Protein AF-A0A9D8J7W4-F1 (afdb_monomer_lite)

Foldseek 3Di:
DDDDDDDDDDDDDDDDDDDDDDDDDDPDPDPPPLDADPLLVLLVVLCVVQVAASLLLQLQLCQQANLALAASDDADAFDDPPPDDDPPPPPADPLAHGSRLHGLVLLVADSVDPVSSDSSVVSNSVSVSLSVLCVVVVHDAHNDQLALASLLSSLLSSLCSNQPDDPLLLQLSLLSSLSSLQCQQQWDWDADLPPRGIDTSDHRPDRRDQVRYPPVSVVSNDQDFDPDPDPLQATERAGDPAPFDDFWAQALAAEEFEDQHAPSVLVVLCNDHPSHLFHDHAQKEFFPDDPVVVVGDPSDDAIYGHHDNGTWGWGQDQNSHIDIHRHYHYYYYYFNQAHFDSLAGAPGRPQRDDQRSLLRVLSVQQVVLVVSVVVPVSRDSVQQLDEPHPSYYDQAADDALGRDHGRHDAPDDPQLNVQCSVPSVTFQKEKDWDPPDVALEEAAQDWDWTKMFIDQQFFKKWKWKWFAAPSNHIFTHTPDIDGDHSDGMDIDTDHHAACGSNLSQKIKMKMFTAGPVRHTRYIDMDIGGYDPHDNDRDGDDCVGNNPPD

Radius of gyration: 27.34 Å; chains: 1; bounding box: 91×62×95 Å

Structure (mmCIF, N/CA/C/O backbone):
data_AF-A0A9D8J7W4-F1
#
_entry.id   AF-A0A9D8J7W4-F1
#
loop_
_atom_site.group_PDB
_atom_site.id
_atom_site.type_symbol
_atom_site.label_atom_id
_atom_site.label_alt_id
_atom_site.label_comp_id
_atom_site.label_asym_id
_atom_site.label_entity_id
_atom_site.label_seq_id
_atom_site.pdbx_PDB_ins_code
_atom_site.Cartn_x
_atom_site.Cartn_y
_atom_site.Cartn_z
_atom_site.occupancy
_atom_site.B_iso_or_equiv
_atom_site.auth_seq_id
_atom_site.auth_comp_id
_atom_site.auth_asym_id
_atom_site.auth_atom_id
_atom_site.pdbx_PDB_model_num
ATOM 1 N N . MET A 1 1 ? 66.060 21.603 -58.700 1.00 39.53 1 MET A N 1
ATOM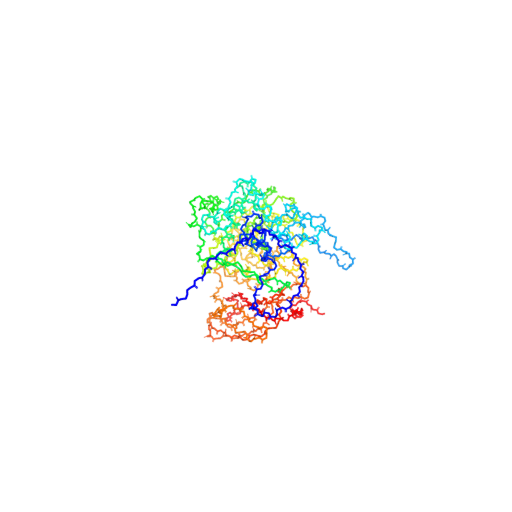 2 C CA . MET A 1 1 ? 64.829 20.790 -58.583 1.00 39.53 1 MET A CA 1
ATOM 3 C C . MET A 1 1 ? 63.646 21.717 -58.850 1.00 39.53 1 MET A C 1
ATOM 5 O O . MET A 1 1 ? 63.315 22.515 -57.993 1.00 39.53 1 MET A O 1
ATOM 9 N N . ALA A 1 2 ? 63.376 21.985 -60.134 1.00 31.84 2 ALA A N 1
ATOM 10 C CA . ALA A 1 2 ? 62.192 21.520 -60.886 1.00 31.84 2 ALA A CA 1
ATOM 11 C C . ALA A 1 2 ? 60.881 22.139 -60.338 1.00 31.84 2 ALA A C 1
ATOM 13 O O . ALA A 1 2 ? 60.362 21.660 -59.343 1.00 31.84 2 ALA A O 1
ATOM 14 N N . ARG A 1 3 ? 60.524 23.373 -60.734 1.00 27.95 3 ARG A N 1
ATOM 15 C CA . ARG A 1 3 ? 59.788 23.841 -61.945 1.00 27.95 3 ARG A CA 1
ATOM 16 C C . ARG A 1 3 ? 58.255 23.678 -61.867 1.00 27.95 3 ARG A C 1
ATOM 18 O O . ARG A 1 3 ? 57.786 22.553 -61.913 1.00 27.95 3 ARG A O 1
ATOM 25 N N . LEU A 1 4 ? 57.579 24.838 -62.002 1.00 27.00 4 LEU A N 1
ATOM 26 C CA . LEU A 1 4 ? 56.340 25.107 -62.779 1.00 27.00 4 LEU A CA 1
ATOM 27 C C . LEU A 1 4 ? 55.026 24.480 -62.252 1.00 27.00 4 LEU A C 1
ATOM 29 O O . LEU A 1 4 ? 55.047 23.411 -61.676 1.00 27.00 4 LEU A O 1
ATOM 33 N N . VAL A 1 5 ? 53.816 25.001 -62.472 1.00 28.42 5 VAL A N 1
ATOM 34 C CA . VAL A 1 5 ? 53.264 26.317 -62.826 1.00 28.42 5 VAL A CA 1
ATOM 35 C C . VAL A 1 5 ? 51.753 26.250 -62.548 1.00 28.42 5 VAL A C 1
ATOM 37 O O . VAL A 1 5 ? 51.116 25.220 -62.725 1.00 28.42 5 VAL A O 1
ATOM 40 N N . ASN A 1 6 ? 51.244 27.388 -62.098 1.00 27.42 6 ASN A N 1
ATOM 41 C CA . ASN A 1 6 ? 49.914 27.991 -62.197 1.00 27.42 6 ASN A CA 1
ATOM 42 C C . ASN A 1 6 ? 48.787 27.416 -63.113 1.00 27.42 6 ASN A C 1
ATOM 44 O O . ASN A 1 6 ? 49.015 27.078 -64.269 1.00 27.42 6 ASN A O 1
ATOM 48 N N . ILE A 1 7 ? 47.553 27.642 -62.615 1.00 29.88 7 ILE A N 1
ATOM 49 C CA . ILE A 1 7 ? 46.304 28.089 -63.297 1.00 29.88 7 ILE A CA 1
ATOM 50 C C . ILE A 1 7 ? 45.338 27.055 -63.916 1.00 29.88 7 ILE A C 1
ATOM 52 O O . ILE A 1 7 ? 45.625 26.455 -64.943 1.00 29.88 7 ILE A O 1
ATOM 56 N N . SER A 1 8 ? 44.112 27.029 -63.352 1.00 25.31 8 SER A N 1
ATOM 57 C CA . SER A 1 8 ? 42.765 27.215 -63.973 1.00 25.31 8 SER A CA 1
ATOM 58 C C . SER A 1 8 ? 41.743 26.333 -63.242 1.00 25.31 8 SER A C 1
ATOM 60 O O . SER A 1 8 ? 41.950 25.134 -63.160 1.00 25.31 8 SER A O 1
ATOM 62 N N . ARG A 1 9 ? 40.710 26.836 -62.551 1.00 28.70 9 ARG A N 1
ATOM 63 C CA . ARG A 1 9 ? 39.523 27.649 -62.923 1.00 28.70 9 ARG A CA 1
ATOM 64 C C . ARG A 1 9 ? 38.262 26.779 -62.779 1.00 28.70 9 ARG A C 1
ATOM 66 O O . ARG A 1 9 ? 38.274 25.633 -63.202 1.00 28.70 9 ARG A O 1
ATOM 73 N N . MET A 1 10 ? 37.183 27.446 -62.344 1.00 25.12 10 MET A N 1
ATOM 74 C CA . MET A 1 10 ? 35.758 27.096 -62.507 1.00 25.12 10 MET A CA 1
ATOM 75 C C . MET A 1 10 ? 35.204 26.008 -61.581 1.00 25.12 10 MET A C 1
ATOM 77 O O . MET A 1 10 ? 35.895 25.057 -61.262 1.00 25.12 10 MET A O 1
ATOM 81 N N . LEU A 1 11 ? 33.943 26.019 -61.156 1.00 25.02 11 LEU A N 1
ATOM 82 C CA . LEU A 1 11 ? 32.864 27.005 -61.003 1.00 25.02 11 LEU A CA 1
ATOM 83 C C . LEU A 1 11 ? 31.799 26.251 -60.157 1.00 25.02 11 LEU A C 1
ATOM 85 O O . LEU A 1 11 ? 31.804 25.024 -60.118 1.00 25.02 11 LEU A O 1
ATOM 89 N N . THR A 1 12 ? 30.923 26.991 -59.484 1.00 28.91 12 THR A N 1
ATOM 90 C CA . THR A 1 12 ? 29.572 26.634 -58.994 1.00 28.91 12 THR A CA 1
ATOM 91 C C . THR A 1 12 ? 29.029 25.208 -59.196 1.00 28.91 12 THR A C 1
ATOM 93 O O . THR A 1 12 ? 28.905 24.756 -60.327 1.00 28.91 12 THR A O 1
ATOM 96 N N . ALA A 1 13 ? 28.470 24.622 -58.127 1.00 28.34 13 ALA A N 1
ATOM 97 C CA . ALA A 1 13 ? 27.109 24.058 -58.143 1.00 28.34 13 ALA A CA 1
ATOM 98 C C . ALA A 1 13 ? 26.638 23.673 -56.727 1.00 28.34 13 ALA A C 1
ATOM 100 O O . ALA A 1 13 ? 27.161 22.753 -56.104 1.00 28.34 13 ALA A O 1
ATOM 101 N N . MET A 1 14 ? 25.607 24.374 -56.248 1.00 27.52 14 MET A N 1
ATOM 102 C CA . MET A 1 14 ? 24.616 23.803 -55.340 1.00 27.52 14 MET A CA 1
ATOM 103 C C . MET A 1 14 ? 23.911 22.653 -56.061 1.00 27.52 14 MET A C 1
ATOM 105 O O . MET A 1 14 ? 23.344 22.897 -57.124 1.00 27.52 14 MET A O 1
ATOM 109 N N . THR A 1 15 ? 23.811 21.480 -55.438 1.00 32.00 15 THR A N 1
ATOM 110 C CA . THR A 1 15 ? 22.621 20.643 -55.623 1.00 32.00 15 THR A CA 1
ATOM 111 C C . THR A 1 15 ? 22.417 19.698 -54.452 1.00 32.00 15 THR A C 1
ATOM 113 O O . THR A 1 15 ? 23.301 18.944 -54.053 1.00 32.00 15 THR A O 1
ATOM 116 N N . ALA A 1 16 ? 21.202 19.772 -53.921 1.00 28.47 16 ALA A N 1
ATOM 117 C CA . ALA A 1 16 ? 20.611 18.832 -52.996 1.00 28.47 16 ALA A CA 1
ATOM 118 C C . ALA A 1 16 ? 20.632 17.403 -53.555 1.00 28.47 16 ALA A C 1
ATOM 120 O O . ALA A 1 16 ? 20.325 17.184 -54.726 1.00 28.47 16 ALA A O 1
ATOM 121 N N . PHE A 1 17 ? 20.892 16.434 -52.681 1.00 27.42 17 PHE A N 1
ATOM 122 C CA . PHE A 1 17 ? 20.482 15.051 -52.885 1.00 27.42 17 PHE A CA 1
ATOM 123 C C . PHE A 1 17 ? 19.521 14.664 -51.766 1.00 27.42 17 PHE A C 1
ATOM 125 O O . PHE A 1 17 ? 19.921 14.334 -50.654 1.00 27.42 17 PHE A O 1
ATOM 132 N N . ALA A 1 18 ? 18.234 14.712 -52.091 1.00 29.59 18 ALA A N 1
ATOM 133 C CA . ALA A 1 18 ? 17.258 13.798 -51.534 1.00 29.59 18 ALA A CA 1
ATOM 134 C C . ALA A 1 18 ? 16.983 12.756 -52.620 1.00 29.59 18 ALA A C 1
ATOM 136 O O . ALA A 1 18 ? 16.462 13.116 -53.669 1.00 29.59 18 ALA A O 1
ATOM 137 N N . MET A 1 19 ? 17.335 11.494 -52.380 1.00 27.84 19 MET A N 1
ATOM 138 C CA . MET A 1 19 ? 16.581 10.342 -52.876 1.00 27.84 19 MET A CA 1
ATOM 139 C C . MET A 1 19 ? 16.854 9.133 -51.984 1.00 27.84 19 MET A C 1
ATOM 141 O O . MET A 1 19 ? 17.995 8.768 -51.709 1.00 27.84 19 MET A O 1
ATOM 145 N N . ALA A 1 20 ? 15.756 8.543 -51.530 1.00 28.95 20 ALA A N 1
ATOM 146 C CA . ALA A 1 20 ? 15.679 7.243 -50.900 1.00 28.95 20 ALA A CA 1
ATOM 147 C C . ALA A 1 20 ? 15.919 6.126 -51.929 1.00 28.95 20 ALA A C 1
ATOM 149 O O . ALA A 1 20 ? 15.418 6.226 -53.045 1.00 28.95 20 ALA A O 1
ATOM 150 N N . ALA A 1 21 ? 16.592 5.045 -51.522 1.00 25.41 21 ALA A N 1
ATOM 151 C CA . ALA A 1 21 ? 16.279 3.674 -51.938 1.00 25.41 21 ALA A CA 1
ATOM 152 C C . ALA A 1 21 ? 17.071 2.645 -51.105 1.00 25.41 21 ALA A C 1
ATOM 154 O O . ALA A 1 21 ? 18.294 2.672 -51.033 1.00 25.41 21 ALA A O 1
ATOM 155 N N . CYS A 1 22 ? 16.300 1.763 -50.472 1.00 25.41 22 CYS A N 1
ATOM 156 C CA . CYS A 1 22 ? 16.540 0.390 -50.031 1.00 25.41 22 CYS A CA 1
ATOM 157 C C . CYS A 1 22 ? 17.949 -0.241 -50.116 1.00 25.41 22 CYS A C 1
ATOM 159 O O . CYS A 1 22 ? 18.509 -0.423 -51.189 1.00 25.41 22 CYS A O 1
ATOM 161 N N . GLY A 1 23 ? 18.356 -0.832 -48.984 1.00 24.94 23 GLY A N 1
ATOM 162 C CA . GLY A 1 23 ? 18.766 -2.240 -48.950 1.00 24.94 23 GLY A CA 1
ATOM 163 C C . GLY A 1 23 ? 20.236 -2.556 -49.209 1.00 24.94 23 GLY A C 1
ATOM 164 O O . GLY A 1 23 ? 20.579 -3.061 -50.269 1.00 24.94 23 GLY A O 1
ATOM 165 N N . MET A 1 24 ? 21.071 -2.447 -48.173 1.00 25.23 24 MET A N 1
ATOM 166 C CA . MET A 1 24 ? 22.212 -3.352 -48.016 1.00 25.23 24 MET A CA 1
ATOM 167 C C . MET A 1 24 ? 22.306 -3.840 -46.571 1.00 25.23 24 MET A C 1
ATOM 169 O O . MET A 1 24 ? 22.580 -3.090 -45.638 1.00 25.23 24 MET A O 1
ATOM 173 N N . SER A 1 25 ? 22.060 -5.141 -46.433 1.00 32.28 25 SER A N 1
ATOM 174 C CA . SER A 1 25 ? 22.397 -5.981 -45.291 1.00 32.28 25 SER A CA 1
ATOM 175 C C . SER A 1 25 ? 23.888 -5.825 -44.969 1.00 32.28 25 SER A C 1
ATOM 177 O O . SER A 1 25 ? 24.745 -6.349 -45.682 1.00 32.28 25 SER A O 1
ATOM 179 N N . GLY A 1 26 ? 24.189 -5.109 -43.890 1.00 26.34 26 GLY A N 1
ATOM 180 C CA . GLY A 1 26 ? 25.504 -5.061 -43.267 1.00 26.34 26 GLY A CA 1
ATOM 181 C C . GLY A 1 26 ? 25.421 -5.702 -41.891 1.00 26.34 26 GLY A C 1
ATOM 182 O O . GLY A 1 26 ? 24.947 -5.080 -40.945 1.00 26.34 26 GLY A O 1
ATOM 183 N N . ASN A 1 27 ? 25.874 -6.953 -41.794 1.00 30.75 27 ASN A N 1
ATOM 184 C CA . ASN A 1 27 ? 26.126 -7.659 -40.541 1.00 30.75 27 ASN A CA 1
ATOM 185 C C . ASN A 1 27 ? 27.209 -6.915 -39.741 1.00 30.75 27 ASN A C 1
ATOM 187 O O . ASN A 1 27 ? 28.392 -7.232 -39.814 1.00 30.75 27 ASN A O 1
ATOM 191 N N . GLY A 1 28 ? 26.793 -5.913 -38.975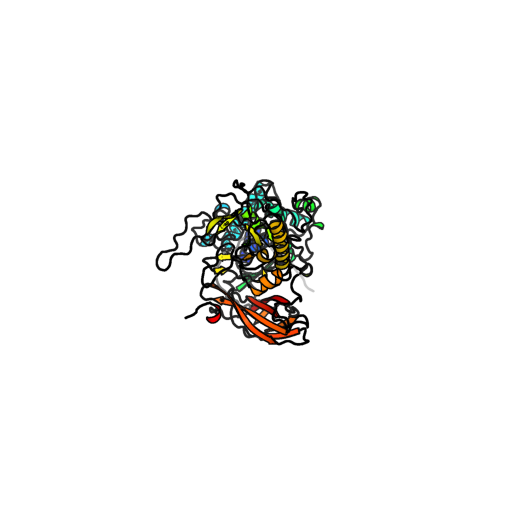 1.00 26.08 28 GLY A N 1
ATOM 192 C CA . GLY A 1 28 ? 27.566 -5.319 -37.899 1.00 26.08 28 GLY A CA 1
ATOM 193 C C . GLY A 1 28 ? 26.921 -5.721 -36.585 1.00 26.08 28 GLY A C 1
ATOM 194 O O . GLY A 1 28 ? 25.951 -5.099 -36.161 1.00 26.08 28 GLY A O 1
ATOM 195 N N . LYS A 1 29 ? 27.442 -6.769 -35.937 1.00 28.70 29 LYS A N 1
ATOM 196 C CA . LYS A 1 29 ? 27.162 -7.036 -34.521 1.00 28.70 29 LYS A CA 1
ATOM 197 C C . LYS A 1 29 ? 27.782 -5.902 -33.702 1.00 28.70 29 LYS A C 1
ATOM 199 O O . LYS A 1 29 ? 28.897 -6.023 -33.206 1.00 28.70 29 LYS A O 1
ATOM 204 N N . GLY A 1 30 ? 27.064 -4.787 -33.605 1.00 26.98 30 GLY A N 1
ATOM 205 C CA . GLY A 1 30 ? 27.231 -3.861 -32.497 1.00 26.98 30 GLY A CA 1
ATOM 206 C C . GLY A 1 30 ? 26.913 -4.587 -31.186 1.00 26.98 30 GLY A C 1
ATOM 207 O O . GLY A 1 30 ? 26.211 -5.607 -31.209 1.00 26.98 30 GLY A O 1
ATOM 208 N N . PRO A 1 31 ? 27.433 -4.111 -30.044 1.00 28.48 31 PRO A N 1
ATOM 209 C CA . PRO A 1 31 ? 27.033 -4.652 -28.754 1.00 28.48 31 PRO A CA 1
ATOM 210 C C . PRO A 1 31 ? 25.509 -4.571 -28.692 1.00 28.48 31 PRO A C 1
ATOM 212 O O . PRO A 1 31 ? 24.943 -3.533 -29.032 1.00 28.48 31 PRO A O 1
ATOM 215 N N . ALA A 1 32 ? 24.847 -5.677 -28.348 1.00 31.28 32 ALA A N 1
ATOM 216 C CA . ALA A 1 32 ? 23.407 -5.694 -28.153 1.00 31.28 32 ALA A CA 1
ATOM 217 C C . ALA A 1 32 ? 23.078 -4.651 -27.080 1.00 31.28 32 ALA A C 1
ATOM 219 O O . ALA A 1 32 ? 23.250 -4.899 -25.887 1.00 31.28 32 ALA A O 1
ATOM 220 N N . GLY A 1 33 ? 22.690 -3.452 -27.518 1.00 33.28 33 GLY A N 1
ATOM 221 C CA . GLY A 1 33 ? 22.165 -2.432 -26.638 1.00 33.28 33 GLY A CA 1
ATOM 222 C C . GLY A 1 33 ? 20.965 -3.053 -25.951 1.00 33.28 33 GLY A C 1
ATOM 223 O O . GLY A 1 33 ? 20.058 -3.547 -26.620 1.00 33.28 33 GLY A O 1
ATOM 224 N N . GLN A 1 34 ? 20.993 -3.085 -24.622 1.00 41.16 34 GLN A N 1
ATOM 225 C CA . GLN A 1 34 ? 19.785 -3.249 -23.829 1.00 41.16 34 GLN A CA 1
ATOM 226 C C . GLN A 1 34 ? 18.827 -2.144 -24.281 1.00 41.16 34 GLN A C 1
ATOM 228 O O . GLN A 1 34 ? 18.978 -0.992 -23.886 1.00 41.16 34 GLN A O 1
ATOM 233 N N . GLY A 1 35 ? 17.926 -2.465 -25.210 1.00 43.28 35 GLY A N 1
ATOM 234 C CA . GLY A 1 35 ? 16.895 -1.540 -25.651 1.00 43.28 35 GLY A CA 1
ATOM 235 C C . GLY A 1 35 ? 16.019 -1.217 -24.449 1.00 43.28 35 GLY A C 1
ATOM 236 O O . GLY A 1 35 ? 15.498 -2.139 -23.818 1.00 43.28 35 GLY A O 1
ATOM 237 N N . GLY A 1 36 ? 15.910 0.069 -24.110 1.00 59.88 36 GLY A N 1
ATOM 238 C CA . GLY A 1 36 ? 14.980 0.542 -23.086 1.00 59.88 36 GLY A CA 1
ATOM 239 C C . GLY A 1 36 ? 13.551 0.085 -23.390 1.00 59.88 36 GLY A C 1
ATOM 240 O O . GLY A 1 36 ? 13.212 -0.228 -24.536 1.00 59.88 36 GLY A O 1
ATOM 241 N N . SER A 1 37 ? 12.708 0.003 -22.362 1.00 77.81 37 SER A N 1
ATOM 242 C CA . SER A 1 37 ? 11.319 -0.453 -22.547 1.00 77.81 37 SER A CA 1
ATOM 243 C C . SER A 1 37 ? 10.516 0.498 -23.461 1.00 77.81 37 SER A C 1
ATOM 245 O O . SER A 1 37 ? 10.834 1.687 -23.571 1.00 77.81 37 SER A O 1
ATOM 247 N N . SER A 1 38 ? 9.448 0.008 -24.113 1.00 86.38 38 SER A N 1
ATOM 248 C CA . SER A 1 38 ? 8.530 0.879 -24.881 1.00 86.38 38 SER A CA 1
ATOM 249 C C . SER A 1 38 ? 7.947 1.985 -23.996 1.00 86.38 38 SER A C 1
ATOM 251 O O . SER A 1 38 ? 7.863 3.138 -24.415 1.00 86.38 38 SER A O 1
ATOM 253 N N . ILE A 1 39 ? 7.648 1.638 -22.743 1.00 90.25 39 ILE A N 1
ATOM 254 C CA . ILE A 1 39 ? 7.170 2.536 -21.691 1.00 90.25 39 ILE A CA 1
ATOM 255 C C . ILE A 1 39 ? 8.191 3.628 -21.368 1.00 90.25 39 ILE A C 1
ATOM 257 O O . ILE A 1 39 ? 7.843 4.805 -21.306 1.00 90.25 39 ILE A O 1
ATOM 261 N N . GLU A 1 40 ? 9.463 3.266 -21.204 1.00 90.00 40 GLU A N 1
ATOM 262 C CA . GLU A 1 40 ? 10.548 4.230 -20.995 1.00 90.00 40 GLU A CA 1
ATOM 263 C C . GLU A 1 40 ? 10.637 5.226 -22.154 1.00 90.00 40 GLU A C 1
ATOM 265 O O . GLU A 1 40 ? 10.656 6.441 -21.949 1.00 90.00 40 GLU A O 1
ATOM 270 N N . SER A 1 41 ? 10.609 4.704 -23.381 1.00 90.69 41 SER A N 1
ATOM 271 C CA . SER A 1 41 ? 10.631 5.519 -24.595 1.00 90.69 41 SER A CA 1
ATOM 272 C C . SER A 1 41 ? 9.416 6.450 -24.680 1.00 90.69 41 SER A C 1
ATOM 274 O O . SER A 1 41 ? 9.563 7.600 -25.094 1.00 90.69 41 SER A O 1
ATOM 276 N N . ALA A 1 42 ? 8.230 5.997 -24.257 1.00 93.75 42 ALA A N 1
ATOM 277 C CA . ALA A 1 42 ? 7.025 6.821 -24.205 1.00 93.75 42 ALA A CA 1
ATOM 278 C C . ALA A 1 42 ? 7.201 8.018 -23.258 1.00 93.75 42 ALA A C 1
ATOM 280 O O . ALA A 1 42 ? 6.972 9.150 -23.675 1.00 93.75 42 ALA A O 1
ATOM 281 N N . PHE A 1 43 ? 7.722 7.812 -22.042 1.00 95.38 43 PHE A N 1
ATOM 282 C CA . PHE A 1 43 ? 7.988 8.919 -21.114 1.00 95.38 43 PHE A CA 1
ATOM 283 C C . PHE A 1 43 ? 8.966 9.952 -21.681 1.00 95.38 43 PHE A C 1
ATOM 285 O O . PHE A 1 43 ? 8.726 11.153 -21.547 1.00 95.38 43 PHE A O 1
ATOM 292 N N . TYR A 1 44 ? 10.056 9.513 -22.318 1.00 94.88 44 TYR A N 1
ATOM 293 C CA . TYR A 1 44 ? 11.033 10.435 -22.901 1.00 94.88 44 TYR A CA 1
ATOM 294 C C . TYR A 1 44 ? 10.482 11.197 -24.111 1.00 94.88 44 TYR A C 1
ATOM 296 O O . TYR A 1 44 ? 10.746 12.393 -24.240 1.00 94.88 44 TYR A O 1
ATOM 304 N N . ARG A 1 45 ? 9.679 10.553 -24.970 1.00 95.94 45 ARG A N 1
ATOM 305 C CA . ARG A 1 45 ? 8.993 11.240 -26.078 1.00 95.94 45 ARG A CA 1
ATOM 306 C C . ARG A 1 45 ? 7.986 12.268 -25.566 1.00 95.94 45 ARG A C 1
ATOM 308 O O . ARG A 1 45 ? 8.023 13.412 -26.013 1.00 95.94 45 ARG A O 1
ATOM 315 N N . ALA A 1 46 ? 7.143 11.887 -24.609 1.00 96.25 46 ALA A N 1
ATOM 316 C CA . ALA A 1 46 ? 6.138 12.766 -24.018 1.00 96.25 46 ALA A CA 1
ATOM 317 C C . ALA A 1 46 ? 6.781 13.987 -23.339 1.00 96.25 46 ALA A C 1
ATOM 319 O O . ALA A 1 46 ? 6.337 15.122 -23.519 1.00 96.25 46 ALA A O 1
ATOM 320 N N . ALA A 1 47 ? 7.882 13.764 -22.615 1.00 95.06 47 ALA A N 1
ATOM 321 C CA . ALA A 1 47 ? 8.686 14.813 -21.995 1.00 95.06 47 ALA A CA 1
ATOM 322 C C . ALA A 1 47 ? 9.297 15.771 -23.026 1.00 95.06 47 ALA A C 1
ATOM 324 O O . ALA A 1 47 ? 9.222 16.986 -22.860 1.00 95.06 47 ALA A O 1
ATOM 325 N N . ALA A 1 48 ? 9.867 15.240 -24.112 1.00 94.12 48 ALA A N 1
ATOM 326 C CA . ALA A 1 48 ? 10.447 16.056 -25.175 1.00 94.12 48 ALA A CA 1
ATOM 327 C C . ALA A 1 48 ? 9.395 16.909 -25.904 1.00 94.12 48 ALA A C 1
ATOM 329 O O . ALA A 1 48 ? 9.698 18.030 -26.305 1.00 94.12 48 ALA A O 1
ATOM 330 N N . ALA A 1 49 ? 8.170 16.397 -26.057 1.00 94.31 49 ALA A N 1
ATOM 331 C CA . ALA A 1 49 ? 7.082 17.100 -26.734 1.00 94.31 49 ALA A CA 1
ATOM 332 C C . ALA A 1 49 ? 6.482 18.248 -25.903 1.00 94.31 49 ALA A C 1
ATOM 334 O O . ALA A 1 49 ? 6.106 19.269 -26.467 1.00 94.31 49 ALA A O 1
ATOM 335 N N . THR A 1 50 ? 6.408 18.086 -24.580 1.00 93.31 50 THR A N 1
ATOM 336 C CA . THR A 1 50 ? 5.675 19.002 -23.678 1.00 93.31 50 THR A CA 1
ATOM 337 C C . THR A 1 50 ? 6.585 19.818 -22.753 1.00 93.31 50 THR A C 1
ATOM 339 O O . THR A 1 50 ? 6.123 20.670 -21.998 1.00 93.31 50 THR A O 1
ATOM 342 N N . GLY A 1 51 ? 7.891 19.533 -22.742 1.00 90.69 51 GLY A N 1
ATOM 343 C CA . GLY A 1 51 ? 8.842 20.126 -21.798 1.00 90.69 51 GLY A CA 1
ATOM 344 C C . GLY A 1 51 ? 8.669 19.649 -20.349 1.00 90.69 51 GLY A C 1
ATOM 345 O O . GLY A 1 51 ? 9.278 20.215 -19.441 1.00 90.69 51 GLY A O 1
ATOM 346 N N . MET A 1 52 ? 7.850 18.621 -20.102 1.00 94.06 52 MET A N 1
ATOM 347 C CA . MET A 1 52 ? 7.660 18.035 -18.773 1.00 94.06 52 MET A CA 1
ATOM 348 C C . MET A 1 52 ? 8.821 17.106 -18.389 1.00 94.06 52 MET A C 1
ATOM 350 O O . MET A 1 52 ? 9.482 16.518 -19.241 1.00 94.06 52 MET A O 1
ATOM 354 N N . SER A 1 53 ? 9.069 16.914 -17.090 1.00 95.00 53 SER A N 1
ATOM 355 C CA . SER A 1 53 ? 10.139 16.022 -16.629 1.00 95.00 53 SER A CA 1
ATOM 356 C C . SER A 1 53 ? 9.723 14.547 -16.691 1.00 95.00 53 SER A C 1
ATOM 358 O O . SER A 1 53 ? 8.885 14.104 -15.901 1.00 95.00 53 SER A O 1
ATOM 360 N N . ALA A 1 54 ? 10.362 13.755 -17.563 1.00 94.12 54 ALA A N 1
ATOM 361 C CA . ALA A 1 54 ? 10.146 12.302 -17.654 1.00 94.12 54 ALA A CA 1
ATOM 362 C C . ALA A 1 54 ? 10.308 11.612 -16.290 1.00 94.12 54 ALA A C 1
ATOM 364 O O . ALA A 1 54 ? 9.465 10.811 -15.894 1.00 94.12 54 ALA A O 1
ATOM 365 N N . ARG A 1 55 ? 11.344 11.994 -15.529 1.00 94.00 55 ARG A N 1
ATOM 366 C CA . ARG A 1 55 ? 11.629 11.471 -14.182 1.00 94.00 55 ARG A CA 1
ATOM 367 C C . ARG A 1 55 ? 10.445 11.665 -13.231 1.00 94.00 55 ARG A C 1
ATOM 369 O O . ARG A 1 55 ? 10.064 10.735 -12.524 1.00 94.00 55 ARG A O 1
ATOM 376 N N . MET A 1 56 ? 9.858 12.861 -13.223 1.00 95.44 56 MET A N 1
ATOM 377 C CA . MET A 1 56 ? 8.719 13.176 -12.358 1.00 95.44 56 MET A CA 1
ATOM 378 C C . MET A 1 56 ? 7.445 12.459 -12.813 1.00 95.44 56 MET A C 1
ATOM 380 O O . MET A 1 56 ? 6.707 11.940 -11.979 1.00 95.44 56 MET A O 1
ATOM 384 N N . MET A 1 57 ? 7.206 12.364 -14.124 1.00 95.38 57 MET A N 1
ATOM 385 C CA . MET A 1 57 ? 6.062 11.619 -14.659 1.00 95.38 57 MET A CA 1
ATOM 386 C C . MET A 1 57 ? 6.155 10.120 -14.341 1.00 95.38 57 MET A C 1
ATOM 388 O O . MET A 1 57 ? 5.171 9.538 -13.890 1.00 95.38 57 MET A O 1
ATOM 392 N N . MET A 1 58 ? 7.339 9.513 -14.487 1.00 95.06 58 MET A N 1
ATOM 393 C CA . MET A 1 58 ? 7.596 8.123 -14.089 1.00 95.06 58 MET A CA 1
ATOM 394 C C . MET A 1 58 ? 7.333 7.908 -12.596 1.00 95.06 58 MET A C 1
ATOM 396 O O . MET A 1 58 ? 6.683 6.932 -12.222 1.00 95.06 58 MET A O 1
ATOM 400 N N . ALA A 1 59 ? 7.806 8.824 -11.742 1.00 94.62 59 ALA A N 1
ATOM 401 C CA . ALA A 1 59 ? 7.575 8.755 -10.303 1.00 94.62 59 ALA A CA 1
ATOM 402 C C . ALA A 1 59 ? 6.076 8.801 -9.965 1.00 94.62 59 ALA A C 1
ATOM 404 O O . ALA A 1 59 ? 5.610 7.973 -9.187 1.00 94.62 59 ALA A O 1
ATOM 405 N N . VAL A 1 60 ? 5.299 9.697 -10.586 1.00 94.12 60 VAL A N 1
ATOM 406 C CA . VAL A 1 60 ? 3.842 9.762 -10.368 1.00 94.12 60 VAL A CA 1
ATOM 407 C C . VAL A 1 60 ? 3.141 8.500 -10.867 1.00 94.12 60 VAL A C 1
ATOM 409 O O . VAL A 1 60 ? 2.375 7.907 -10.113 1.00 94.12 60 VAL A O 1
ATOM 412 N N . GLY A 1 61 ? 3.420 8.045 -12.092 1.00 91.44 61 GLY A N 1
ATOM 413 C CA . GLY A 1 61 ? 2.799 6.829 -12.631 1.00 91.44 61 GLY A CA 1
ATOM 414 C C . GLY A 1 61 ? 3.105 5.593 -11.779 1.00 91.44 61 GLY A C 1
ATOM 415 O O . GLY A 1 61 ? 2.241 4.747 -11.544 1.00 91.44 61 GLY A O 1
ATOM 416 N N . TYR A 1 62 ? 4.320 5.505 -11.233 1.00 90.75 62 TYR A N 1
ATOM 417 C CA . TYR A 1 62 ? 4.674 4.433 -10.310 1.00 90.75 62 TYR A CA 1
ATOM 418 C C . TYR A 1 62 ? 3.997 4.574 -8.943 1.00 90.75 62 TYR A C 1
ATOM 420 O O . TYR A 1 62 ? 3.542 3.575 -8.383 1.00 90.75 62 TYR A O 1
ATOM 428 N N . LEU A 1 63 ? 3.910 5.793 -8.406 1.00 89.44 63 LEU A N 1
ATOM 429 C CA . LEU A 1 63 ? 3.234 6.056 -7.140 1.00 89.44 63 LEU A CA 1
ATOM 430 C C . LEU A 1 63 ? 1.746 5.681 -7.232 1.00 89.44 63 LEU A C 1
ATOM 432 O O . LEU A 1 63 ? 1.256 4.927 -6.394 1.00 89.44 63 LEU A O 1
ATOM 436 N N . GLU A 1 64 ? 1.053 6.148 -8.267 1.00 86.25 64 GLU A N 1
ATOM 437 C CA . GLU A 1 64 ? -0.400 6.010 -8.427 1.00 86.25 64 GLU A CA 1
ATOM 438 C C . GLU A 1 64 ? -0.839 4.595 -8.820 1.00 86.25 64 GLU A C 1
ATOM 440 O O . GLU A 1 64 ? -1.769 4.042 -8.228 1.00 86.25 64 GLU A O 1
ATOM 445 N N . SER A 1 65 ? -0.156 3.960 -9.779 1.00 81.00 65 SER A N 1
ATOM 446 C CA . SER A 1 65 ? -0.586 2.666 -10.338 1.00 81.00 65 SER A CA 1
ATOM 447 C C . SER A 1 65 ? 0.503 1.600 -10.403 1.00 81.00 65 SER A C 1
ATOM 449 O O . SER A 1 65 ? 0.234 0.502 -10.885 1.00 81.00 65 SER A O 1
ATOM 451 N N . ARG A 1 66 ? 1.731 1.884 -9.940 1.00 83.81 66 ARG A N 1
ATOM 452 C CA . ARG A 1 66 ? 2.919 1.041 -10.198 1.00 83.81 66 ARG A CA 1
ATOM 453 C C . ARG A 1 66 ? 3.156 0.824 -11.695 1.00 83.81 66 ARG A C 1
ATOM 455 O O . ARG A 1 66 ? 3.611 -0.250 -12.087 1.00 83.81 66 ARG A O 1
ATOM 462 N N . LEU A 1 67 ? 2.855 1.841 -12.511 1.00 84.50 67 LEU A N 1
ATOM 463 C CA . LEU A 1 67 ? 2.933 1.771 -13.974 1.00 84.50 67 LEU A CA 1
ATOM 464 C C . LEU A 1 67 ? 2.081 0.627 -14.539 1.00 84.50 67 LEU A C 1
ATOM 466 O O . LEU A 1 67 ? 2.482 -0.071 -15.468 1.00 84.50 67 LEU A O 1
ATOM 470 N N . SER A 1 68 ? 0.912 0.407 -13.942 1.00 78.50 68 SER A N 1
ATOM 471 C CA . SER A 1 68 ? -0.097 -0.472 -14.514 1.00 78.50 68 SER A CA 1
ATOM 472 C C . SER A 1 68 ? -1.024 0.354 -15.390 1.00 78.50 68 SER A C 1
ATOM 474 O O . SER A 1 68 ? -1.500 1.404 -14.970 1.00 78.50 68 SER A O 1
ATOM 476 N N . ALA A 1 69 ? -1.318 -0.144 -16.589 1.00 69.56 69 ALA A N 1
ATOM 477 C CA . ALA A 1 69 ? -2.302 0.466 -17.482 1.00 69.56 69 ALA A CA 1
ATOM 478 C C . ALA A 1 69 ? -3.737 0.420 -16.904 1.00 69.56 69 ALA A C 1
ATOM 480 O O . ALA A 1 69 ? -4.616 1.154 -17.349 1.00 69.56 69 ALA A O 1
ATOM 481 N N . THR A 1 70 ? -3.966 -0.445 -15.907 1.00 65.88 70 THR A N 1
ATOM 482 C CA . THR A 1 70 ? -5.228 -0.564 -15.165 1.00 65.88 70 THR A CA 1
ATOM 483 C C . THR A 1 70 ? -5.459 0.635 -14.246 1.00 65.88 70 THR A C 1
ATOM 485 O O . THR A 1 70 ? -4.507 1.172 -13.680 1.00 65.88 70 THR A O 1
ATOM 488 N N . ASN A 1 71 ? -6.727 0.979 -14.013 1.00 61.16 71 ASN A N 1
ATOM 489 C CA . ASN A 1 71 ? -7.133 2.139 -13.217 1.00 61.16 71 ASN A CA 1
ATOM 490 C C . ASN A 1 71 ? -6.407 2.229 -11.859 1.00 61.16 71 ASN A C 1
ATOM 492 O O . ASN A 1 71 ? -6.327 1.250 -11.112 1.00 61.16 71 ASN A O 1
ATOM 496 N N . ALA A 1 72 ? -5.923 3.427 -11.504 1.00 53.84 72 ALA A N 1
ATOM 497 C CA . ALA A 1 72 ? -5.299 3.683 -10.202 1.00 53.84 72 ALA A CA 1
ATOM 498 C C . ALA A 1 72 ? -6.267 3.441 -9.024 1.00 53.84 72 ALA A C 1
ATOM 500 O O . ALA A 1 72 ? -5.845 2.952 -7.973 1.00 53.84 72 ALA A O 1
ATOM 501 N N . LEU A 1 73 ? -7.564 3.700 -9.237 1.00 55.81 73 LEU A N 1
ATOM 502 C CA . LEU A 1 73 ? -8.684 3.276 -8.395 1.00 55.81 73 LEU A CA 1
ATOM 503 C C . LEU A 1 73 ? -9.594 2.343 -9.204 1.00 55.81 73 LEU A C 1
ATOM 505 O O . LEU A 1 73 ? -10.212 2.773 -10.177 1.00 55.81 73 LEU A O 1
ATOM 509 N N . VAL A 1 74 ? -9.695 1.077 -8.800 1.00 48.16 74 VAL A N 1
ATOM 510 C CA . VAL A 1 74 ? -10.669 0.130 -9.363 1.00 48.16 74 VAL A CA 1
ATOM 511 C C . VAL A 1 74 ? -11.820 -0.004 -8.370 1.00 48.16 74 VAL A C 1
ATOM 513 O O . VAL A 1 74 ? -11.617 -0.457 -7.244 1.00 48.16 74 VAL A O 1
ATOM 516 N N . ASN A 1 75 ? -13.027 0.402 -8.767 1.00 41.81 75 ASN A N 1
ATOM 517 C CA . ASN A 1 75 ? -14.232 0.111 -7.995 1.00 41.81 75 ASN A CA 1
ATOM 518 C C . ASN A 1 75 ? -14.806 -1.254 -8.365 1.00 41.81 75 ASN A C 1
ATOM 520 O O . ASN A 1 75 ? -14.834 -1.638 -9.532 1.00 41.81 75 ASN A O 1
ATOM 524 N N . TYR A 1 76 ? -15.315 -1.945 -7.348 1.00 42.22 76 TYR A N 1
ATOM 525 C CA . TYR A 1 76 ? -16.069 -3.180 -7.494 1.00 42.22 76 TYR A CA 1
ATOM 526 C C . TYR A 1 76 ? -17.556 -2.907 -7.568 1.00 42.22 76 TYR A C 1
ATOM 528 O O . TYR A 1 76 ? -18.107 -2.261 -6.682 1.00 42.22 76 TYR A O 1
ATOM 536 N N . GLY A 1 77 ? -18.207 -3.486 -8.569 1.00 31.33 77 GLY A N 1
ATOM 537 C CA . GLY A 1 77 ? -19.628 -3.798 -8.521 1.00 31.33 77 GLY A CA 1
ATOM 538 C C . GLY A 1 77 ? -19.808 -5.303 -8.334 1.00 31.33 77 GLY A C 1
ATOM 539 O O . GLY A 1 77 ? -19.021 -6.069 -8.880 1.00 31.33 77 GLY A O 1
ATOM 540 N N . LYS A 1 78 ? -20.816 -5.667 -7.529 1.00 34.38 78 LYS A N 1
ATOM 541 C CA . LYS A 1 78 ? -21.377 -6.991 -7.184 1.00 34.38 78 LYS A CA 1
ATOM 542 C C . LYS A 1 78 ? -20.774 -8.238 -7.861 1.00 34.38 78 LYS A C 1
ATOM 544 O O . LYS A 1 78 ? -20.628 -8.247 -9.082 1.00 34.38 78 LYS A O 1
ATOM 549 N N . PRO A 1 79 ? -20.585 -9.350 -7.115 1.00 33.38 79 PRO A N 1
ATOM 550 C CA . PRO A 1 79 ? -20.261 -10.633 -7.729 1.00 33.38 79 PRO A CA 1
ATOM 551 C C . PRO A 1 79 ? -21.270 -10.923 -8.841 1.00 33.38 79 PRO A C 1
ATOM 553 O O . PRO A 1 79 ? -22.484 -10.870 -8.617 1.00 33.38 79 PRO A O 1
ATOM 556 N N . ALA A 1 80 ? -20.762 -11.185 -10.047 1.00 36.56 80 ALA A N 1
ATOM 557 C CA . ALA A 1 80 ? -21.575 -1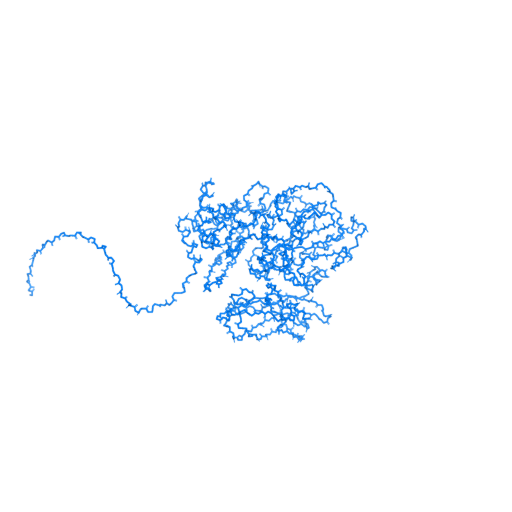1.753 -11.105 1.00 36.56 80 ALA A CA 1
ATOM 558 C C . ALA A 1 80 ? -22.241 -13.001 -10.519 1.00 36.56 80 ALA A C 1
ATOM 560 O O . ALA A 1 80 ? -21.560 -13.891 -10.004 1.00 36.56 80 ALA A O 1
ATOM 561 N N . GLY A 1 81 ? -23.574 -13.015 -10.518 1.00 34.22 81 GLY A N 1
ATOM 562 C CA . GLY A 1 81 ? -24.329 -14.188 -10.114 1.00 34.22 81 GLY A CA 1
ATOM 563 C C . GLY A 1 81 ? -23.808 -15.412 -10.864 1.00 34.22 81 GLY A C 1
ATOM 564 O O . GLY A 1 81 ? -23.471 -15.326 -12.046 1.00 34.22 81 GLY A O 1
ATOM 565 N N . LEU A 1 82 ? -23.707 -16.519 -10.130 1.00 32.62 82 LEU A N 1
ATOM 566 C CA . LEU A 1 82 ? -23.463 -17.872 -10.621 1.00 32.62 82 LEU A CA 1
ATOM 567 C C . LEU A 1 82 ? -23.969 -18.078 -12.061 1.00 32.62 82 LEU A C 1
ATOM 569 O O . LEU A 1 82 ? -25.147 -17.879 -12.330 1.00 32.62 82 LEU A O 1
ATOM 573 N N . ILE A 1 83 ? -23.049 -18.496 -12.936 1.00 35.38 83 ILE A N 1
ATOM 574 C CA . ILE A 1 83 ? -23.237 -19.126 -14.254 1.00 35.38 83 ILE A CA 1
ATOM 575 C C . ILE A 1 83 ? -24.372 -18.536 -15.118 1.00 35.38 83 ILE A C 1
ATOM 577 O O . ILE A 1 83 ? -25.542 -18.877 -14.977 1.00 35.38 83 ILE A O 1
ATOM 581 N N . GLY A 1 84 ? -23.988 -17.766 -16.142 1.00 31.42 84 GLY A N 1
ATOM 582 C CA . GLY A 1 84 ? -24.822 -17.532 -17.330 1.00 31.42 84 GLY A CA 1
ATOM 583 C C . GLY A 1 84 ? -25.384 -16.123 -17.501 1.00 31.42 84 GLY A C 1
ATOM 584 O O . GLY A 1 84 ? -25.879 -15.807 -18.580 1.00 31.42 84 GLY A O 1
ATOM 585 N N . THR A 1 85 ? -25.255 -15.241 -16.512 1.00 28.97 85 THR A N 1
ATOM 586 C CA . THR A 1 85 ? -25.508 -13.806 -16.710 1.00 28.97 85 THR A CA 1
ATOM 587 C C . THR A 1 85 ? -24.189 -13.069 -16.920 1.00 28.97 85 THR A C 1
ATOM 589 O O . THR A 1 85 ? -23.322 -13.168 -16.048 1.00 28.97 85 THR A O 1
ATOM 592 N N . PRO A 1 86 ? -24.003 -12.324 -18.032 1.00 29.86 86 PRO A N 1
ATOM 593 C CA . PRO A 1 86 ? -22.857 -11.429 -18.149 1.00 29.86 86 PRO A CA 1
ATOM 594 C C . PRO A 1 86 ? -22.867 -10.495 -16.935 1.00 29.86 86 PRO A C 1
ATOM 596 O O . PRO A 1 86 ? -23.963 -10.145 -16.478 1.00 29.86 86 PRO A O 1
ATOM 599 N N . PRO A 1 87 ? -21.695 -10.120 -16.384 1.00 34.50 87 PRO A N 1
ATOM 600 C CA . PRO A 1 87 ? -21.644 -9.174 -15.284 1.00 34.50 87 PRO A CA 1
ATOM 601 C C . PRO A 1 87 ? -22.465 -7.974 -15.729 1.00 34.50 87 PRO A C 1
ATOM 603 O O . PRO A 1 87 ? -22.145 -7.327 -16.729 1.00 34.50 87 PRO A O 1
ATOM 606 N N . ALA A 1 88 ? -23.589 -7.744 -15.053 1.00 32.59 88 ALA A N 1
ATOM 607 C CA . ALA A 1 88 ? -24.312 -6.509 -15.215 1.00 32.59 88 ALA A CA 1
ATOM 608 C C . ALA A 1 88 ? -23.327 -5.457 -14.723 1.00 32.59 88 ALA A C 1
ATOM 610 O O . ALA A 1 88 ? -23.184 -5.278 -13.516 1.00 32.59 88 ALA A O 1
ATOM 611 N N . LEU A 1 89 ? -22.582 -4.871 -15.666 1.00 31.17 89 LEU A N 1
ATOM 612 C CA . LEU A 1 89 ? -21.782 -3.673 -15.500 1.00 31.17 89 LEU A CA 1
ATOM 613 C C . LEU A 1 89 ? -22.691 -2.707 -14.760 1.00 31.17 89 LEU A C 1
ATOM 615 O O . LEU A 1 89 ? -23.602 -2.119 -15.351 1.00 31.17 89 LEU A O 1
ATOM 619 N N . GLY A 1 90 ? -22.522 -2.658 -13.439 1.00 29.94 90 GLY A N 1
ATOM 620 C CA . GLY A 1 90 ? -23.231 -1.727 -12.597 1.00 29.94 90 GLY A CA 1
ATOM 621 C C . GLY A 1 90 ? -22.929 -0.372 -13.195 1.00 29.94 90 GLY A C 1
ATOM 622 O O . GLY A 1 90 ? -21.770 0.027 -13.253 1.00 29.94 90 GLY A O 1
ATOM 623 N N . ARG A 1 91 ? -23.962 0.268 -13.748 1.00 31.77 91 ARG A N 1
ATOM 624 C CA . ARG A 1 91 ? -23.916 1.648 -14.214 1.00 31.77 91 ARG A CA 1
ATOM 625 C C . ARG A 1 91 ? -23.515 2.491 -13.012 1.00 31.77 91 ARG A C 1
ATOM 627 O O . ARG A 1 91 ? -24.356 2.839 -12.192 1.00 31.77 91 ARG A O 1
ATOM 634 N N . GLY A 1 92 ? -22.221 2.724 -12.909 1.00 31.41 92 GLY A N 1
ATOM 635 C CA . GLY A 1 92 ? -21.572 3.432 -11.836 1.00 31.41 92 GLY A CA 1
ATOM 636 C C . GLY A 1 92 ? -20.258 3.979 -12.375 1.00 31.41 92 GLY A C 1
ATOM 637 O O . GLY A 1 92 ? -19.448 3.271 -12.964 1.00 31.41 92 GLY A O 1
ATOM 638 N N . THR A 1 93 ? -20.118 5.284 -12.295 1.00 37.25 93 THR A N 1
ATOM 639 C CA . THR A 1 93 ? -19.226 6.196 -13.016 1.00 37.25 93 THR A CA 1
ATOM 640 C C . THR A 1 93 ? -17.723 6.061 -12.709 1.00 37.25 93 THR A C 1
ATOM 642 O O . THR A 1 93 ? -16.961 6.979 -12.997 1.00 37.25 93 THR A O 1
ATOM 645 N N . ILE A 1 94 ? -17.247 4.938 -12.157 1.00 47.22 94 ILE A N 1
ATOM 646 C CA . ILE A 1 94 ? -15.855 4.778 -11.676 1.00 47.22 94 ILE A CA 1
ATOM 647 C C . ILE A 1 94 ? -15.038 3.795 -12.551 1.00 47.22 94 ILE A C 1
ATOM 649 O O . ILE A 1 94 ? -14.054 3.190 -12.135 1.00 47.22 94 ILE A O 1
ATOM 653 N N . MET A 1 95 ? -15.393 3.705 -13.837 1.00 48.81 95 MET A N 1
ATOM 654 C CA . MET A 1 95 ? -14.618 3.000 -14.874 1.00 48.81 95 MET A CA 1
ATOM 655 C C . MET A 1 95 ? -13.511 3.849 -15.536 1.00 48.81 95 MET A C 1
ATOM 657 O O . MET A 1 95 ? -12.905 3.396 -16.500 1.00 48.81 95 MET A O 1
ATOM 661 N N . THR A 1 96 ? -13.218 5.070 -15.072 1.00 60.19 96 THR A N 1
ATOM 662 C CA . THR A 1 96 ? -12.476 6.043 -15.899 1.00 60.19 96 THR A CA 1
ATOM 663 C C . THR A 1 96 ? -11.207 6.628 -15.275 1.00 60.19 96 THR A C 1
ATOM 665 O O . THR A 1 96 ? -10.888 7.754 -15.626 1.00 60.19 96 THR A O 1
ATOM 668 N N . GLN A 1 97 ? -10.480 5.987 -14.352 1.00 72.12 97 GLN A N 1
ATOM 669 C CA . GLN A 1 97 ? -9.182 6.536 -13.898 1.00 72.12 97 GLN A CA 1
ATOM 670 C C . GLN A 1 97 ? -8.004 5.991 -14.705 1.00 72.12 97 GLN A C 1
ATOM 672 O O . GLN A 1 97 ? -7.948 4.807 -14.992 1.00 72.12 97 GLN A O 1
ATOM 677 N N . SER A 1 98 ? -7.043 6.855 -15.022 1.00 84.19 98 SER A N 1
ATOM 678 C CA . SER A 1 98 ? -5.778 6.474 -15.654 1.00 84.19 98 SER A CA 1
ATOM 679 C C . SER A 1 98 ? -4.781 5.867 -14.656 1.00 84.19 98 SER A C 1
ATOM 681 O O . SER A 1 98 ? -4.968 5.918 -13.435 1.00 84.19 98 SER A O 1
ATOM 683 N N . ALA A 1 99 ? -3.661 5.380 -15.183 1.00 85.56 99 ALA A N 1
ATOM 684 C CA . ALA A 1 99 ? -2.448 4.967 -14.486 1.00 85.56 99 ALA A CA 1
ATOM 685 C C . ALA A 1 99 ? -1.822 6.084 -13.629 1.00 85.56 99 ALA A C 1
ATOM 687 O O . ALA A 1 99 ? -0.963 5.814 -12.788 1.00 85.56 99 ALA A O 1
ATOM 688 N N . PHE A 1 100 ? -2.245 7.334 -13.827 1.00 88.81 100 PHE A N 1
ATOM 689 C CA . PHE A 1 100 ? -1.745 8.515 -13.128 1.00 88.81 100 PHE A CA 1
ATOM 690 C C . PHE A 1 100 ? -2.727 9.045 -12.079 1.00 88.81 100 PHE A C 1
ATOM 692 O O . PHE A 1 100 ? -2.557 10.163 -11.615 1.00 88.81 100 PHE A O 1
ATOM 699 N N . GLY A 1 101 ? -3.787 8.308 -11.729 1.00 80.00 101 GLY A N 1
ATOM 700 C CA . GLY A 1 101 ? -4.759 8.766 -10.723 1.00 80.00 101 GLY A CA 1
ATOM 701 C C . GLY A 1 101 ? -5.680 9.900 -11.194 1.00 80.00 101 GLY A C 1
ATOM 702 O O . GLY A 1 101 ? -6.526 10.367 -10.434 1.00 80.00 101 GLY A O 1
ATOM 703 N N . VAL A 1 102 ? -5.568 10.311 -12.462 1.00 84.38 102 VAL A N 1
ATOM 704 C CA . VAL A 1 102 ? -6.403 11.335 -13.106 1.00 84.38 102 VAL A CA 1
ATOM 705 C C . VAL A 1 102 ? -7.486 10.656 -13.950 1.00 84.38 102 VAL A C 1
ATOM 707 O O . VAL A 1 102 ? -7.180 9.658 -14.609 1.00 84.38 102 VAL A O 1
ATOM 710 N N . PRO A 1 103 ? -8.738 11.152 -13.981 1.00 82.88 103 PRO A N 1
ATOM 711 C CA . PRO A 1 103 ? -9.753 10.600 -14.870 1.00 82.88 103 PRO A CA 1
ATOM 712 C C . PRO A 1 103 ? -9.315 10.625 -16.346 1.00 82.88 103 PRO A C 1
ATOM 714 O O . PRO A 1 103 ? -8.865 11.658 -16.828 1.00 82.88 103 PRO A O 1
ATOM 717 N N . LEU A 1 104 ? -9.494 9.522 -17.078 1.00 83.00 104 LEU A N 1
ATOM 718 C CA . LEU A 1 104 ? -9.247 9.379 -18.517 1.00 83.00 104 LEU A CA 1
ATOM 719 C C . LEU A 1 104 ? -9.898 10.517 -19.306 1.00 83.00 104 LEU A C 1
ATOM 721 O O . LEU A 1 104 ? -9.244 11.131 -20.138 1.00 83.00 104 LEU A O 1
ATOM 725 N N . VAL A 1 105 ? -11.136 10.885 -18.965 1.00 85.44 105 VAL A N 1
ATOM 726 C CA . VAL A 1 105 ? -11.842 12.008 -19.604 1.00 85.44 105 VAL A CA 1
ATOM 727 C C . VAL A 1 105 ? -11.125 13.346 -19.406 1.00 85.44 105 VAL A C 1
ATOM 729 O O . VAL A 1 105 ? -11.077 14.154 -20.328 1.00 85.44 105 VAL A O 1
ATOM 732 N N . SER A 1 106 ? -10.511 13.568 -18.239 1.00 86.31 106 SER A N 1
ATOM 733 C CA . SER A 1 106 ? -9.704 14.763 -17.968 1.00 86.31 106 SER A CA 1
ATOM 734 C C . SER A 1 106 ? -8.392 14.753 -18.752 1.00 86.31 106 SER A C 1
ATOM 736 O O . SER A 1 106 ? -7.848 15.818 -19.022 1.00 86.31 106 SER A O 1
ATOM 738 N N . LEU A 1 107 ? -7.905 13.569 -19.134 1.00 89.69 107 LEU A N 1
ATOM 739 C CA . LEU A 1 107 ? -6.777 13.390 -20.050 1.00 89.69 107 LEU A CA 1
ATOM 740 C C . LEU A 1 107 ? -7.196 13.439 -21.532 1.00 89.69 107 LEU A C 1
ATOM 742 O O . LEU A 1 107 ? -6.349 13.286 -22.404 1.00 89.69 107 LEU A O 1
ATOM 746 N N . GLY A 1 108 ? -8.485 13.622 -21.840 1.00 89.81 108 GLY A N 1
ATOM 747 C CA . GLY A 1 108 ? -8.999 13.567 -23.214 1.00 89.81 108 GLY A CA 1
ATOM 748 C C . GLY A 1 108 ? -9.048 12.155 -23.812 1.00 89.81 108 GLY A C 1
ATOM 749 O O . GLY A 1 108 ? -9.115 12.009 -25.030 1.00 89.81 108 GLY A O 1
ATOM 750 N N . LEU A 1 109 ? -9.009 11.119 -22.971 1.00 88.81 109 LEU A N 1
ATOM 751 C CA . LEU A 1 109 ? -9.040 9.711 -23.359 1.00 88.81 109 LEU A CA 1
ATOM 752 C C . LEU A 1 109 ? -10.451 9.121 -23.245 1.00 88.81 109 LEU A C 1
ATOM 754 O O . LEU A 1 109 ? -11.217 9.451 -22.335 1.00 88.81 109 LEU A O 1
ATOM 758 N N . ASP A 1 110 ? -10.776 8.208 -24.158 1.00 85.00 110 ASP A N 1
ATOM 759 C CA . ASP A 1 110 ? -12.081 7.553 -24.243 1.00 85.00 110 ASP A CA 1
ATOM 760 C C . ASP A 1 110 ? -11.997 6.133 -23.675 1.00 85.00 110 ASP A C 1
ATOM 762 O O . ASP A 1 110 ? -11.414 5.240 -24.283 1.00 85.00 110 ASP A O 1
ATOM 766 N N . ALA A 1 111 ? -12.611 5.906 -22.513 1.00 77.75 111 ALA A N 1
ATOM 767 C CA . ALA A 1 111 ? -12.581 4.611 -21.832 1.00 77.75 111 ALA A CA 1
ATOM 768 C C . ALA A 1 111 ? -13.228 3.464 -22.638 1.00 77.75 111 ALA A C 1
ATOM 770 O O . ALA A 1 111 ? -13.014 2.299 -22.309 1.00 77.75 111 ALA A O 1
ATOM 771 N N . SER A 1 112 ? -14.016 3.766 -23.678 1.00 79.38 112 SER A N 1
ATOM 772 C CA . SER A 1 112 ? -14.593 2.749 -24.568 1.00 79.38 112 SER A CA 1
ATOM 773 C C . SER A 1 112 ? -13.610 2.227 -25.623 1.00 79.38 112 SER A C 1
ATOM 775 O O . SER A 1 112 ? -13.885 1.213 -26.266 1.00 79.38 112 SER A O 1
ATOM 777 N N . LYS A 1 113 ? -12.463 2.895 -25.795 1.00 81.00 113 LYS A N 1
ATOM 778 C CA . LYS A 1 113 ? -11.472 2.593 -26.828 1.00 81.00 113 LYS A CA 1
ATOM 779 C C . LYS A 1 113 ? -10.266 1.846 -26.247 1.00 81.00 113 LYS A C 1
ATOM 781 O O . LYS A 1 113 ? -9.593 2.398 -25.374 1.00 81.00 113 LYS A O 1
ATOM 786 N N . PRO A 1 114 ? -9.939 0.628 -26.723 1.00 82.50 114 PRO A N 1
ATOM 787 C CA . PRO A 1 114 ? -8.815 -0.154 -26.202 1.00 82.50 114 PRO A CA 1
ATOM 788 C C . PRO A 1 114 ? -7.473 0.588 -26.216 1.00 82.50 114 PRO A C 1
ATOM 790 O O . PRO A 1 114 ? -6.716 0.489 -25.257 1.00 82.50 114 PRO A O 1
ATOM 793 N N . GLU A 1 115 ? -7.204 1.385 -27.251 1.00 86.25 115 GLU A N 1
ATOM 794 C CA . GLU A 1 115 ? -5.980 2.179 -27.384 1.00 86.25 115 GLU A CA 1
ATOM 795 C C . GLU A 1 115 ? -5.839 3.252 -26.292 1.00 86.25 115 GLU A C 1
ATOM 797 O O . GLU A 1 115 ? -4.733 3.566 -25.868 1.00 86.25 115 GLU A O 1
ATOM 802 N N . SER A 1 116 ? -6.954 3.780 -25.775 1.00 85.44 116 SER A N 1
ATOM 803 C CA . SER A 1 116 ? -6.945 4.755 -24.673 1.00 85.44 116 SER A CA 1
ATOM 804 C C . SER A 1 116 ? -6.595 4.115 -23.329 1.00 85.44 116 SER A C 1
ATOM 806 O O . SER A 1 116 ? -6.230 4.812 -22.383 1.00 85.44 116 SER A O 1
ATOM 808 N N . LEU A 1 117 ? -6.711 2.789 -23.236 1.00 84.19 117 LEU A N 1
ATOM 809 C CA . LEU A 1 117 ? -6.370 2.017 -22.047 1.00 84.19 117 LEU A CA 1
ATOM 810 C C . LEU A 1 117 ? -4.907 1.562 -22.059 1.00 84.19 117 LEU A C 1
ATOM 812 O O . LEU A 1 117 ? -4.444 1.024 -21.058 1.00 84.19 117 LEU A O 1
ATOM 816 N N . GLU A 1 118 ? -4.156 1.791 -23.138 1.00 87.81 118 GLU A N 1
ATOM 817 C CA . GLU A 1 118 ? -2.725 1.484 -23.189 1.00 87.81 118 GLU A CA 1
ATOM 818 C C . GLU A 1 118 ? -1.907 2.480 -22.361 1.00 87.81 118 GLU A C 1
ATOM 820 O O . GLU A 1 118 ? -2.191 3.679 -22.327 1.00 87.81 118 GLU A O 1
ATOM 825 N N . LEU A 1 119 ? -0.866 1.989 -21.681 1.00 89.19 119 LEU A N 1
ATOM 826 C CA . LEU A 1 119 ? -0.056 2.825 -20.796 1.00 89.19 119 LEU A CA 1
ATOM 827 C C . LEU A 1 119 ? 0.680 3.918 -21.580 1.00 89.19 119 LEU A C 1
ATOM 829 O O . LEU A 1 119 ? 0.753 5.049 -21.112 1.00 89.19 119 LEU A O 1
ATOM 833 N N . GLU A 1 120 ? 1.181 3.608 -22.777 1.00 92.88 120 GLU A N 1
ATOM 834 C CA . GLU A 1 120 ? 1.824 4.572 -23.670 1.00 92.88 120 GLU A CA 1
ATOM 835 C C . GLU A 1 120 ? 0.895 5.745 -24.021 1.00 92.88 120 GLU A C 1
ATOM 837 O O . GLU A 1 120 ? 1.297 6.901 -23.887 1.00 92.88 120 GLU A O 1
ATOM 842 N N . ALA A 1 121 ? -0.361 5.465 -24.386 1.00 92.38 121 ALA A N 1
ATOM 843 C CA . ALA A 1 121 ? -1.348 6.502 -24.689 1.00 92.38 121 ALA A CA 1
ATOM 844 C C . ALA A 1 121 ? -1.663 7.364 -23.457 1.00 92.38 121 ALA A C 1
ATOM 846 O O . ALA A 1 121 ? -1.763 8.590 -23.547 1.00 92.38 121 ALA A O 1
ATOM 847 N N . GLN A 1 122 ? -1.767 6.733 -22.285 1.00 94.06 122 GLN A N 1
ATOM 848 C CA . GLN A 1 122 ? -1.981 7.439 -21.025 1.00 94.06 122 GLN A CA 1
ATOM 849 C C . GLN A 1 122 ? -0.785 8.315 -20.626 1.00 94.06 122 GLN A C 1
ATOM 851 O O . GLN A 1 122 ? -1.001 9.395 -20.081 1.00 94.06 122 GLN A O 1
ATOM 856 N N . ILE A 1 123 ? 0.455 7.894 -20.906 1.00 96.19 123 ILE A N 1
ATOM 857 C CA . ILE A 1 123 ? 1.674 8.690 -20.671 1.00 96.19 123 ILE A CA 1
ATOM 858 C C . ILE A 1 123 ? 1.646 9.970 -21.507 1.00 96.19 123 ILE A C 1
ATOM 860 O O . ILE A 1 123 ? 1.834 11.061 -20.962 1.00 96.19 123 ILE A O 1
ATOM 864 N N . ASP A 1 124 ? 1.390 9.842 -22.810 1.00 96.12 124 ASP A N 1
ATOM 865 C CA . ASP A 1 124 ? 1.370 10.981 -23.730 1.00 96.12 124 ASP A CA 1
ATOM 866 C C . ASP A 1 124 ? 0.271 11.982 -23.334 1.00 96.12 124 ASP A C 1
ATOM 868 O O . ASP A 1 124 ? 0.532 13.185 -23.206 1.00 96.12 124 ASP A O 1
ATOM 872 N N . ALA A 1 125 ? -0.937 11.483 -23.053 1.00 95.75 125 ALA A N 1
ATOM 873 C CA . ALA A 1 125 ? -2.072 12.299 -22.630 1.00 95.75 125 ALA A CA 1
ATOM 874 C C . ALA A 1 125 ? -1.834 12.987 -21.275 1.00 95.75 125 ALA A C 1
ATOM 876 O O . ALA A 1 125 ? -2.156 14.164 -21.101 1.00 95.75 125 ALA A O 1
ATOM 877 N N . TYR A 1 126 ? -1.217 12.286 -20.320 1.00 96.50 126 TYR A N 1
ATOM 878 C CA . TYR A 1 126 ? -0.868 12.848 -19.017 1.00 96.50 126 TYR A CA 1
ATOM 879 C C . TYR A 1 126 ? 0.160 13.981 -19.119 1.00 96.50 126 TYR A C 1
ATOM 881 O O . TYR A 1 126 ? 0.017 14.995 -18.434 1.00 96.50 126 TYR A O 1
ATOM 889 N N . ALA A 1 127 ? 1.159 13.858 -19.997 1.00 96.94 127 ALA A N 1
ATOM 890 C CA . ALA A 1 127 ? 2.144 14.916 -20.214 1.00 96.94 127 ALA A CA 1
ATOM 891 C C . ALA A 1 127 ? 1.501 16.201 -20.767 1.00 96.94 127 ALA A C 1
ATOM 893 O O . ALA A 1 127 ? 1.770 17.290 -20.258 1.00 96.94 127 ALA A O 1
ATOM 894 N N . HIS A 1 128 ? 0.604 16.069 -21.751 1.00 96.56 128 HIS A N 1
ATOM 895 C CA . HIS A 1 128 ? -0.123 17.205 -22.335 1.00 96.56 128 HIS A CA 1
ATOM 896 C C . HIS A 1 128 ? -1.061 17.849 -21.312 1.00 96.56 128 HIS A C 1
ATOM 898 O O . HIS A 1 128 ? -1.137 19.074 -21.200 1.00 96.56 128 HIS A O 1
ATOM 904 N N . TRP A 1 129 ? -1.742 17.022 -20.517 1.00 95.56 129 TRP A N 1
ATOM 905 C CA . TRP A 1 129 ? -2.581 17.505 -19.431 1.00 95.56 129 TRP A CA 1
ATOM 906 C C . TRP A 1 129 ? -1.766 18.301 -18.405 1.00 95.56 129 TRP A C 1
ATOM 908 O O . TRP A 1 129 ? -2.156 19.415 -18.063 1.00 95.56 129 TRP A O 1
ATOM 918 N N . LEU A 1 130 ? -0.615 17.791 -17.950 1.00 95.25 130 LEU A N 1
ATOM 919 C CA . LEU A 1 130 ? 0.260 18.508 -17.015 1.00 95.25 130 LEU A CA 1
ATOM 920 C C . LEU A 1 130 ? 0.719 19.863 -17.562 1.00 95.25 130 LEU A C 1
ATOM 922 O O . LEU A 1 130 ? 0.643 20.861 -16.845 1.00 95.25 130 LEU A O 1
ATOM 926 N N . GLU A 1 131 ? 1.166 19.903 -18.819 1.00 95.25 131 GLU A N 1
ATOM 927 C CA . GLU A 1 131 ? 1.575 21.140 -19.487 1.00 95.25 131 GLU A CA 1
ATOM 928 C C . GLU A 1 131 ? 0.444 22.173 -19.459 1.00 95.25 131 GLU A C 1
ATOM 930 O O . GLU A 1 131 ? 0.646 23.313 -19.028 1.00 95.25 131 GLU A O 1
ATOM 935 N N . GLN A 1 132 ? -0.769 21.761 -19.840 1.00 94.81 132 GLN A N 1
ATOM 936 C CA . GLN A 1 132 ? -1.946 22.621 -19.793 1.00 94.81 132 GLN A CA 1
ATOM 937 C C . GLN A 1 132 ? -2.231 23.106 -18.364 1.00 94.81 132 GLN A C 1
ATOM 939 O O . GLN A 1 132 ? -2.419 24.304 -18.148 1.00 94.81 132 GLN A O 1
ATOM 944 N N . GLN A 1 133 ? -2.213 22.204 -17.378 1.00 94.19 133 GLN A N 1
ATOM 945 C CA . GLN A 1 133 ? -2.496 22.540 -15.982 1.00 94.19 133 GLN A CA 1
ATOM 946 C C . GLN A 1 133 ? -1.484 23.529 -15.389 1.00 94.19 133 GLN A C 1
ATOM 948 O O . GLN A 1 133 ? -1.871 24.378 -14.582 1.00 94.19 133 GLN A O 1
ATOM 953 N N . PHE A 1 134 ? -0.206 23.439 -15.763 1.00 93.62 134 PHE A N 1
ATOM 954 C CA . PHE A 1 134 ? 0.821 24.383 -15.317 1.00 93.62 134 PHE A CA 1
ATOM 955 C C . PHE A 1 134 ? 0.752 25.713 -16.061 1.00 93.62 134 PHE A C 1
ATOM 957 O O . PHE A 1 134 ? 0.873 26.761 -15.423 1.00 93.62 134 PHE A O 1
ATOM 964 N N . LYS A 1 135 ? 0.461 25.697 -17.365 1.00 92.50 135 LYS A N 1
ATOM 965 C CA . LYS A 1 135 ? 0.246 26.913 -18.155 1.00 92.50 135 LYS A CA 1
ATOM 966 C C . LYS A 1 135 ? -0.930 27.733 -17.626 1.00 92.50 135 LYS A C 1
ATOM 968 O O . LYS A 1 135 ? -0.793 28.938 -17.436 1.00 92.50 135 LYS A O 1
ATOM 973 N N . GLU A 1 136 ? -2.057 27.085 -17.336 1.00 90.81 136 GLU A N 1
ATOM 974 C CA . GLU A 1 136 ? -3.240 27.723 -16.739 1.00 90.81 136 GLU A CA 1
ATOM 975 C C . GLU A 1 136 ? -2.945 28.314 -15.352 1.00 90.81 136 GLU A C 1
ATOM 977 O O . GLU A 1 136 ? -3.463 29.372 -15.004 1.00 90.81 136 GLU A O 1
ATOM 982 N N . ALA A 1 137 ? -2.078 27.663 -14.572 1.00 87.12 137 ALA A N 1
ATOM 983 C CA . ALA A 1 137 ? -1.661 28.135 -13.254 1.00 87.12 137 ALA A CA 1
ATOM 984 C C . ALA A 1 137 ? -0.545 29.200 -13.293 1.00 87.12 137 ALA A C 1
ATOM 986 O O . ALA A 1 137 ? -0.134 29.678 -12.236 1.00 87.12 137 ALA A O 1
ATOM 987 N N . GLY A 1 138 ? -0.025 29.557 -14.475 1.00 90.94 138 GLY A N 1
ATOM 988 C CA . GLY A 1 138 ? 1.112 30.473 -14.618 1.00 90.94 138 GLY A CA 1
ATOM 989 C C . GLY A 1 138 ? 2.421 29.927 -14.033 1.00 90.94 138 GLY A C 1
ATOM 990 O O . GLY A 1 138 ? 3.289 30.699 -13.630 1.00 90.94 138 GLY A O 1
ATOM 991 N N . VAL A 1 139 ? 2.557 28.602 -13.943 1.00 90.62 139 VAL A N 1
ATOM 992 C CA . VAL A 1 139 ? 3.716 27.919 -13.362 1.00 90.62 139 VAL A CA 1
ATOM 993 C C . VAL A 1 139 ? 4.682 27.515 -14.474 1.00 90.62 139 VAL A C 1
ATOM 995 O O . VAL A 1 139 ? 4.299 26.837 -15.422 1.00 90.62 139 VAL A O 1
ATOM 998 N N . SER A 1 140 ? 5.956 27.881 -14.323 1.00 87.88 140 SER A N 1
ATOM 999 C CA . SER A 1 140 ? 7.049 27.429 -15.190 1.00 87.88 140 SER A CA 1
ATOM 1000 C C . SER A 1 140 ? 8.018 26.580 -14.376 1.00 87.88 140 SER A C 1
ATOM 1002 O O . SER A 1 140 ? 8.552 27.050 -13.372 1.00 87.88 140 SER A O 1
ATOM 1004 N N . LEU A 1 141 ? 8.250 25.337 -14.799 1.00 87.75 141 LEU A N 1
ATOM 1005 C CA . LEU A 1 141 ? 9.130 24.388 -14.113 1.00 87.75 141 LEU A CA 1
ATOM 1006 C C . LEU A 1 141 ? 10.320 24.017 -15.000 1.00 87.75 141 LEU A C 1
ATOM 1008 O O . LEU A 1 141 ? 10.189 23.919 -16.217 1.00 87.75 141 LEU A O 1
ATOM 1012 N N . SER A 1 142 ? 11.480 23.773 -14.388 1.00 87.25 142 SER A N 1
ATOM 1013 C CA . SER A 1 142 ? 12.658 23.271 -15.106 1.00 87.25 142 SER A CA 1
ATOM 1014 C C . SER A 1 142 ? 12.412 21.839 -15.605 1.00 87.25 142 SER A C 1
ATOM 1016 O O . SER A 1 142 ? 12.081 20.987 -14.785 1.00 87.25 142 SER A O 1
ATOM 1018 N N . PRO A 1 143 ? 12.628 21.498 -16.887 1.00 83.25 143 PRO A N 1
ATOM 1019 C CA . PRO A 1 143 ? 12.441 20.126 -17.381 1.00 83.25 143 PRO A CA 1
ATOM 1020 C C . PRO A 1 143 ? 13.365 19.103 -16.688 1.00 83.25 143 PRO A C 1
ATOM 1022 O O . PRO A 1 143 ? 13.029 17.920 -16.586 1.00 83.25 143 PRO A O 1
ATOM 1025 N N . ASN A 1 144 ? 14.505 19.565 -16.158 1.00 86.06 144 ASN A N 1
ATOM 1026 C CA . ASN A 1 144 ? 15.517 18.751 -15.486 1.00 86.06 144 ASN A CA 1
ATOM 1027 C C . ASN A 1 144 ? 15.742 19.249 -14.046 1.00 86.06 144 ASN A C 1
ATOM 1029 O O . ASN A 1 144 ? 16.668 20.030 -13.803 1.00 86.06 144 ASN A O 1
ATOM 1033 N N . PRO A 1 145 ? 14.906 18.829 -13.079 1.00 86.75 145 PRO A N 1
ATOM 1034 C CA . PRO A 1 145 ? 15.001 19.294 -11.700 1.00 86.75 145 PRO A CA 1
ATOM 1035 C C . PRO A 1 145 ? 16.168 18.631 -10.961 1.00 86.75 145 PRO A C 1
ATOM 1037 O O . PRO A 1 145 ? 16.006 17.604 -10.303 1.00 86.75 145 PRO A O 1
ATOM 1040 N N . ASN A 1 146 ? 17.358 19.224 -11.069 1.00 85.88 146 ASN A N 1
ATOM 1041 C CA . ASN A 1 146 ? 18.568 18.720 -10.415 1.00 85.88 146 ASN A CA 1
ATOM 1042 C C . ASN A 1 146 ? 18.764 19.325 -9.017 1.00 85.88 146 ASN A C 1
ATOM 1044 O O . ASN A 1 146 ? 19.142 18.608 -8.087 1.00 85.88 146 ASN A O 1
ATOM 1048 N N . ALA A 1 147 ? 18.467 20.620 -8.860 1.00 87.50 147 ALA A N 1
ATOM 1049 C CA . ALA A 1 147 ? 18.574 21.327 -7.589 1.00 87.50 147 ALA A CA 1
ATOM 1050 C C . ALA A 1 147 ? 17.403 20.993 -6.648 1.00 87.50 147 ALA A C 1
ATOM 1052 O O . ALA A 1 147 ? 16.294 20.683 -7.087 1.00 87.50 147 ALA A O 1
ATOM 1053 N N . ALA A 1 148 ? 17.636 21.085 -5.335 1.00 85.62 148 ALA A N 1
ATOM 1054 C CA . ALA A 1 148 ? 16.608 20.827 -4.322 1.00 85.62 148 ALA A CA 1
ATOM 1055 C C . ALA A 1 148 ? 15.392 21.763 -4.464 1.00 85.62 148 ALA A C 1
ATOM 1057 O O . ALA A 1 148 ? 14.258 21.329 -4.272 1.00 85.62 148 ALA A O 1
ATOM 1058 N N . GLU A 1 149 ? 15.623 23.020 -4.845 1.00 89.69 149 GLU A N 1
ATOM 1059 C CA . GLU A 1 149 ? 14.568 24.004 -5.099 1.00 89.69 149 GLU A CA 1
ATOM 1060 C C . GLU A 1 149 ? 13.693 23.624 -6.306 1.00 89.69 149 GLU A C 1
ATOM 1062 O O . GLU A 1 149 ? 12.468 23.585 -6.183 1.00 89.69 149 GLU A O 1
ATOM 1067 N N . ASP A 1 150 ? 14.293 23.242 -7.438 1.00 91.25 150 ASP A N 1
ATOM 1068 C CA . ASP A 1 150 ? 13.538 22.789 -8.616 1.00 91.25 150 ASP A CA 1
ATOM 1069 C C . ASP A 1 150 ? 12.690 21.555 -8.295 1.00 91.25 150 ASP A C 1
ATOM 1071 O O . ASP A 1 150 ? 11.520 21.467 -8.676 1.00 91.25 150 ASP A O 1
ATOM 1075 N N . LYS A 1 151 ? 13.266 20.599 -7.553 1.00 91.88 151 LYS A N 1
ATOM 1076 C CA . LYS A 1 151 ? 12.560 19.394 -7.100 1.00 91.88 151 LYS A CA 1
ATOM 1077 C C . LYS A 1 151 ? 11.388 19.755 -6.192 1.00 91.88 151 LYS A C 1
ATOM 1079 O O . LYS A 1 151 ? 10.296 19.228 -6.385 1.00 91.88 151 LYS A O 1
ATOM 1084 N N . PHE A 1 152 ? 11.581 20.680 -5.252 1.00 92.62 152 PHE A N 1
ATOM 1085 C CA . PHE A 1 152 ? 10.506 21.203 -4.412 1.00 92.62 152 PHE A CA 1
ATOM 1086 C C . PHE A 1 152 ? 9.361 21.801 -5.250 1.00 92.62 152 PHE A C 1
ATOM 1088 O O . PHE A 1 152 ? 8.192 21.463 -5.027 1.00 92.62 152 PHE A O 1
ATOM 1095 N N . TYR A 1 153 ? 9.669 22.658 -6.228 1.00 92.75 153 TYR A N 1
ATOM 1096 C CA . TYR A 1 153 ? 8.640 23.267 -7.073 1.00 92.75 153 TYR A CA 1
ATOM 1097 C C . TYR A 1 153 ? 7.893 22.228 -7.907 1.00 92.75 153 TYR A C 1
ATOM 1099 O O . TYR A 1 153 ? 6.667 22.295 -7.983 1.00 92.75 153 TYR A O 1
ATOM 1107 N N . TRP A 1 154 ? 8.581 21.231 -8.464 1.00 94.69 154 TRP A N 1
ATOM 1108 C CA . TRP A 1 154 ? 7.918 20.112 -9.136 1.00 94.69 154 TRP A CA 1
ATOM 1109 C C . TRP A 1 154 ? 6.974 19.357 -8.211 1.00 94.69 154 TRP A C 1
ATOM 1111 O O . TRP A 1 154 ? 5.790 19.220 -8.511 1.00 94.69 154 TRP A O 1
ATOM 1121 N N . ILE A 1 155 ? 7.485 18.892 -7.074 1.00 94.44 155 ILE A N 1
ATOM 1122 C CA . ILE A 1 155 ? 6.741 18.039 -6.147 1.00 94.44 155 ILE A CA 1
ATOM 1123 C C . ILE A 1 155 ? 5.506 18.773 -5.608 1.00 94.44 155 ILE A C 1
ATOM 1125 O O . ILE A 1 155 ? 4.407 18.216 -5.594 1.00 94.44 155 ILE A O 1
ATOM 1129 N N . SER A 1 156 ? 5.656 20.038 -5.210 1.00 93.19 156 SER A N 1
ATOM 1130 C CA . SER A 1 156 ? 4.543 20.833 -4.681 1.00 93.19 156 SER A CA 1
ATOM 1131 C C . SER A 1 156 ? 3.483 21.153 -5.741 1.00 93.19 156 SER A C 1
ATOM 1133 O O . SER A 1 156 ? 2.291 21.110 -5.435 1.00 93.19 156 SER A O 1
ATOM 1135 N N . ASN A 1 157 ? 3.871 21.437 -6.989 1.00 93.25 157 ASN A N 1
ATOM 1136 C CA . ASN A 1 157 ? 2.909 21.699 -8.062 1.00 93.25 157 ASN A CA 1
ATOM 1137 C C . ASN A 1 157 ? 2.205 20.425 -8.538 1.00 93.25 157 ASN A C 1
ATOM 1139 O O . ASN A 1 157 ? 0.994 20.460 -8.747 1.00 93.25 157 ASN A O 1
ATOM 1143 N N . LEU A 1 158 ? 2.906 19.290 -8.615 1.00 93.94 158 LEU A N 1
ATOM 1144 C CA . LEU A 1 158 ? 2.275 17.992 -8.866 1.00 93.94 158 LEU A CA 1
ATOM 1145 C C . LEU A 1 158 ? 1.242 17.667 -7.785 1.00 93.94 158 LEU A C 1
ATOM 1147 O O . LEU A 1 158 ? 0.106 17.340 -8.112 1.00 93.94 158 LEU A O 1
ATOM 1151 N N . ALA A 1 159 ? 1.587 17.842 -6.508 1.00 91.69 159 ALA A N 1
ATOM 1152 C CA . ALA A 1 159 ? 0.651 17.630 -5.408 1.00 91.69 159 ALA A CA 1
ATOM 1153 C C . ALA A 1 159 ? -0.595 18.515 -5.511 1.00 91.69 159 ALA A C 1
ATOM 1155 O O . ALA A 1 159 ? -1.717 18.026 -5.366 1.00 91.69 159 ALA A O 1
ATOM 1156 N N . LYS A 1 160 ? -0.411 19.808 -5.804 1.00 89.12 160 LYS A N 1
ATOM 1157 C CA . LYS A 1 160 ? -1.523 20.743 -6.009 1.00 89.12 160 LYS A CA 1
ATOM 1158 C C . LYS A 1 160 ? -2.410 20.312 -7.166 1.00 89.12 160 LYS A C 1
ATOM 1160 O O . LYS A 1 160 ? -3.618 20.388 -7.014 1.00 89.12 160 LYS A O 1
ATOM 1165 N N . VAL A 1 161 ? -1.832 19.882 -8.289 1.00 88.88 161 VAL A N 1
ATOM 1166 C CA . VAL A 1 161 ? -2.556 19.507 -9.512 1.00 88.88 161 VAL A CA 1
ATOM 1167 C C . VAL A 1 161 ? -3.302 18.176 -9.370 1.00 88.88 161 VAL A C 1
ATOM 1169 O O . VAL A 1 161 ? -4.457 18.089 -9.776 1.00 88.88 161 VAL A O 1
ATOM 1172 N N . HIS A 1 162 ? -2.697 17.175 -8.732 1.00 85.44 162 HIS A N 1
ATOM 1173 C CA . HIS A 1 162 ? -3.329 15.869 -8.496 1.00 85.44 162 HIS A CA 1
ATOM 1174 C C . HIS A 1 162 ? -4.409 15.909 -7.425 1.00 85.44 162 HIS A C 1
ATOM 1176 O O . HIS A 1 162 ? -5.434 15.245 -7.537 1.00 85.44 162 HIS A O 1
ATOM 1182 N N . ARG A 1 163 ? -4.202 16.710 -6.380 1.00 82.06 163 ARG A N 1
ATOM 1183 C CA . ARG A 1 163 ? -5.097 16.782 -5.221 1.00 82.06 163 ARG A CA 1
ATOM 1184 C C . ARG A 1 163 ? -5.730 18.174 -5.105 1.00 82.06 163 ARG A C 1
ATOM 1186 O O . ARG A 1 163 ? -5.787 18.745 -4.012 1.00 82.06 163 ARG A O 1
ATOM 1193 N N . ARG A 1 164 ? -6.184 18.739 -6.237 1.00 71.69 164 ARG A N 1
ATOM 1194 C CA . ARG A 1 164 ? -6.891 20.039 -6.304 1.00 71.69 164 ARG A CA 1
ATOM 1195 C C . ARG A 1 164 ? -8.168 20.024 -5.448 1.00 71.69 164 ARG A C 1
ATOM 1197 O O . ARG A 1 164 ? -8.829 18.994 -5.304 1.00 71.69 164 ARG A O 1
ATOM 1204 N N . GLY A 1 165 ? -8.524 21.177 -4.882 1.00 64.62 165 GLY A N 1
ATOM 1205 C CA . GLY A 1 165 ? -9.737 21.362 -4.078 1.00 64.62 165 GLY A CA 1
ATOM 1206 C C . GLY A 1 165 ? -9.619 22.499 -3.060 1.00 64.62 165 GLY A C 1
ATOM 1207 O O . GLY A 1 165 ? -8.620 23.212 -3.043 1.00 64.62 165 GLY A O 1
ATOM 1208 N N . ILE A 1 166 ? -10.648 22.646 -2.216 1.00 51.44 166 ILE A N 1
ATOM 1209 C CA . ILE A 1 166 ? -10.721 23.632 -1.121 1.00 51.44 166 ILE A CA 1
ATOM 1210 C C . ILE A 1 166 ? -9.505 23.441 -0.191 1.00 51.44 166 ILE A C 1
ATOM 1212 O O . ILE A 1 166 ? -9.118 22.297 0.056 1.00 51.44 166 ILE A O 1
ATOM 1216 N N . ASP A 1 167 ? -8.937 24.534 0.345 1.00 50.25 167 ASP A N 1
ATOM 1217 C CA . ASP A 1 167 ? -7.750 24.651 1.243 1.00 50.25 167 ASP A CA 1
ATOM 1218 C C . ASP A 1 167 ? -7.627 23.596 2.365 1.00 50.25 167 ASP A C 1
ATOM 1220 O O . ASP A 1 167 ? -6.578 23.314 2.940 1.00 50.25 167 ASP A O 1
ATOM 1224 N N . GLN A 1 168 ? -8.746 22.970 2.628 1.00 56.28 168 GLN A N 1
ATOM 1225 C CA . GLN A 1 168 ? -9.074 21.873 3.499 1.00 56.28 168 GLN A CA 1
ATOM 1226 C C . GLN A 1 168 ? -8.480 20.492 3.086 1.00 56.28 168 GLN A C 1
ATOM 1228 O O . GLN A 1 168 ? -8.359 19.604 3.928 1.00 56.28 168 GLN A O 1
ATOM 1233 N N . ARG A 1 169 ? -8.016 20.302 1.835 1.00 72.50 169 ARG A N 1
ATOM 1234 C CA . ARG A 1 169 ? -7.270 19.098 1.375 1.00 72.50 169 ARG A CA 1
ATOM 1235 C C . ARG A 1 169 ? -5.744 19.233 1.448 1.00 72.50 169 ARG A C 1
ATOM 1237 O O . ARG A 1 169 ? -5.016 18.376 0.944 1.00 72.50 169 ARG A O 1
ATOM 1244 N N . ARG A 1 170 ? -5.233 20.281 2.100 1.00 82.94 170 ARG A N 1
ATOM 1245 C CA . ARG A 1 170 ? -3.791 20.553 2.205 1.00 82.94 170 ARG A CA 1
ATOM 1246 C C . ARG A 1 170 ? -2.986 19.376 2.763 1.00 82.94 170 ARG A C 1
ATOM 1248 O O . ARG A 1 170 ? -1.920 19.075 2.236 1.00 82.94 170 ARG A O 1
ATOM 1255 N N . ASN A 1 171 ? -3.504 18.664 3.764 1.00 83.94 171 ASN A N 1
ATOM 1256 C CA . ASN A 1 171 ? -2.823 17.480 4.299 1.00 83.94 171 ASN A CA 1
ATOM 1257 C C . ASN A 1 171 ? -2.697 16.362 3.253 1.00 83.94 171 ASN A C 1
ATOM 1259 O O . ASN A 1 171 ? -1.638 15.758 3.150 1.00 83.94 171 ASN A O 1
ATOM 1263 N N . VAL A 1 172 ? -3.710 16.141 2.409 1.00 85.31 172 VAL A N 1
ATOM 1264 C CA . VAL A 1 172 ? -3.640 15.152 1.317 1.00 85.31 172 VAL A CA 1
ATOM 1265 C C . VAL A 1 172 ? -2.550 15.529 0.305 1.00 85.31 172 VAL A C 1
ATOM 1267 O O . VAL A 1 172 ? -1.761 14.674 -0.094 1.00 85.31 172 VAL A O 1
ATOM 1270 N N . GLN A 1 173 ? -2.452 16.814 -0.056 1.00 87.62 173 GLN A N 1
ATOM 1271 C CA . GLN A 1 173 ? -1.399 17.330 -0.945 1.00 87.62 173 GLN A CA 1
ATOM 1272 C C . GLN A 1 173 ? 0.002 17.136 -0.350 1.00 87.62 173 GLN A C 1
ATOM 1274 O O . GLN A 1 173 ? 0.903 16.646 -1.027 1.00 87.62 173 GLN A O 1
ATOM 1279 N N . ILE A 1 174 ? 0.187 17.487 0.925 1.00 89.00 174 ILE A N 1
ATOM 1280 C CA . ILE A 1 174 ? 1.473 17.334 1.617 1.00 89.00 174 ILE A CA 1
ATOM 1281 C C . ILE A 1 174 ? 1.889 15.864 1.657 1.00 89.00 174 ILE A C 1
ATOM 1283 O O . ILE A 1 174 ? 3.053 15.549 1.428 1.00 89.00 174 ILE A O 1
ATOM 1287 N N . LEU A 1 175 ? 0.952 14.957 1.927 1.00 88.62 175 LEU A N 1
ATOM 1288 C CA . LEU A 1 175 ? 1.253 13.531 2.021 1.00 88.62 175 LEU A CA 1
ATOM 1289 C C . LEU A 1 175 ? 1.600 12.925 0.673 1.00 88.62 175 LEU A C 1
ATOM 1291 O O . LEU A 1 175 ? 2.593 12.211 0.586 1.00 88.62 175 LEU A O 1
ATOM 1295 N N . PHE A 1 176 ? 0.876 13.293 -0.381 1.00 91.00 176 PHE A N 1
ATOM 1296 C CA . PHE A 1 176 ? 1.245 12.920 -1.743 1.00 91.00 176 PHE A CA 1
ATOM 1297 C C . PHE A 1 176 ? 2.659 13.413 -2.096 1.00 91.00 176 PHE A C 1
ATOM 1299 O O . PHE A 1 176 ? 3.483 12.667 -2.620 1.00 91.00 176 PHE A O 1
ATOM 1306 N N . ALA A 1 177 ? 2.985 14.658 -1.741 1.00 92.50 177 ALA A N 1
ATOM 1307 C CA . ALA A 1 177 ? 4.318 15.210 -1.951 1.00 92.50 177 ALA A CA 1
ATOM 1308 C C . ALA A 1 177 ? 5.409 14.462 -1.164 1.00 92.50 177 ALA A C 1
ATOM 1310 O O . ALA A 1 177 ? 6.490 14.214 -1.694 1.00 92.50 177 ALA A O 1
ATOM 1311 N N . ARG A 1 178 ? 5.144 14.083 0.091 1.00 91.12 178 ARG A N 1
ATOM 1312 C CA . ARG A 1 178 ? 6.085 13.301 0.910 1.00 91.12 178 ARG A CA 1
ATOM 1313 C C . ARG A 1 178 ? 6.281 11.885 0.369 1.00 91.12 178 ARG A C 1
ATOM 1315 O O . ARG A 1 178 ? 7.409 11.402 0.356 1.00 91.12 178 ARG A O 1
ATOM 1322 N N . GLU A 1 179 ? 5.223 11.249 -0.125 1.00 90.31 179 GLU A N 1
ATOM 1323 C CA . GLU A 1 179 ? 5.304 9.959 -0.819 1.00 90.31 179 GLU A CA 1
ATOM 1324 C C . GLU A 1 179 ? 6.168 10.052 -2.086 1.00 90.31 179 GLU A C 1
ATOM 1326 O O . GLU A 1 179 ? 7.000 9.177 -2.324 1.00 90.31 179 GLU A O 1
ATOM 1331 N N . LEU A 1 180 ? 6.050 11.139 -2.859 1.00 92.75 180 LEU A N 1
ATOM 1332 C CA . LEU A 1 180 ? 6.931 11.396 -4.004 1.00 92.75 180 LEU A CA 1
ATOM 1333 C C . LEU A 1 180 ? 8.395 11.588 -3.586 1.00 92.75 180 LEU A C 1
ATOM 1335 O O . LEU A 1 180 ? 9.277 11.002 -4.211 1.00 92.75 180 LEU A O 1
ATOM 1339 N N . VAL A 1 181 ? 8.674 12.363 -2.529 1.00 91.75 181 VAL A N 1
ATOM 1340 C CA . VAL A 1 181 ? 10.041 12.515 -1.985 1.00 91.75 181 VAL A CA 1
ATOM 1341 C C . VAL A 1 181 ? 10.620 11.151 -1.605 1.00 91.75 181 VAL A C 1
ATOM 1343 O O . VAL A 1 181 ? 11.744 10.827 -1.989 1.00 91.75 181 VAL A O 1
ATOM 1346 N N . GLN A 1 182 ? 9.844 10.332 -0.892 1.00 88.81 182 GLN A N 1
ATOM 1347 C CA . GLN A 1 182 ? 10.259 8.992 -0.487 1.00 88.81 182 GLN A CA 1
ATOM 1348 C C . GLN A 1 182 ? 10.547 8.098 -1.701 1.00 88.81 182 GLN A C 1
ATOM 1350 O O . GLN A 1 182 ? 11.566 7.407 -1.732 1.00 88.81 182 GLN A O 1
ATOM 1355 N N . LEU A 1 183 ? 9.684 8.132 -2.720 1.00 89.38 183 LEU A N 1
ATOM 1356 C CA . LEU A 1 183 ? 9.869 7.360 -3.945 1.00 89.38 183 LEU A CA 1
ATOM 1357 C C . LEU A 1 183 ? 11.122 7.792 -4.716 1.00 89.38 183 LEU A C 1
ATOM 1359 O O . LEU A 1 183 ? 11.869 6.933 -5.176 1.00 89.38 183 LEU A O 1
ATOM 1363 N N . LEU A 1 184 ? 11.386 9.097 -4.828 1.00 91.44 184 LEU A N 1
ATOM 1364 C CA . LEU A 1 184 ? 12.591 9.624 -5.478 1.00 91.44 184 LEU A CA 1
ATOM 1365 C C . LEU A 1 184 ? 13.864 9.206 -4.724 1.00 91.44 184 LEU A C 1
ATOM 1367 O O . LEU A 1 184 ? 14.827 8.753 -5.343 1.00 91.44 184 LEU A O 1
ATOM 1371 N N . ASN A 1 185 ? 13.855 9.291 -3.391 1.00 89.50 185 ASN A N 1
ATOM 1372 C CA . ASN A 1 185 ? 14.973 8.860 -2.547 1.00 89.50 185 ASN A CA 1
ATOM 1373 C C . ASN A 1 185 ? 15.250 7.357 -2.643 1.00 89.50 185 ASN A C 1
ATOM 1375 O O . ASN A 1 185 ? 16.408 6.947 -2.622 1.00 89.50 185 ASN A O 1
ATOM 1379 N N . ARG A 1 186 ? 14.205 6.530 -2.749 1.00 85.75 186 ARG A N 1
ATOM 1380 C CA . ARG A 1 186 ? 14.343 5.073 -2.859 1.00 85.75 186 ARG A CA 1
ATOM 1381 C C . ARG A 1 186 ? 14.692 4.622 -4.278 1.00 85.75 186 ARG A C 1
ATOM 1383 O O . ARG A 1 186 ? 15.408 3.634 -4.441 1.00 85.75 186 ARG A O 1
ATOM 1390 N N . GLY A 1 187 ? 14.168 5.317 -5.284 1.00 88.50 187 GLY A N 1
ATOM 1391 C CA . GLY A 1 187 ? 14.117 4.828 -6.656 1.00 88.50 187 GLY A CA 1
ATOM 1392 C C . GLY A 1 187 ? 13.248 3.572 -6.797 1.00 88.50 187 GLY A C 1
ATOM 1393 O O . GLY A 1 187 ? 12.648 3.075 -5.838 1.00 88.50 187 GLY A O 1
ATOM 1394 N N . PHE A 1 188 ? 13.184 3.036 -8.011 1.00 86.00 188 PHE A N 1
ATOM 1395 C CA . PHE A 1 188 ? 12.581 1.731 -8.266 1.00 86.00 188 PHE A CA 1
ATOM 1396 C C . PHE A 1 188 ? 13.144 1.095 -9.534 1.00 86.00 188 PHE A C 1
ATOM 1398 O O . PHE A 1 188 ? 13.585 1.784 -10.449 1.00 86.00 188 PHE A O 1
ATOM 1405 N N . ILE A 1 189 ? 13.038 -0.230 -9.606 1.00 83.44 189 ILE A N 1
ATOM 1406 C CA . ILE A 1 189 ? 13.147 -0.985 -10.852 1.00 83.44 189 ILE A CA 1
ATOM 1407 C C . ILE A 1 189 ? 11.778 -1.609 -11.097 1.00 83.44 189 ILE A C 1
ATOM 1409 O O . ILE A 1 189 ? 11.224 -2.281 -10.226 1.00 83.44 189 ILE A O 1
ATOM 1413 N N . TRP A 1 190 ? 11.223 -1.352 -12.271 1.00 82.94 190 TRP A N 1
ATOM 1414 C CA . TRP A 1 190 ? 9.979 -1.929 -12.754 1.00 82.94 190 TRP A CA 1
ATOM 1415 C C . TRP A 1 190 ? 10.279 -2.801 -13.968 1.00 82.94 190 TRP A C 1
ATOM 1417 O O . TRP A 1 190 ? 11.211 -2.522 -14.720 1.00 82.94 190 TRP A O 1
ATOM 1427 N N . GLN A 1 191 ? 9.510 -3.867 -14.153 1.00 76.56 191 GLN A N 1
ATOM 1428 C CA . GLN A 1 191 ? 9.656 -4.764 -15.291 1.00 76.56 191 GLN A CA 1
ATOM 1429 C C . GLN A 1 191 ? 8.313 -4.912 -15.992 1.00 76.56 191 GLN A C 1
ATOM 1431 O O . GLN A 1 191 ? 7.323 -5.293 -15.365 1.00 76.56 191 GLN A O 1
ATOM 1436 N N . ASP A 1 192 ? 8.301 -4.631 -17.291 1.00 72.88 192 ASP A N 1
ATOM 1437 C CA . ASP A 1 192 ?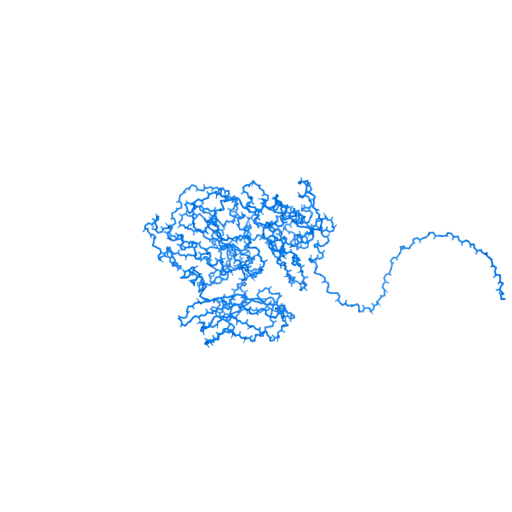 7.131 -4.825 -18.132 1.00 72.88 192 ASP A CA 1
ATOM 1438 C C . ASP A 1 192 ? 6.813 -6.317 -18.231 1.00 72.88 192 ASP A C 1
ATOM 1440 O O . ASP A 1 192 ? 7.661 -7.130 -18.603 1.00 72.88 192 ASP A O 1
ATOM 1444 N N . ARG A 1 193 ? 5.566 -6.677 -17.929 1.00 68.31 193 ARG A N 1
ATOM 1445 C CA . ARG A 1 193 ? 5.075 -8.053 -18.043 1.00 68.31 193 ARG A CA 1
ATOM 1446 C C . ARG A 1 193 ? 5.067 -8.552 -19.488 1.00 68.31 193 ARG A C 1
ATOM 1448 O O . ARG A 1 193 ? 5.247 -9.745 -19.704 1.00 68.31 193 ARG A O 1
ATOM 1455 N N . ARG A 1 194 ? 4.837 -7.670 -20.470 1.00 69.94 194 ARG A N 1
ATOM 1456 C CA . ARG A 1 194 ? 4.719 -8.046 -21.889 1.00 69.94 194 ARG A CA 1
ATOM 1457 C C . ARG A 1 194 ? 6.087 -8.278 -22.514 1.00 69.94 194 ARG A C 1
ATOM 1459 O O . ARG A 1 194 ? 6.342 -9.346 -23.066 1.00 69.94 194 ARG A O 1
ATOM 1466 N N . SER A 1 195 ? 6.966 -7.284 -22.425 1.00 72.00 195 SER A N 1
ATOM 1467 C CA . SER A 1 195 ? 8.287 -7.341 -23.060 1.00 72.00 195 SER A CA 1
ATOM 1468 C C . SER A 1 195 ? 9.378 -7.947 -22.174 1.00 72.00 195 SER A C 1
ATOM 1470 O O . SER A 1 195 ? 10.424 -8.350 -22.680 1.00 72.00 195 SER A O 1
ATOM 1472 N N . GLY A 1 196 ? 9.178 -8.000 -20.853 1.00 70.00 196 GLY A N 1
ATOM 1473 C CA . GLY A 1 196 ? 10.232 -8.326 -19.891 1.00 70.00 196 GLY A CA 1
ATOM 1474 C C . GLY A 1 196 ? 11.287 -7.224 -19.738 1.00 70.00 196 GLY A C 1
ATOM 1475 O O . GLY A 1 196 ? 12.231 -7.409 -18.964 1.00 70.00 196 GLY A O 1
ATOM 1476 N N . ALA A 1 197 ? 11.152 -6.100 -20.454 1.00 78.62 197 ALA A N 1
ATOM 1477 C CA . ALA A 1 197 ? 12.070 -4.972 -20.389 1.00 78.62 197 ALA A CA 1
ATOM 1478 C C . ALA A 1 197 ? 11.966 -4.261 -19.038 1.00 78.62 197 ALA A C 1
ATOM 1480 O O . ALA A 1 197 ? 10.911 -4.240 -18.402 1.00 78.62 197 ALA A O 1
ATOM 1481 N N . LYS A 1 198 ? 13.079 -3.679 -18.594 1.00 80.75 198 LYS A N 1
ATOM 1482 C CA . LYS A 1 198 ? 13.147 -2.968 -17.319 1.00 80.75 198 LYS A CA 1
ATOM 1483 C C . LYS A 1 198 ? 13.065 -1.467 -17.544 1.00 80.75 198 LYS A C 1
ATOM 1485 O O . LYS A 1 198 ? 13.597 -0.958 -18.523 1.00 80.75 198 LYS A O 1
ATOM 1490 N N . LEU A 1 199 ? 12.418 -0.792 -16.608 1.00 85.50 199 LEU A N 1
ATOM 1491 C CA . LEU A 1 199 ? 12.453 0.649 -16.428 1.00 85.50 199 LEU A CA 1
ATOM 1492 C C . LEU A 1 199 ? 13.046 0.911 -15.047 1.00 85.50 199 LEU A C 1
ATOM 1494 O O . LEU A 1 199 ? 12.591 0.328 -14.061 1.00 85.50 199 LEU A O 1
ATOM 1498 N N . GLU A 1 200 ? 14.031 1.794 -14.965 1.00 87.62 200 GLU A N 1
ATOM 1499 C CA . GLU A 1 200 ? 14.634 2.179 -13.695 1.00 87.62 200 GLU A CA 1
ATOM 1500 C C . GLU A 1 200 ? 14.443 3.671 -13.437 1.00 87.62 200 GLU A C 1
ATOM 1502 O O . GLU A 1 200 ? 14.841 4.521 -14.229 1.00 87.62 200 GLU A O 1
ATOM 1507 N N . LEU A 1 201 ? 13.876 3.989 -12.276 1.00 90.56 201 LEU A N 1
ATOM 1508 C CA . LEU A 1 201 ? 14.007 5.306 -11.682 1.00 90.56 201 LEU A CA 1
ATOM 1509 C C . LEU A 1 201 ? 15.171 5.244 -10.698 1.00 90.56 201 LEU A C 1
ATOM 1511 O O . LEU A 1 201 ? 15.013 4.761 -9.574 1.00 90.56 201 LEU A O 1
ATOM 1515 N N . ALA A 1 202 ? 16.333 5.748 -11.111 1.00 89.56 202 ALA A N 1
ATOM 1516 C CA . ALA A 1 202 ? 17.497 5.814 -10.237 1.00 89.56 202 ALA A CA 1
ATOM 1517 C C . ALA A 1 202 ? 17.168 6.608 -8.963 1.00 89.56 202 ALA A C 1
ATOM 1519 O O . ALA A 1 202 ? 16.531 7.669 -9.028 1.00 89.56 202 ALA A O 1
ATOM 1520 N N . LYS A 1 203 ? 17.617 6.103 -7.813 1.00 89.75 203 LYS A N 1
ATOM 1521 C CA . LYS A 1 203 ? 17.515 6.818 -6.538 1.00 89.75 203 LYS A CA 1
ATOM 1522 C C . LYS A 1 203 ? 18.256 8.152 -6.591 1.00 89.75 203 LYS A C 1
ATOM 1524 O O . LYS A 1 203 ? 19.231 8.298 -7.327 1.00 89.75 203 LYS A O 1
ATOM 1529 N N . GLU A 1 204 ? 17.805 9.119 -5.803 1.00 88.25 204 GLU A N 1
ATOM 1530 C CA . GLU A 1 204 ? 18.515 10.390 -5.660 1.00 88.25 204 GLU A CA 1
ATOM 1531 C C . GLU A 1 204 ? 19.949 10.169 -5.156 1.00 88.25 204 GLU A C 1
ATOM 1533 O O . GLU A 1 204 ? 20.178 9.441 -4.188 1.00 88.25 204 GLU A O 1
ATOM 1538 N N . GLY A 1 205 ? 20.922 10.788 -5.836 1.00 83.44 205 GLY A N 1
ATOM 1539 C CA . GLY A 1 205 ? 22.337 10.680 -5.466 1.00 83.44 205 GLY A CA 1
ATOM 1540 C C . GLY A 1 205 ? 22.612 11.296 -4.095 1.00 83.44 205 GLY A C 1
ATOM 1541 O O . GLY A 1 205 ? 23.324 10.715 -3.279 1.00 83.44 205 GLY A O 1
ATOM 1542 N N . GLU A 1 206 ? 21.977 12.436 -3.820 1.00 85.25 206 GLU A N 1
ATOM 1543 C CA . GLU A 1 206 ? 21.898 13.025 -2.491 1.00 85.25 206 GLU A CA 1
ATOM 1544 C C . GLU A 1 206 ? 20.457 12.941 -1.985 1.00 85.25 206 GLU A C 1
ATOM 1546 O O . GLU A 1 206 ? 19.531 13.398 -2.655 1.00 85.25 206 GLU A O 1
ATOM 1551 N N . ARG A 1 207 ? 20.269 12.385 -0.782 1.00 84.81 207 ARG A N 1
ATOM 1552 C CA . ARG A 1 207 ? 18.947 12.258 -0.159 1.00 84.81 207 ARG A CA 1
ATOM 1553 C C . ARG A 1 207 ? 18.266 13.624 -0.048 1.00 84.81 207 ARG A C 1
ATOM 1555 O O . ARG A 1 207 ? 18.812 14.553 0.563 1.00 84.81 207 ARG A O 1
ATOM 1562 N N . LEU A 1 208 ? 17.054 13.696 -0.593 1.00 86.81 208 LEU A N 1
ATOM 1563 C CA . LEU A 1 208 ? 16.120 14.797 -0.412 1.00 86.81 208 LEU A CA 1
ATOM 1564 C C . LEU A 1 208 ? 15.550 14.711 0.996 1.00 86.81 208 LEU A C 1
ATOM 1566 O O . LEU A 1 208 ? 14.870 13.742 1.330 1.00 86.81 208 LEU A O 1
ATOM 1570 N N . THR A 1 209 ? 15.813 15.723 1.808 1.00 84.88 209 THR A N 1
ATOM 1571 C CA . THR A 1 209 ? 15.162 15.887 3.106 1.00 84.88 209 THR A CA 1
ATOM 1572 C C . THR A 1 209 ? 14.413 17.211 3.099 1.00 84.88 209 THR A C 1
ATOM 1574 O O . THR A 1 209 ? 14.791 18.143 2.381 1.00 84.88 209 THR A O 1
ATOM 1577 N N . ILE A 1 210 ? 13.323 17.298 3.862 1.00 83.88 210 ILE A N 1
ATOM 1578 C CA . ILE A 1 210 ? 12.467 18.491 3.863 1.00 83.88 210 ILE A CA 1
ATOM 1579 C C . ILE A 1 210 ? 13.274 19.718 4.318 1.00 83.88 210 ILE A C 1
ATOM 1581 O O . ILE A 1 210 ? 13.080 20.804 3.784 1.00 83.88 210 ILE A O 1
ATOM 1585 N N . GLU A 1 211 ? 14.237 19.539 5.224 1.00 85.44 211 GLU A N 1
ATOM 1586 C CA . GLU A 1 211 ? 15.122 20.583 5.760 1.00 85.44 211 GLU A CA 1
ATOM 1587 C C . GLU A 1 211 ? 16.053 21.186 4.699 1.00 85.44 211 GLU A C 1
ATOM 1589 O O . GLU A 1 211 ? 16.520 22.311 4.866 1.00 85.44 211 GLU A O 1
ATOM 1594 N N . LYS A 1 212 ? 16.316 20.464 3.602 1.00 86.25 212 LYS A N 1
ATOM 1595 C CA . LYS A 1 212 ? 17.124 20.959 2.476 1.00 86.25 212 LYS A CA 1
ATOM 1596 C C . LYS A 1 212 ? 16.317 21.781 1.472 1.00 86.25 212 LYS A C 1
ATOM 1598 O O . LYS A 1 212 ? 16.904 22.375 0.570 1.00 86.25 212 LYS A O 1
ATOM 1603 N N . PHE A 1 213 ? 14.989 21.818 1.586 1.00 89.19 213 PHE A N 1
ATOM 1604 C CA . PHE A 1 213 ? 14.169 22.689 0.749 1.00 89.19 213 PHE A CA 1
ATOM 1605 C C . PHE A 1 213 ? 14.257 24.151 1.204 1.00 89.19 213 PHE A C 1
ATOM 1607 O O . PHE A 1 213 ? 14.588 24.418 2.365 1.00 89.19 213 PHE A O 1
ATOM 1614 N N . PRO A 1 214 ? 13.930 25.114 0.320 1.00 88.69 214 PRO A N 1
ATOM 1615 C CA . PRO A 1 214 ? 13.840 26.516 0.710 1.00 88.69 214 PRO A CA 1
ATOM 1616 C C . PRO A 1 214 ? 12.828 26.716 1.853 1.00 88.69 214 PRO A C 1
ATOM 1618 O O . PRO A 1 214 ? 11.920 25.905 2.046 1.00 88.69 214 PRO A O 1
ATOM 1621 N N . VAL A 1 215 ? 12.965 27.797 2.629 1.00 88.88 215 VAL A N 1
ATOM 1622 C CA . VAL A 1 215 ? 12.185 28.025 3.868 1.00 88.88 215 VAL A CA 1
ATOM 1623 C C . VAL A 1 215 ? 10.668 27.958 3.638 1.00 88.88 215 VAL A C 1
ATOM 1625 O O . VAL A 1 215 ? 9.938 27.360 4.429 1.00 88.88 215 VAL A O 1
ATOM 1628 N N . ASN A 1 216 ? 10.181 28.526 2.534 1.00 86.25 216 ASN A N 1
ATOM 1629 C CA . ASN A 1 216 ? 8.776 28.423 2.128 1.00 86.25 216 ASN A CA 1
ATOM 1630 C C . ASN A 1 216 ? 8.357 26.966 1.854 1.00 86.25 216 ASN A C 1
ATOM 1632 O O . ASN A 1 216 ? 7.247 26.571 2.205 1.00 86.25 216 ASN A O 1
ATOM 1636 N N . GLY A 1 217 ? 9.242 26.151 1.279 1.00 86.25 217 GLY A N 1
ATOM 1637 C CA . GLY A 1 217 ? 9.021 24.730 1.056 1.00 86.25 217 GLY A CA 1
ATOM 1638 C C . GLY A 1 217 ? 8.975 23.934 2.350 1.00 86.25 217 GLY A C 1
ATOM 1639 O O . GLY A 1 217 ? 8.035 23.167 2.556 1.00 86.25 217 GLY A O 1
ATOM 1640 N N . GLN A 1 218 ? 9.894 24.198 3.279 1.00 88.94 218 GLN A N 1
ATOM 1641 C CA . GLN A 1 218 ? 9.852 23.608 4.620 1.00 88.94 218 GLN A CA 1
ATOM 1642 C C . GLN A 1 218 ? 8.511 23.883 5.311 1.00 88.94 218 GLN A C 1
ATOM 1644 O O . GLN A 1 218 ? 7.910 22.981 5.890 1.00 88.94 218 GLN A O 1
ATOM 1649 N N . GLN A 1 219 ? 8.013 25.121 5.225 1.00 87.38 219 GLN A N 1
ATOM 1650 C CA . GLN A 1 219 ? 6.713 25.504 5.780 1.00 87.38 219 GLN A CA 1
ATOM 1651 C C . GLN A 1 219 ? 5.536 24.864 5.033 1.00 87.38 219 GLN A C 1
ATOM 1653 O O . GLN A 1 219 ? 4.553 24.474 5.663 1.00 87.38 219 GLN A O 1
ATOM 1658 N N . TRP A 1 220 ? 5.618 24.731 3.707 1.00 88.75 220 TRP A N 1
ATOM 1659 C CA . TRP A 1 220 ? 4.571 24.104 2.901 1.00 88.75 220 TRP A CA 1
ATOM 1660 C C . TRP A 1 220 ? 4.380 22.626 3.266 1.00 88.75 220 TRP A C 1
ATOM 1662 O O . TRP A 1 220 ? 3.242 22.184 3.396 1.00 88.75 220 TRP A O 1
ATOM 1672 N N . PHE A 1 221 ? 5.476 21.903 3.522 1.00 86.75 221 PHE A N 1
ATOM 1673 C CA . PHE A 1 221 ? 5.481 20.490 3.918 1.00 86.75 221 PHE A CA 1
ATOM 1674 C C . PHE A 1 221 ? 5.015 20.219 5.360 1.00 86.75 221 PHE A C 1
ATOM 1676 O O . PHE A 1 221 ? 4.929 19.051 5.758 1.00 86.75 221 PHE A O 1
ATOM 1683 N N . ARG A 1 222 ? 4.720 21.247 6.168 1.00 84.00 222 ARG A N 1
ATOM 1684 C CA . ARG A 1 222 ? 4.171 21.065 7.520 1.00 84.00 222 ARG A CA 1
ATOM 1685 C C . ARG A 1 222 ? 2.700 20.683 7.440 1.00 84.00 222 ARG A C 1
ATOM 1687 O O . ARG A 1 222 ? 1.900 21.435 6.884 1.00 84.00 222 ARG A O 1
ATOM 1694 N N . LEU A 1 223 ? 2.358 19.535 8.024 1.00 80.31 223 LEU A N 1
ATOM 1695 C CA . LEU A 1 223 ? 0.964 19.138 8.186 1.00 80.31 223 LEU A CA 1
ATOM 1696 C C . LEU A 1 223 ? 0.200 20.183 8.995 1.00 80.31 223 LEU A C 1
ATOM 1698 O O . LEU A 1 223 ? 0.717 20.754 9.955 1.00 80.31 223 LEU A O 1
ATOM 1702 N N . VAL A 1 224 ? -1.053 20.391 8.612 1.00 76.81 224 VAL A N 1
ATOM 1703 C CA . VAL A 1 224 ? -2.011 21.185 9.369 1.00 76.81 224 VAL A CA 1
ATOM 1704 C C . VAL A 1 224 ? -2.619 20.275 10.429 1.00 76.81 224 VAL A C 1
ATOM 1706 O O . VAL A 1 224 ? -3.499 19.466 10.133 1.00 76.81 224 VAL A O 1
ATOM 1709 N N . THR A 1 225 ? -2.122 20.387 11.655 1.00 70.94 225 THR A N 1
ATOM 1710 C CA . THR A 1 225 ? -2.629 19.669 12.829 1.00 70.94 225 THR A CA 1
ATOM 1711 C C . THR A 1 225 ? -3.236 20.678 13.807 1.00 70.94 225 THR A C 1
ATOM 1713 O O . THR A 1 225 ? -2.618 21.718 14.052 1.00 70.94 225 THR A O 1
ATOM 1716 N N . PRO A 1 226 ? -4.423 20.432 14.381 1.00 63.88 226 PRO A N 1
ATOM 1717 C CA . PRO A 1 226 ? -4.944 21.248 15.465 1.00 63.88 226 PRO A CA 1
ATOM 1718 C C . PRO A 1 226 ? -4.071 21.052 16.709 1.00 63.88 226 PRO A C 1
ATOM 1720 O O . PRO A 1 226 ? -3.507 19.980 16.924 1.00 63.88 226 PRO A O 1
ATOM 1723 N N . ASN A 1 227 ? -3.995 22.077 17.556 1.00 46.25 227 ASN A N 1
ATOM 1724 C CA . ASN A 1 227 ? -3.438 21.928 18.896 1.00 46.25 227 ASN A CA 1
ATOM 1725 C C . ASN A 1 227 ? -4.378 21.017 19.703 1.00 46.25 227 ASN A C 1
ATOM 1727 O O . ASN A 1 227 ? -5.394 21.489 20.206 1.00 46.25 227 ASN A O 1
ATOM 1731 N N . SER A 1 228 ? -4.085 19.723 19.817 1.00 43.12 228 SER A N 1
ATOM 1732 C CA . SER A 1 228 ? -4.807 18.838 20.737 1.00 43.12 228 SER A CA 1
ATOM 1733 C C . SER A 1 228 ? -3.942 18.543 21.957 1.00 43.12 228 SER A C 1
ATOM 1735 O O . SER A 1 228 ? -2.860 17.976 21.831 1.00 43.12 228 SER A O 1
ATOM 1737 N N . GLY A 1 229 ? -4.433 18.888 23.144 1.00 35.91 229 GLY A N 1
ATOM 1738 C CA . GLY A 1 229 ? -3.778 18.604 24.423 1.00 35.91 229 GLY A CA 1
ATOM 1739 C C . GLY A 1 229 ? -3.960 17.171 24.939 1.00 35.91 229 GLY A C 1
ATOM 1740 O O . GLY A 1 229 ? -3.976 16.987 26.150 1.00 35.91 229 GLY A O 1
ATOM 1741 N N . ALA A 1 230 ? -4.149 16.171 24.070 1.00 38.97 230 ALA A N 1
ATOM 1742 C CA . ALA A 1 230 ? -4.339 14.777 24.477 1.00 38.97 230 ALA A CA 1
ATOM 1743 C C . ALA A 1 230 ? -3.131 13.923 24.067 1.00 38.97 230 ALA A C 1
ATOM 1745 O O . ALA A 1 230 ? -2.930 13.610 22.895 1.00 38.97 230 ALA A O 1
ATOM 1746 N N . ASP A 1 231 ? -2.333 13.554 25.065 1.00 42.53 231 ASP A N 1
ATOM 1747 C CA . ASP A 1 231 ? -1.059 12.843 24.956 1.00 42.53 231 ASP A CA 1
ATOM 1748 C C . ASP A 1 231 ? -1.283 11.323 24.780 1.00 42.53 231 ASP A C 1
ATOM 1750 O O . ASP A 1 231 ? -0.966 10.510 25.643 1.00 42.53 231 ASP A O 1
ATOM 1754 N N . LEU A 1 232 ? -1.935 10.922 23.679 1.00 49.22 232 LEU A N 1
ATOM 1755 C CA . LEU A 1 232 ? -2.220 9.507 23.365 1.00 49.22 232 LEU A CA 1
ATOM 1756 C C . LEU A 1 232 ? -1.200 8.875 22.401 1.00 49.22 232 LEU A C 1
ATOM 1758 O O . LEU A 1 232 ? -1.408 7.753 21.938 1.00 49.22 232 LEU A O 1
ATOM 1762 N N . GLY A 1 233 ? -0.125 9.589 22.052 1.00 53.06 233 GLY A N 1
ATOM 1763 C CA . GLY A 1 233 ? 0.822 9.150 21.018 1.00 53.06 233 GLY A CA 1
ATOM 1764 C C . GLY A 1 233 ? 0.215 9.099 19.607 1.00 53.06 233 GLY A C 1
ATOM 1765 O O . GLY A 1 233 ? 0.756 8.438 18.722 1.00 53.06 233 GLY A O 1
ATOM 1766 N N . VAL A 1 234 ? -0.915 9.781 19.390 1.00 58.09 234 VAL A N 1
ATOM 1767 C CA . VAL A 1 234 ? -1.618 9.873 18.104 1.00 58.09 234 VAL A CA 1
ATOM 1768 C C . VAL A 1 234 ? -1.550 11.312 17.605 1.00 58.09 234 VAL A C 1
ATOM 1770 O O . VAL A 1 234 ? -1.780 12.243 18.371 1.00 58.09 234 VAL A O 1
ATOM 1773 N N . THR A 1 235 ? -1.252 11.506 16.319 1.00 58.09 235 THR A N 1
ATOM 1774 C CA . THR A 1 235 ? -1.284 12.834 15.694 1.00 58.09 235 THR A CA 1
ATOM 1775 C C . THR A 1 235 ? -2.698 13.105 15.177 1.00 58.09 235 THR A C 1
ATOM 1777 O O . THR A 1 235 ? -3.154 12.390 14.278 1.00 58.09 235 THR A O 1
ATOM 1780 N N . PRO A 1 236 ? -3.421 14.118 15.683 1.00 59.44 236 PRO A N 1
ATOM 1781 C CA . PRO A 1 236 ? -4.698 14.488 15.100 1.00 59.44 236 PRO A CA 1
ATOM 1782 C C . PRO A 1 236 ? -4.462 15.090 13.724 1.00 59.44 236 PRO A C 1
ATOM 1784 O O . PRO A 1 236 ? -3.705 16.047 13.549 1.00 59.44 236 PRO A O 1
ATOM 1787 N N . LEU A 1 237 ? -5.159 14.536 12.749 1.00 63.53 237 LEU A N 1
ATOM 1788 C CA . LEU A 1 237 ? -5.147 14.981 11.373 1.00 63.53 237 LEU A CA 1
ATOM 1789 C C . LEU A 1 237 ? -6.601 15.185 10.943 1.00 63.53 237 LEU A C 1
ATOM 1791 O O . LEU A 1 237 ? -7.095 14.410 10.124 1.00 63.53 237 LEU A O 1
ATOM 1795 N N . PRO A 1 238 ? -7.318 16.174 11.516 1.00 61.00 238 PRO A N 1
ATOM 1796 C CA . PRO A 1 238 ? -8.707 16.396 11.170 1.00 61.00 238 PRO A CA 1
ATOM 1797 C C . PRO A 1 238 ? -8.777 16.654 9.674 1.00 61.00 238 PRO A C 1
ATOM 1799 O O . PRO A 1 238 ? -8.162 17.579 9.132 1.00 61.00 238 PRO A O 1
ATOM 1802 N N . LEU A 1 239 ? -9.510 15.787 9.003 1.00 62.44 239 LEU A N 1
ATOM 1803 C CA . LEU A 1 239 ? -9.943 16.056 7.655 1.00 62.44 239 LEU A CA 1
ATOM 1804 C C . LEU A 1 239 ? -11.148 16.995 7.760 1.00 62.44 239 LEU A C 1
ATOM 1806 O O . LEU A 1 239 ? -11.855 17.016 8.768 1.00 62.44 239 LEU A O 1
ATOM 1810 N N . VAL A 1 240 ? -11.356 17.806 6.727 1.00 55.00 240 VAL A N 1
ATOM 1811 C CA . VAL A 1 240 ? -12.614 18.532 6.480 1.00 55.00 240 VAL A CA 1
ATOM 1812 C C . VAL A 1 240 ? -13.803 17.715 6.960 1.00 55.00 240 VAL A C 1
ATOM 1814 O O . VAL A 1 240 ? -13.803 16.519 6.657 1.00 55.00 240 VAL A O 1
ATOM 1817 N N . PRO A 1 241 ? -14.811 18.303 7.629 1.00 46.84 241 PRO A N 1
ATOM 1818 C CA . PRO A 1 241 ? -15.998 17.555 8.002 1.00 46.84 241 PRO A CA 1
ATOM 1819 C C . PRO A 1 241 ? -16.573 16.857 6.767 1.00 46.84 241 PRO A C 1
ATOM 1821 O O . PRO A 1 241 ? -17.178 17.479 5.892 1.00 46.84 241 PRO A O 1
ATOM 1824 N N . VAL A 1 242 ? -16.358 15.540 6.705 1.00 47.94 242 VAL A N 1
ATOM 1825 C CA . VAL A 1 242 ? -17.207 14.616 5.961 1.00 47.94 242 VAL A CA 1
ATOM 1826 C C . VAL A 1 242 ? -18.608 14.952 6.431 1.00 47.94 242 VAL A C 1
ATOM 1828 O O . VAL A 1 242 ? -18.794 15.074 7.641 1.00 47.94 242 VAL A O 1
ATOM 1831 N N . ALA A 1 243 ? -19.536 15.202 5.502 1.00 45.06 243 ALA A N 1
ATOM 1832 C CA . ALA A 1 243 ? -20.911 15.584 5.807 1.00 45.06 243 ALA A CA 1
ATOM 1833 C C . ALA A 1 243 ? -21.414 14.760 6.997 1.00 45.06 243 ALA A C 1
ATOM 1835 O O . ALA A 1 243 ? -21.676 13.565 6.856 1.00 45.06 243 ALA A O 1
ATOM 1836 N N . MET A 1 244 ? -21.419 15.393 8.174 1.00 51.81 244 MET A N 1
ATOM 1837 C CA . MET A 1 244 ? -21.625 14.710 9.440 1.00 51.81 244 MET A CA 1
ATOM 1838 C C . MET A 1 244 ? -23.061 14.224 9.418 1.00 51.81 244 MET A C 1
ATOM 1840 O O . MET A 1 244 ? -24.000 15.017 9.477 1.00 51.81 244 MET A O 1
ATOM 1844 N N . THR A 1 245 ? -23.241 12.922 9.246 1.00 51.84 245 THR A N 1
ATOM 1845 C CA . THR A 1 245 ? -24.557 12.311 9.369 1.00 51.84 245 THR A CA 1
ATOM 1846 C C . THR A 1 245 ? -24.960 12.443 10.830 1.00 51.84 245 THR A C 1
ATOM 1848 O O . THR A 1 245 ? -24.215 12.004 11.705 1.00 51.84 245 THR A O 1
ATOM 1851 N N . GLY A 1 246 ? -26.089 13.101 11.102 1.00 54.03 246 GLY A N 1
ATOM 1852 C CA . GLY A 1 246 ? -26.577 13.294 12.466 1.00 54.03 246 GLY A CA 1
ATOM 1853 C C . GLY A 1 246 ? -26.648 11.969 13.231 1.00 54.03 246 GLY A C 1
ATOM 1854 O O . GLY A 1 246 ? -27.066 10.955 12.679 1.00 54.03 246 GLY A O 1
ATOM 1855 N N . GLY A 1 247 ? -26.212 11.979 14.489 1.00 65.69 247 GLY A N 1
ATOM 1856 C CA . GLY A 1 247 ? -26.113 10.789 15.334 1.00 65.69 247 GLY A CA 1
ATOM 1857 C C . GLY A 1 247 ? -24.858 10.823 16.205 1.00 65.69 247 GLY A C 1
ATOM 1858 O O . GLY A 1 247 ? -23.961 11.631 15.979 1.00 65.69 247 GLY A O 1
ATOM 1859 N N . THR A 1 248 ? -24.813 9.969 17.225 1.00 80.31 248 THR A N 1
ATOM 1860 C CA . THR A 1 248 ? -23.628 9.772 18.070 1.00 80.31 248 THR A CA 1
ATOM 1861 C C . THR A 1 248 ? -23.254 8.302 18.008 1.00 80.31 248 THR A C 1
ATOM 1863 O O . THR A 1 248 ? -24.083 7.462 18.363 1.00 80.31 248 THR A O 1
ATOM 1866 N N . ASN A 1 249 ? -22.028 8.014 17.575 1.00 83.00 249 ASN A N 1
ATOM 1867 C CA . ASN A 1 249 ? -21.483 6.663 17.521 1.00 83.00 249 ASN A CA 1
ATOM 1868 C C . ASN A 1 249 ? -21.407 6.107 18.947 1.00 83.00 249 ASN A C 1
ATOM 1870 O O . ASN A 1 249 ? -20.948 6.791 19.871 1.00 83.00 249 ASN A O 1
ATOM 1874 N N . LYS A 1 250 ? -21.876 4.875 19.139 1.00 86.62 250 LYS A N 1
ATOM 1875 C CA . LYS A 1 250 ? -21.816 4.162 20.419 1.00 86.62 250 LYS A CA 1
ATOM 1876 C C . LYS A 1 250 ? -21.031 2.874 20.224 1.00 86.62 250 LYS A C 1
ATOM 1878 O O . LYS A 1 250 ? -21.630 1.800 20.197 1.00 86.62 250 LYS A O 1
ATOM 1883 N N . PRO A 1 251 ? -19.700 2.972 20.096 1.00 89.44 251 PRO A N 1
ATOM 1884 C CA . PRO A 1 251 ? -18.903 1.823 19.737 1.00 89.44 251 PRO A CA 1
ATOM 1885 C C . PRO A 1 251 ? -18.961 0.741 20.818 1.00 89.44 251 PRO A C 1
ATOM 1887 O O . PRO A 1 251 ? -18.833 1.028 22.016 1.00 89.44 251 PRO A O 1
ATOM 1890 N N . ASP A 1 252 ? -19.125 -0.506 20.386 1.00 91.12 252 ASP A N 1
ATOM 1891 C CA . ASP A 1 252 ? -19.033 -1.697 21.235 1.00 91.12 252 ASP A CA 1
ATOM 1892 C C . ASP A 1 252 ? -18.000 -2.726 20.745 1.00 91.12 252 ASP A C 1
ATOM 1894 O O . ASP A 1 252 ? -17.686 -3.664 21.477 1.00 91.12 252 ASP A O 1
ATOM 1898 N N . HIS A 1 253 ? -17.422 -2.507 19.559 1.00 93.44 253 HIS A N 1
ATOM 1899 C CA . HIS A 1 253 ? -16.336 -3.295 18.983 1.00 93.44 253 HIS A CA 1
ATOM 1900 C C . HIS A 1 253 ? -15.401 -2.440 18.100 1.00 93.44 253 HIS A C 1
ATOM 1902 O O . HIS A 1 253 ? -15.639 -1.249 17.864 1.00 93.44 253 HIS A O 1
ATOM 1908 N N . ILE A 1 254 ? -14.319 -3.053 17.607 1.00 95.19 254 ILE A N 1
ATOM 1909 C CA . ILE A 1 254 ? -13.358 -2.427 16.683 1.00 95.19 254 ILE A CA 1
ATOM 1910 C C . ILE A 1 254 ? -13.411 -3.151 15.338 1.00 95.19 254 ILE A C 1
ATOM 1912 O O . ILE A 1 254 ? -13.344 -4.379 15.296 1.00 95.19 254 ILE A O 1
ATOM 1916 N N . GLU A 1 255 ? -13.475 -2.401 14.238 1.00 94.62 255 GLU A N 1
ATOM 1917 C CA . GLU A 1 255 ? -13.374 -2.938 12.879 1.00 94.62 255 GLU A CA 1
ATOM 1918 C C . GLU A 1 255 ? -12.045 -2.512 12.243 1.00 94.62 255 GLU A C 1
ATOM 1920 O O . GLU A 1 255 ? -11.740 -1.323 12.147 1.00 94.62 255 GLU A O 1
ATOM 1925 N N . VAL A 1 256 ? -11.239 -3.481 11.809 1.00 95.25 256 VAL A N 1
ATOM 1926 C CA . VAL A 1 256 ? -9.971 -3.246 11.112 1.00 95.25 256 VAL A CA 1
ATOM 1927 C C . VAL A 1 256 ? -10.149 -3.591 9.641 1.00 95.25 256 VAL A C 1
ATOM 1929 O O . VAL A 1 256 ? -10.472 -4.730 9.291 1.00 95.25 256 VAL A O 1
ATOM 1932 N N . ILE A 1 257 ? -9.910 -2.601 8.787 1.00 93.75 257 ILE A N 1
ATOM 1933 C CA . ILE A 1 257 ? -10.016 -2.713 7.332 1.00 93.75 257 ILE A CA 1
ATOM 1934 C C . ILE A 1 257 ? -8.727 -2.253 6.656 1.00 93.75 257 ILE A C 1
ATOM 1936 O O . ILE A 1 257 ? -7.907 -1.546 7.245 1.00 93.75 257 ILE A O 1
ATOM 1940 N N . HIS A 1 258 ? -8.552 -2.633 5.394 1.00 92.00 258 HIS A N 1
ATOM 1941 C CA . HIS A 1 258 ? -7.400 -2.250 4.583 1.00 92.00 258 HIS A CA 1
ATOM 1942 C C . HIS A 1 258 ? -7.780 -1.375 3.389 1.00 92.00 258 HIS A C 1
ATOM 1944 O O . HIS A 1 258 ? -8.724 -1.654 2.651 1.00 92.00 258 HIS A O 1
ATOM 1950 N N . CYS A 1 259 ? -6.996 -0.322 3.177 1.00 89.06 259 CYS A N 1
ATOM 1951 C CA . CYS A 1 259 ? -6.980 0.452 1.948 1.00 89.06 259 CYS A CA 1
ATOM 1952 C C . CYS A 1 259 ? -5.707 0.104 1.147 1.00 89.06 259 CYS A C 1
ATOM 1954 O O . CYS A 1 259 ? -4.607 0.488 1.562 1.00 89.06 259 CYS A O 1
ATOM 1956 N N . PRO A 1 260 ? -5.822 -0.570 -0.016 1.00 86.44 260 PRO A N 1
ATOM 1957 C CA . PRO A 1 260 ? -4.695 -1.088 -0.797 1.00 86.44 260 PRO A CA 1
ATOM 1958 C C . PRO A 1 260 ? -3.948 -0.037 -1.626 1.00 86.44 260 PRO A C 1
ATOM 1960 O O . PRO A 1 260 ? -3.341 -0.344 -2.653 1.00 86.44 260 PRO A O 1
ATOM 1963 N N . LEU A 1 261 ? -3.977 1.217 -1.187 1.00 85.50 261 LEU A N 1
ATOM 1964 C CA . LEU A 1 261 ? -3.369 2.355 -1.865 1.00 85.50 261 LEU A CA 1
ATOM 1965 C C . LEU A 1 261 ? -2.342 3.023 -0.950 1.00 85.50 261 LEU A C 1
ATOM 1967 O O . LEU A 1 261 ? -2.183 2.653 0.215 1.00 85.50 261 LEU A O 1
ATOM 1971 N N . ASN A 1 262 ? -1.638 4.020 -1.481 1.00 85.50 262 ASN A N 1
ATOM 1972 C CA . ASN A 1 262 ? -0.792 4.862 -0.642 1.00 85.50 262 ASN A CA 1
ATOM 1973 C C . ASN A 1 262 ? -1.660 5.743 0.270 1.00 85.50 262 ASN A C 1
ATOM 1975 O O . ASN A 1 262 ? -2.850 5.956 0.016 1.00 85.50 262 ASN A O 1
ATOM 1979 N N . LEU A 1 263 ? -1.051 6.270 1.328 1.00 86.94 263 LEU A N 1
ATOM 1980 C CA . LEU A 1 263 ? -1.729 7.030 2.369 1.00 86.94 263 LEU A CA 1
ATOM 1981 C C . LEU A 1 263 ? -2.496 8.227 1.795 1.00 86.94 263 LEU A C 1
ATOM 1983 O O . LEU A 1 263 ? -3.649 8.442 2.170 1.00 86.94 263 LEU A O 1
ATOM 1987 N N . SER A 1 264 ? -1.893 8.985 0.873 1.00 86.31 264 SER A N 1
ATOM 1988 C CA . SER A 1 264 ? -2.552 10.157 0.282 1.00 86.31 264 SER A CA 1
ATOM 1989 C C . SER A 1 264 ? -3.840 9.794 -0.468 1.00 86.31 264 SER A C 1
ATOM 1991 O O . SER A 1 264 ? -4.857 10.464 -0.300 1.00 86.31 264 SER A O 1
ATOM 1993 N N . ALA A 1 265 ? -3.833 8.699 -1.230 1.00 83.69 265 ALA A N 1
ATOM 1994 C CA . ALA A 1 265 ? -5.003 8.219 -1.961 1.00 83.69 265 ALA A CA 1
ATOM 1995 C C . ALA A 1 265 ? -6.088 7.669 -1.018 1.00 83.69 265 ALA A C 1
ATOM 1997 O O . ALA A 1 265 ? -7.272 7.937 -1.214 1.0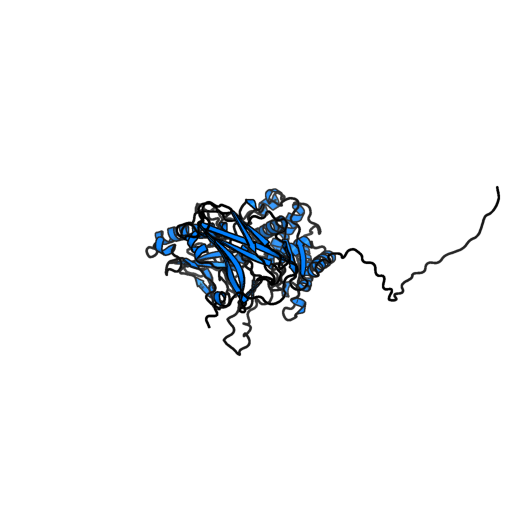0 83.69 265 ALA A O 1
ATOM 1998 N N . CYS A 1 266 ? -5.701 6.961 0.048 1.00 84.00 266 CYS A N 1
ATOM 1999 C CA . CYS A 1 266 ? -6.644 6.487 1.066 1.00 84.00 266 CYS A CA 1
ATOM 2000 C C . CYS A 1 266 ? -7.330 7.646 1.804 1.00 84.00 266 CYS A C 1
ATOM 2002 O O . CYS A 1 266 ? -8.543 7.625 2.006 1.00 84.00 266 CYS A O 1
ATOM 2004 N N . LEU A 1 267 ? -6.577 8.692 2.156 1.00 82.38 267 LEU A N 1
ATOM 2005 C CA . LEU A 1 267 ? -7.144 9.900 2.759 1.00 82.38 267 LEU A CA 1
ATOM 2006 C C . LEU A 1 267 ? -8.047 10.651 1.783 1.00 82.38 267 LEU A C 1
ATOM 2008 O O . LEU A 1 267 ? -9.083 11.178 2.185 1.00 82.38 267 LEU A O 1
ATOM 2012 N N . GLU A 1 268 ? -7.694 10.681 0.496 1.00 79.88 268 GLU A N 1
ATOM 2013 C CA . GLU A 1 268 ? -8.569 11.253 -0.521 1.00 79.88 268 GLU A CA 1
ATOM 2014 C C . GLU A 1 268 ? -9.933 10.553 -0.513 1.00 79.88 268 GLU A C 1
ATOM 2016 O O . GLU A 1 268 ? -10.946 11.245 -0.415 1.00 79.88 268 GLU A O 1
ATOM 2021 N N . LEU A 1 269 ? -9.964 9.211 -0.514 1.00 77.69 269 LEU A N 1
ATOM 2022 C CA . LEU A 1 269 ? -11.199 8.418 -0.439 1.00 77.69 269 LEU A CA 1
ATOM 2023 C C . LEU A 1 269 ? -12.032 8.732 0.809 1.00 77.69 269 LEU A C 1
ATOM 2025 O O . LEU A 1 269 ? -13.257 8.786 0.721 1.00 77.69 269 LEU A O 1
ATOM 2029 N N . GLN A 1 270 ? -11.392 8.996 1.949 1.00 78.38 270 GLN A N 1
ATOM 2030 C CA . GLN A 1 270 ? -12.095 9.391 3.170 1.00 78.38 270 GLN A CA 1
ATOM 2031 C C . GLN A 1 270 ? -12.755 10.777 3.059 1.00 78.38 270 GLN A C 1
ATOM 2033 O O . GLN A 1 270 ? -13.821 10.997 3.626 1.00 78.38 270 GLN A O 1
ATOM 2038 N N . THR A 1 271 ? -12.160 11.707 2.305 1.00 72.06 271 THR A N 1
ATOM 2039 C CA . THR A 1 271 ? -12.675 13.084 2.126 1.00 72.06 271 THR A CA 1
ATOM 2040 C C . THR A 1 271 ? -13.629 13.269 0.943 1.00 72.06 271 THR A C 1
ATOM 2042 O O . THR A 1 271 ? -13.991 14.405 0.610 1.00 72.06 271 THR A O 1
ATOM 2045 N N . ARG A 1 272 ? -14.016 12.190 0.253 1.00 67.62 272 ARG A N 1
ATOM 2046 C CA . ARG A 1 272 ? -14.975 12.266 -0.858 1.00 67.62 272 ARG A CA 1
ATOM 2047 C C . ARG A 1 272 ? -16.403 12.476 -0.341 1.00 67.62 272 ARG A C 1
ATOM 2049 O O . ARG A 1 272 ? -16.792 11.973 0.718 1.00 67.62 272 ARG A O 1
ATOM 2056 N N . ALA A 1 273 ? -17.184 13.251 -1.093 1.00 59.56 273 ALA A N 1
ATOM 2057 C CA . ALA A 1 273 ? -18.584 13.531 -0.783 1.00 59.56 273 ALA A CA 1
ATOM 2058 C C . ALA A 1 273 ? -19.434 12.240 -0.772 1.00 59.56 273 ALA A C 1
ATOM 2060 O O . ALA A 1 273 ? -18.978 11.170 -1.167 1.00 59.56 273 ALA A O 1
ATOM 2061 N N . ASN A 1 274 ? -20.642 12.299 -0.200 1.00 54.97 274 ASN A N 1
ATOM 2062 C CA . ASN A 1 274 ? -21.511 11.126 0.023 1.00 54.97 274 ASN A CA 1
ATOM 2063 C C . ASN A 1 274 ? -22.042 10.456 -1.255 1.00 54.97 274 ASN A C 1
ATOM 2065 O O . ASN A 1 274 ? -22.626 9.384 -1.169 1.00 54.97 274 ASN A O 1
ATOM 2069 N N . ASP A 1 275 ? -21.802 11.054 -2.416 1.00 50.22 275 ASP A N 1
ATOM 2070 C CA . ASP A 1 275 ? -22.150 10.559 -3.747 1.00 50.22 275 ASP A CA 1
ATOM 2071 C C . ASP A 1 275 ? -21.101 9.608 -4.356 1.00 50.22 275 ASP A C 1
ATOM 2073 O O . ASP A 1 275 ? -21.318 9.062 -5.436 1.00 50.22 275 ASP A O 1
ATOM 2077 N N . SER A 1 276 ? -19.972 9.367 -3.682 1.00 58.75 276 SER A N 1
ATOM 2078 C CA . SER A 1 276 ? -18.975 8.393 -4.135 1.00 58.75 276 SER A CA 1
ATOM 2079 C C . SER A 1 276 ? -19.428 6.946 -3.895 1.00 58.75 276 SER A C 1
ATOM 2081 O O . SER A 1 276 ? -19.773 6.596 -2.769 1.00 58.75 276 SER A O 1
ATOM 2083 N N . GLU A 1 277 ? -19.311 6.076 -4.903 1.00 64.50 277 GLU A N 1
ATOM 2084 C CA . GLU A 1 277 ? -19.709 4.653 -4.813 1.00 64.50 277 GLU A CA 1
ATOM 2085 C C . GLU A 1 277 ? -18.841 3.827 -3.851 1.00 64.50 277 GLU A C 1
ATOM 2087 O O . GLU A 1 277 ? -19.276 2.783 -3.374 1.00 64.50 277 GLU A O 1
ATOM 2092 N N . VAL A 1 278 ? -17.620 4.290 -3.548 1.00 69.06 278 VAL A N 1
ATOM 2093 C CA . VAL A 1 278 ? -16.729 3.650 -2.571 1.00 69.06 278 VAL A CA 1
ATOM 2094 C C . VAL A 1 278 ? -16.302 4.637 -1.496 1.00 69.06 278 VAL A C 1
ATOM 2096 O O . VAL A 1 278 ? -15.838 5.737 -1.803 1.00 69.06 278 VAL A O 1
ATOM 2099 N N . LYS A 1 279 ? -16.424 4.209 -0.235 1.00 76.75 279 LYS A N 1
ATOM 2100 C CA . LYS A 1 279 ? -15.979 4.933 0.956 1.00 76.75 279 LYS A CA 1
ATOM 2101 C C . LYS A 1 279 ? -15.211 4.014 1.892 1.00 76.75 279 LYS A C 1
ATOM 2103 O O . LYS A 1 279 ? -15.651 2.918 2.208 1.00 76.75 279 LYS A O 1
ATOM 2108 N N . LEU A 1 280 ? -14.073 4.493 2.376 1.00 79.44 280 LEU A N 1
ATOM 2109 C CA . LEU A 1 280 ? -13.271 3.824 3.401 1.00 79.44 280 LEU A CA 1
ATOM 2110 C C . LEU A 1 280 ? -12.944 4.832 4.500 1.00 79.44 280 LEU A C 1
ATOM 2112 O O . LEU A 1 280 ? -11.792 5.220 4.684 1.00 79.44 280 LEU A O 1
ATOM 2116 N N . ALA A 1 281 ? -13.978 5.331 5.175 1.00 86.31 281 ALA A N 1
ATOM 2117 C CA . ALA A 1 281 ? -13.776 6.250 6.283 1.00 86.31 281 ALA A CA 1
ATOM 2118 C C . ALA A 1 281 ? -13.269 5.495 7.521 1.00 86.31 281 ALA A C 1
ATOM 2120 O O . ALA A 1 281 ? -13.836 4.474 7.907 1.00 86.31 281 ALA A O 1
ATOM 2121 N N . GLY A 1 282 ? -12.213 6.016 8.147 1.00 89.88 282 GLY A N 1
ATOM 2122 C CA . GLY A 1 282 ? -11.682 5.525 9.418 1.00 89.88 282 GLY A CA 1
ATOM 2123 C C . GLY A 1 282 ? -11.772 6.573 10.519 1.00 89.88 282 GLY A C 1
ATOM 2124 O O . GLY A 1 282 ? -11.806 7.769 10.239 1.00 89.88 282 GLY A O 1
ATOM 2125 N N . HIS A 1 283 ? -11.753 6.129 11.774 1.00 89.94 283 HIS A N 1
ATOM 2126 C CA . HIS A 1 283 ? -11.439 6.993 12.916 1.00 89.94 283 HIS A CA 1
ATOM 2127 C C . HIS A 1 283 ? -9.928 7.154 13.045 1.00 89.94 283 HIS A C 1
ATOM 2129 O O . HIS A 1 283 ? -9.421 8.253 13.282 1.00 89.94 283 HIS A O 1
ATOM 2135 N N . TYR A 1 284 ? -9.217 6.049 12.807 1.00 90.56 284 TYR A N 1
ATOM 2136 C CA . TYR A 1 284 ? -7.768 5.982 12.812 1.00 90.56 284 TYR A CA 1
ATOM 2137 C C . TYR A 1 284 ? -7.244 5.491 11.468 1.00 90.56 284 TYR A C 1
ATOM 2139 O O . TYR A 1 284 ? -7.806 4.572 10.872 1.00 90.56 284 TYR A O 1
ATOM 2147 N N . ILE A 1 285 ? -6.136 6.079 11.022 1.00 89.31 285 ILE A N 1
ATOM 2148 C CA . ILE A 1 285 ? -5.367 5.617 9.868 1.00 89.31 285 ILE A CA 1
ATOM 2149 C C . ILE A 1 285 ? -3.952 5.272 10.313 1.00 89.31 285 ILE A C 1
ATOM 2151 O O . ILE A 1 285 ? -3.286 6.062 10.988 1.00 89.31 285 ILE A O 1
ATOM 2155 N N . ILE A 1 286 ? -3.487 4.097 9.894 1.00 89.62 286 ILE A N 1
ATOM 2156 C CA . ILE A 1 286 ? -2.167 3.573 10.240 1.00 89.62 286 ILE A CA 1
ATOM 2157 C C . ILE A 1 286 ? -1.411 3.273 8.944 1.00 89.62 286 ILE A C 1
ATOM 2159 O O . ILE A 1 286 ? -1.746 2.299 8.261 1.00 89.62 286 ILE A O 1
ATOM 2163 N N . PRO A 1 287 ? -0.426 4.104 8.559 1.00 87.50 287 PRO A N 1
ATOM 2164 C CA . PRO A 1 287 ? 0.363 3.870 7.358 1.00 87.50 287 PRO A CA 1
ATOM 2165 C C . PRO A 1 287 ? 1.445 2.804 7.566 1.00 87.50 287 PRO A C 1
ATOM 2167 O O . PRO A 1 287 ? 1.709 2.406 8.704 1.00 87.50 287 PRO A O 1
ATOM 2170 N N . PRO A 1 288 ? 2.124 2.375 6.488 1.00 82.12 288 PRO A N 1
ATOM 2171 C CA . PRO A 1 288 ? 3.324 1.561 6.598 1.00 82.12 288 PRO A CA 1
ATOM 2172 C C . PRO A 1 288 ? 4.414 2.373 7.308 1.00 82.12 288 PRO A C 1
ATOM 2174 O O . PRO A 1 288 ? 4.970 3.319 6.743 1.00 82.12 288 PRO A O 1
ATOM 2177 N N . ILE A 1 289 ? 4.713 2.023 8.558 1.00 73.88 289 ILE A N 1
ATOM 2178 C CA . ILE A 1 289 ? 5.825 2.615 9.306 1.00 73.88 289 ILE A CA 1
ATOM 2179 C C . ILE A 1 289 ? 7.060 1.784 8.970 1.00 73.88 289 ILE A C 1
ATOM 2181 O O . ILE A 1 289 ? 7.134 0.600 9.312 1.00 73.88 289 ILE A O 1
ATOM 2185 N N . LEU A 1 290 ? 7.991 2.382 8.230 1.00 65.00 290 LEU A N 1
ATOM 2186 C CA . LEU A 1 290 ? 9.252 1.744 7.859 1.00 65.00 290 LEU A CA 1
ATOM 2187 C C . LEU A 1 290 ? 10.310 2.035 8.933 1.00 65.00 290 LEU A C 1
ATOM 2189 O O . LEU A 1 290 ? 10.337 3.156 9.443 1.00 65.00 290 LEU A O 1
ATOM 2193 N N . PRO A 1 291 ? 11.191 1.073 9.264 1.00 56.66 291 PRO A N 1
ATOM 2194 C CA . PRO A 1 291 ? 12.318 1.324 10.155 1.00 56.66 291 PRO A CA 1
ATOM 2195 C C . PRO A 1 291 ? 13.179 2.484 9.638 1.00 56.66 291 PRO A C 1
ATOM 2197 O O . PRO A 1 291 ? 13.444 2.579 8.434 1.00 56.66 291 PRO A O 1
ATOM 2200 N N . ASN A 1 292 ? 13.657 3.331 10.555 1.00 49.62 292 ASN A N 1
ATOM 2201 C CA . ASN A 1 292 ? 14.519 4.485 10.254 1.00 49.62 292 ASN A CA 1
ATOM 2202 C C . ASN A 1 292 ? 15.831 4.095 9.536 1.00 49.62 292 ASN A C 1
ATOM 2204 O O . ASN A 1 292 ? 16.473 4.936 8.905 1.00 49.62 292 ASN A O 1
ATOM 2208 N N . ASP A 1 293 ? 16.189 2.810 9.562 1.00 41.03 293 ASP A N 1
ATOM 2209 C CA . ASP A 1 293 ? 17.442 2.267 9.033 1.00 41.03 293 ASP A CA 1
ATOM 2210 C C . ASP A 1 293 ? 17.442 2.067 7.506 1.00 41.03 293 ASP A C 1
ATOM 2212 O O . ASP A 1 293 ? 18.481 1.790 6.910 1.00 41.03 293 ASP A O 1
ATOM 2216 N N . ALA A 1 294 ? 16.306 2.268 6.826 1.00 46.97 294 ALA A N 1
ATOM 2217 C CA . ALA A 1 294 ? 16.222 2.164 5.364 1.00 46.97 294 ALA A CA 1
ATOM 2218 C C . ALA A 1 294 ? 16.625 3.450 4.613 1.00 46.97 294 ALA A C 1
ATOM 2220 O O . ALA A 1 294 ? 16.440 3.530 3.397 1.00 46.97 294 ALA A O 1
ATOM 2221 N N . GLY A 1 295 ? 17.117 4.483 5.308 1.00 48.47 295 GLY A N 1
ATOM 2222 C CA . GLY A 1 295 ? 17.474 5.759 4.677 1.00 48.47 295 GLY A CA 1
ATOM 2223 C C . GLY A 1 295 ? 16.281 6.519 4.075 1.00 48.47 295 GLY A C 1
ATOM 2224 O O . GLY A 1 295 ? 16.484 7.434 3.280 1.00 48.47 295 GLY A O 1
ATOM 2225 N N . ASN A 1 296 ? 15.054 6.153 4.452 1.00 52.94 296 ASN A N 1
ATOM 2226 C CA . ASN A 1 296 ? 13.820 6.783 3.998 1.00 52.94 296 ASN A CA 1
ATOM 2227 C C . ASN A 1 296 ? 13.212 7.571 5.155 1.00 52.94 296 ASN A C 1
ATOM 2229 O O . ASN A 1 296 ? 12.945 6.990 6.204 1.00 52.94 296 ASN A O 1
ATOM 2233 N N . ASP A 1 297 ? 12.951 8.864 4.957 1.00 56.50 297 ASP A N 1
ATOM 2234 C CA . ASP A 1 297 ? 12.080 9.588 5.878 1.00 56.50 297 ASP A CA 1
ATOM 2235 C C . ASP A 1 297 ? 10.691 8.955 5.764 1.00 56.50 297 ASP A C 1
ATOM 2237 O O . ASP A 1 297 ? 10.167 8.830 4.646 1.00 56.50 297 ASP A O 1
ATOM 2241 N N . PRO A 1 298 ? 10.100 8.477 6.868 1.00 62.78 298 PRO A N 1
ATOM 2242 C CA . PRO A 1 298 ? 8.741 7.981 6.817 1.00 62.78 298 PRO A CA 1
ATOM 2243 C C . PRO A 1 298 ? 7.833 9.132 6.377 1.00 62.78 298 PRO A C 1
ATOM 2245 O O . PRO A 1 298 ? 7.983 10.272 6.825 1.00 62.78 298 PRO A O 1
ATOM 2248 N N . VAL A 1 299 ? 6.878 8.834 5.487 1.00 67.19 299 VAL A N 1
ATOM 2249 C CA . VAL A 1 299 ? 5.885 9.815 5.007 1.00 67.19 299 VAL A CA 1
ATOM 2250 C C . VAL A 1 299 ? 5.263 10.537 6.205 1.00 67.19 299 VAL A C 1
ATOM 2252 O O . VAL A 1 299 ? 5.103 11.764 6.189 1.00 67.19 299 VAL A O 1
ATOM 2255 N N . LEU A 1 300 ? 5.008 9.779 7.279 1.00 70.31 300 LEU A N 1
ATOM 2256 C CA . LEU A 1 300 ? 4.692 10.291 8.600 1.00 70.31 300 LEU A CA 1
ATOM 2257 C C . LEU A 1 300 ? 5.261 9.429 9.728 1.00 70.31 300 LEU A C 1
ATOM 2259 O O . LEU A 1 300 ? 5.299 8.205 9.632 1.00 70.31 300 LEU A O 1
ATOM 2263 N N . ASN A 1 301 ? 5.610 10.091 10.831 1.00 65.06 301 ASN A N 1
ATOM 2264 C CA . ASN A 1 301 ? 5.957 9.454 12.096 1.00 65.06 301 ASN A CA 1
ATOM 2265 C C . ASN A 1 301 ? 4.678 9.208 12.910 1.00 65.06 301 ASN A C 1
ATOM 2267 O O . ASN A 1 301 ? 4.182 10.128 13.556 1.00 65.06 301 ASN A O 1
ATOM 2271 N N . GLY A 1 302 ? 4.146 7.985 12.880 1.00 69.56 302 GLY A N 1
ATOM 2272 C CA . GLY A 1 302 ? 3.112 7.538 13.820 1.00 69.56 302 GLY A CA 1
ATOM 2273 C C . GLY A 1 302 ? 1.716 7.316 13.231 1.00 69.56 302 GLY A C 1
ATOM 2274 O O . GLY A 1 302 ? 1.550 7.063 12.040 1.00 69.56 302 GLY A O 1
ATOM 2275 N N . ILE A 1 303 ? 0.723 7.347 14.120 1.00 74.88 303 ILE A N 1
ATOM 2276 C CA . ILE A 1 303 ? -0.692 7.034 13.875 1.00 74.88 303 ILE A CA 1
ATOM 2277 C C . ILE A 1 303 ? -1.494 8.333 13.718 1.00 74.88 303 ILE A C 1
ATOM 2279 O O . ILE A 1 303 ? -1.215 9.309 14.421 1.00 74.88 303 ILE A O 1
ATOM 2283 N N . PHE A 1 304 ? -2.536 8.325 12.875 1.00 80.25 304 PHE A N 1
ATOM 2284 C CA . PHE A 1 304 ? -3.432 9.472 12.681 1.00 80.25 304 PHE A CA 1
ATOM 2285 C C . PHE A 1 304 ? -4.814 9.213 13.247 1.00 80.25 304 PHE A C 1
ATOM 2287 O O . PHE A 1 304 ? -5.443 8.219 12.893 1.00 80.25 304 PHE A O 1
ATOM 2294 N N . GLN A 1 305 ? -5.307 10.152 14.051 1.00 84.56 305 GLN A N 1
ATOM 2295 C CA . GLN A 1 305 ? -6.734 10.268 14.322 1.00 84.56 305 GLN A CA 1
ATOM 2296 C C . GLN A 1 305 ? -7.323 11.247 13.313 1.00 84.56 305 GLN A C 1
ATOM 2298 O O . GLN A 1 305 ? -6.971 12.426 13.300 1.00 84.56 305 GLN A O 1
ATOM 2303 N N . VAL A 1 306 ? -8.193 10.745 12.450 1.00 81.56 306 VAL A N 1
ATOM 2304 C CA . VAL A 1 306 ? -8.786 11.502 11.337 1.00 81.56 306 VAL A CA 1
ATOM 2305 C C . VAL A 1 306 ? -10.248 11.865 11.591 1.00 81.56 306 VAL A C 1
ATOM 2307 O O . VAL A 1 306 ? -10.738 12.833 11.012 1.00 81.56 306 VAL A O 1
ATOM 2310 N N . ALA A 1 307 ? -10.913 11.137 12.491 1.00 81.50 307 ALA A N 1
ATOM 2311 C CA . ALA A 1 307 ? -12.242 11.441 13.007 1.00 81.50 307 ALA A CA 1
ATOM 2312 C C . ALA A 1 307 ? -12.317 11.125 14.511 1.00 81.50 307 ALA A C 1
ATOM 2314 O O . ALA A 1 307 ? -11.574 10.286 15.031 1.00 81.50 307 ALA A O 1
ATOM 2315 N N . ASP A 1 308 ? -13.204 11.818 15.221 1.00 79.69 308 ASP A N 1
ATOM 2316 C CA . ASP A 1 308 ? -13.484 11.529 16.630 1.00 79.69 308 ASP A CA 1
ATOM 2317 C C . ASP A 1 308 ? -14.301 10.234 16.744 1.00 79.69 308 ASP A C 1
ATOM 2319 O O . ASP A 1 308 ? -15.190 10.013 15.927 1.00 79.69 308 ASP A O 1
ATOM 2323 N N . TYR A 1 309 ? -14.032 9.386 17.742 1.00 82.62 309 TYR A N 1
ATOM 2324 C CA . TYR A 1 309 ? -14.723 8.098 17.907 1.00 82.62 309 TYR A CA 1
ATOM 2325 C C . TYR A 1 309 ? -16.236 8.224 18.151 1.00 82.62 309 TYR A C 1
ATOM 2327 O O . TYR A 1 309 ? -16.952 7.239 18.017 1.00 82.62 309 TYR A O 1
ATOM 2335 N N . SER A 1 310 ? -16.731 9.409 18.518 1.00 80.88 310 SER A N 1
ATOM 2336 C CA . SER A 1 310 ? -18.161 9.716 18.652 1.00 80.88 310 SER A CA 1
ATOM 2337 C C . SER A 1 310 ? -18.863 9.993 17.317 1.00 80.88 310 SER A C 1
ATOM 2339 O O . SER A 1 310 ? -20.092 10.097 17.280 1.00 80.88 310 SER A O 1
ATOM 2341 N N . GLN A 1 311 ? -18.114 10.124 16.220 1.00 84.56 311 GLN A N 1
ATOM 2342 C CA . GLN A 1 311 ? -18.657 10.421 14.898 1.00 84.56 311 GLN A CA 1
ATOM 2343 C C . GLN A 1 311 ? -19.055 9.137 14.176 1.00 84.56 311 GLN A C 1
ATOM 2345 O O . GLN A 1 311 ? -18.303 8.169 14.138 1.00 84.56 311 GLN A O 1
ATOM 2350 N N . ASN A 1 312 ? -20.232 9.144 13.555 1.00 87.50 312 ASN A N 1
ATOM 2351 C CA . ASN A 1 312 ? -20.626 8.067 12.654 1.00 87.50 312 ASN A CA 1
ATOM 2352 C C . ASN A 1 312 ? -19.802 8.150 11.366 1.00 87.50 312 ASN A C 1
ATOM 2354 O O . ASN A 1 312 ? -19.550 9.243 10.849 1.00 87.50 312 ASN A O 1
ATOM 2358 N N . LEU A 1 313 ? -19.430 6.997 10.817 1.00 87.19 313 LEU A N 1
ATOM 2359 C CA . LEU A 1 313 ? -18.665 6.903 9.575 1.00 87.19 313 LEU A CA 1
ATOM 2360 C C . LEU A 1 313 ? -19.444 6.144 8.507 1.00 87.19 313 LEU A C 1
ATOM 2362 O O . LEU A 1 313 ? -20.360 5.390 8.804 1.00 87.19 313 LEU A O 1
ATOM 2366 N N . THR A 1 314 ? -19.071 6.315 7.242 1.00 85.69 314 THR A N 1
ATOM 2367 C CA . THR A 1 314 ? -19.606 5.498 6.146 1.00 85.69 314 THR A CA 1
ATOM 2368 C C . THR A 1 314 ? -18.479 4.697 5.516 1.00 85.69 314 THR A C 1
ATOM 2370 O O . THR A 1 314 ? -17.472 5.270 5.092 1.00 85.69 314 THR A O 1
ATOM 2373 N N . ILE A 1 315 ? -18.665 3.384 5.428 1.00 86.06 315 ILE A N 1
ATOM 2374 C CA . ILE A 1 315 ? -17.748 2.464 4.753 1.00 86.06 315 ILE A CA 1
ATOM 2375 C C . ILE A 1 315 ? -18.492 1.698 3.662 1.00 86.06 315 ILE A C 1
ATOM 2377 O O . ILE A 1 315 ? -19.702 1.518 3.736 1.00 86.06 315 ILE A O 1
ATOM 2381 N N . THR A 1 316 ? -17.780 1.225 2.652 1.00 82.69 316 THR A N 1
ATOM 2382 C CA . THR A 1 316 ? -18.304 0.249 1.699 1.00 82.69 316 THR A CA 1
ATOM 2383 C C . THR A 1 316 ? -18.279 -1.132 2.345 1.00 82.69 316 THR A C 1
ATOM 2385 O O . THR A 1 316 ? -17.243 -1.548 2.865 1.00 82.69 316 THR A O 1
ATOM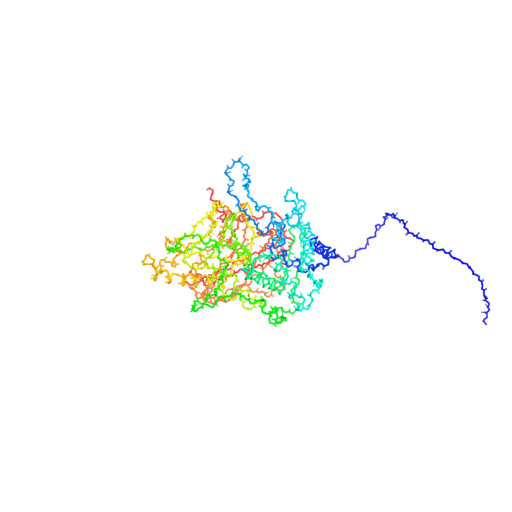 2388 N N . ASP A 1 317 ? -19.410 -1.828 2.350 1.00 80.06 317 ASP A N 1
ATOM 2389 C CA . ASP A 1 317 ? -19.532 -3.193 2.854 1.00 80.06 317 ASP A CA 1
ATOM 2390 C C . ASP A 1 317 ? -19.022 -4.240 1.847 1.00 80.06 317 ASP A C 1
ATOM 2392 O O . ASP A 1 317 ? -18.549 -3.929 0.752 1.00 80.06 317 ASP A O 1
ATOM 2396 N N . GLU A 1 318 ? -19.103 -5.513 2.230 1.00 76.06 318 GLU A N 1
ATOM 2397 C CA . GLU A 1 318 ? -18.650 -6.638 1.406 1.00 76.06 318 GLU A CA 1
ATOM 2398 C C . GLU A 1 318 ? -19.479 -6.816 0.124 1.00 76.06 318 GLU A C 1
ATOM 2400 O O . GLU A 1 318 ? -19.025 -7.434 -0.838 1.00 76.06 318 GLU A O 1
ATOM 2405 N N . GLN A 1 319 ? -20.693 -6.262 0.088 1.00 73.69 319 GLN A N 1
ATOM 2406 C CA . GLN A 1 319 ? -21.594 -6.292 -1.060 1.00 73.69 319 GLN A CA 1
ATOM 2407 C C . GLN A 1 319 ? -21.371 -5.094 -1.999 1.00 73.69 319 GLN A C 1
ATOM 2409 O O . GLN A 1 319 ? -22.043 -4.992 -3.031 1.00 73.69 319 GLN A O 1
ATOM 2414 N N . GLY A 1 320 ? -20.435 -4.200 -1.664 1.00 72.62 320 GLY A N 1
ATOM 2415 C CA . GLY A 1 320 ? -20.160 -2.978 -2.414 1.00 72.62 320 GLY A CA 1
ATOM 2416 C C . GLY A 1 320 ? -21.169 -1.858 -2.152 1.00 72.62 320 GLY A C 1
ATOM 2417 O O . GLY A 1 320 ? -21.224 -0.905 -2.923 1.00 72.62 320 GLY A O 1
ATOM 2418 N N . SER A 1 321 ? -21.987 -1.963 -1.102 1.00 79.31 321 SER A N 1
ATOM 2419 C CA . SER A 1 321 ? -22.964 -0.942 -0.715 1.00 79.31 321 SER A CA 1
ATOM 2420 C C . SER A 1 321 ? -22.401 -0.039 0.381 1.00 79.31 321 SER A C 1
ATOM 2422 O O . SER A 1 321 ? -21.531 -0.433 1.153 1.00 79.31 321 SER A O 1
ATOM 2424 N N . LEU A 1 322 ? -22.876 1.205 0.454 1.00 82.69 322 LEU A N 1
ATOM 2425 C CA . LEU A 1 322 ? -22.487 2.116 1.529 1.00 82.69 322 LEU A CA 1
ATOM 2426 C C . LEU A 1 322 ? -23.222 1.739 2.824 1.00 82.69 322 LEU A C 1
ATOM 2428 O O . LEU A 1 322 ? -24.450 1.765 2.876 1.00 82.69 322 LEU A O 1
ATOM 2432 N N . LYS A 1 323 ? -22.459 1.435 3.873 1.00 86.31 323 LYS A N 1
ATOM 2433 C CA . LYS A 1 323 ? -22.920 1.120 5.225 1.00 86.31 323 LYS A CA 1
ATOM 2434 C C . LYS A 1 323 ? -22.546 2.256 6.179 1.00 86.31 323 LYS A C 1
ATOM 2436 O O . LYS A 1 323 ? -21.385 2.666 6.241 1.00 86.31 323 LYS A O 1
ATOM 2441 N N . LEU A 1 324 ? -23.523 2.736 6.947 1.00 89.19 324 LEU A N 1
ATOM 2442 C CA . LEU A 1 324 ? -23.275 3.599 8.102 1.00 89.19 324 LEU A CA 1
ATOM 2443 C C . LEU A 1 324 ? -22.734 2.748 9.259 1.00 89.19 324 LEU A C 1
ATOM 2445 O O . LEU A 1 324 ? -23.283 1.692 9.562 1.00 89.19 324 LEU A O 1
ATOM 2449 N N . VAL A 1 325 ? -21.658 3.213 9.878 1.00 89.88 325 VAL A N 1
ATOM 2450 C CA . VAL A 1 325 ? -21.043 2.633 11.068 1.00 89.88 325 VAL A CA 1
ATOM 2451 C C . VAL A 1 325 ? -21.319 3.573 12.232 1.00 89.88 325 VAL A C 1
ATOM 2453 O O . VAL A 1 325 ? -20.809 4.696 12.260 1.00 89.88 325 VAL A O 1
ATOM 2456 N N . ASP A 1 326 ? -22.148 3.110 13.159 1.00 91.25 326 ASP A N 1
ATOM 2457 C CA . ASP A 1 326 ? -22.608 3.826 14.353 1.00 91.25 326 ASP A CA 1
ATOM 2458 C C . ASP A 1 326 ? -22.450 3.001 15.650 1.00 91.25 326 ASP A C 1
ATOM 2460 O O . ASP A 1 326 ? -22.846 3.451 16.731 1.00 91.25 326 ASP A O 1
ATOM 2464 N N . ASP A 1 327 ? -21.829 1.822 15.542 1.00 91.31 327 ASP A N 1
ATOM 2465 C CA . ASP A 1 327 ? -21.591 0.849 16.610 1.00 91.31 327 ASP A CA 1
ATOM 2466 C C . ASP A 1 327 ? -20.122 0.387 16.712 1.00 91.31 327 ASP A C 1
ATOM 2468 O O . ASP A 1 327 ? -19.796 -0.476 17.531 1.00 91.31 327 ASP A O 1
ATOM 2472 N N . ALA A 1 328 ? -19.201 0.967 15.932 1.00 93.12 328 ALA A N 1
ATOM 2473 C CA . ALA A 1 328 ? -17.809 0.516 15.878 1.00 93.12 328 ALA A CA 1
ATOM 2474 C C . ALA A 1 328 ? -16.788 1.651 15.769 1.00 93.12 328 ALA A C 1
ATOM 2476 O O . ALA A 1 328 ? -17.044 2.715 15.195 1.00 93.12 328 ALA A O 1
ATOM 2477 N N . ILE A 1 329 ? -15.572 1.378 16.247 1.00 92.94 329 ILE A N 1
ATOM 2478 C CA . ILE A 1 329 ? -14.388 2.171 15.902 1.00 92.94 329 ILE A CA 1
ATOM 2479 C C . ILE A 1 329 ? -13.669 1.511 14.731 1.00 92.94 329 ILE A C 1
ATOM 2481 O O . ILE A 1 329 ? -13.110 0.425 14.846 1.00 92.94 329 ILE A O 1
ATOM 2485 N N . VAL A 1 330 ? -13.670 2.203 13.596 1.00 93.94 330 VAL A N 1
ATOM 2486 C CA . VAL A 1 330 ? -12.973 1.786 12.372 1.00 93.94 330 VAL A CA 1
ATOM 2487 C C . VAL A 1 330 ? -11.500 2.218 12.375 1.00 93.94 330 VAL A C 1
ATOM 2489 O O . VAL A 1 330 ? -11.196 3.412 12.458 1.00 93.94 330 VAL A O 1
ATOM 2492 N N . ILE A 1 331 ? -10.595 1.252 12.221 1.00 94.56 331 ILE A N 1
ATOM 2493 C CA . ILE A 1 331 ? -9.157 1.439 12.000 1.00 94.56 331 ILE A CA 1
ATOM 2494 C C . ILE A 1 331 ? -8.834 1.043 10.557 1.00 94.56 331 ILE A C 1
ATOM 2496 O O . ILE A 1 331 ? -9.108 -0.079 10.133 1.00 94.56 331 ILE A O 1
ATOM 2500 N N . VAL A 1 332 ? -8.214 1.951 9.807 1.00 93.50 332 VAL A N 1
ATOM 2501 C CA . VAL A 1 332 ? -7.820 1.722 8.414 1.00 93.50 332 VAL A CA 1
ATOM 2502 C C . VAL A 1 332 ? -6.309 1.538 8.331 1.00 93.50 332 VAL A C 1
ATOM 2504 O O . VAL A 1 332 ? -5.534 2.475 8.545 1.00 93.50 332 VAL A O 1
ATOM 2507 N N . LEU A 1 333 ? -5.881 0.332 7.971 1.00 93.69 333 LEU A N 1
ATOM 2508 C CA . LEU A 1 333 ? -4.509 0.065 7.555 1.00 93.69 333 LEU A CA 1
ATOM 2509 C C . LEU A 1 333 ? -4.339 0.553 6.114 1.00 93.69 333 LEU A C 1
ATOM 2511 O O . LEU A 1 333 ? -5.133 0.194 5.245 1.00 93.69 333 LEU A O 1
ATOM 2515 N N . THR A 1 334 ? -3.320 1.363 5.834 1.00 90.50 334 THR A N 1
ATOM 2516 C CA . THR A 1 334 ? -3.020 1.812 4.463 1.00 90.50 334 THR A CA 1
ATOM 2517 C C . THR A 1 334 ? -1.724 1.194 3.967 1.00 90.50 334 THR A C 1
ATOM 2519 O O . THR A 1 334 ? -0.840 0.853 4.748 1.00 90.50 334 THR A O 1
ATOM 2522 N N . GLY A 1 335 ? -1.599 1.011 2.660 1.00 88.50 335 GLY A N 1
ATOM 2523 C CA . GLY A 1 335 ? -0.401 0.446 2.058 1.00 88.50 335 GLY A CA 1
ATOM 2524 C C . GLY A 1 335 ? -0.728 -0.255 0.755 1.00 88.50 335 GLY A C 1
ATOM 2525 O O . GLY A 1 335 ? -1.707 -0.993 0.657 1.00 88.50 335 GLY A O 1
ATOM 2526 N N . ASN A 1 336 ? 0.112 -0.037 -0.253 1.00 86.19 336 ASN A N 1
ATOM 2527 C CA . ASN A 1 336 ? -0.098 -0.593 -1.581 1.00 86.19 336 ASN A CA 1
ATOM 2528 C C . ASN A 1 336 ? 0.150 -2.109 -1.603 1.00 86.19 336 ASN A C 1
ATOM 2530 O O . ASN A 1 336 ? 1.268 -2.549 -1.875 1.00 86.19 336 ASN A O 1
ATOM 2534 N N . SER A 1 337 ? -0.900 -2.889 -1.333 1.00 87.81 337 SER A N 1
ATOM 2535 C CA . SER A 1 337 ? -0.873 -4.352 -1.419 1.00 87.81 337 SER A CA 1
ATOM 2536 C C . SER A 1 337 ? -1.115 -4.868 -2.841 1.00 87.81 337 SER A C 1
ATOM 2538 O O . SER A 1 337 ? -0.943 -6.059 -3.096 1.00 87.81 337 SER A O 1
ATOM 2540 N N . GLY A 1 338 ? -1.510 -3.997 -3.768 1.00 83.12 338 GLY A N 1
ATOM 2541 C CA . GLY A 1 338 ? -1.942 -4.353 -5.114 1.00 83.12 338 GLY A CA 1
ATOM 2542 C C . GLY A 1 338 ? -3.190 -3.590 -5.529 1.00 83.12 338 GLY A C 1
ATOM 2543 O O . GLY A 1 338 ? -3.765 -2.830 -4.753 1.00 83.12 338 GLY A O 1
ATOM 2544 N N . ARG A 1 339 ? -3.636 -3.783 -6.767 1.00 77.00 339 ARG A N 1
ATOM 2545 C CA . ARG A 1 339 ? -4.995 -3.418 -7.166 1.00 77.00 339 ARG A CA 1
ATOM 2546 C C . ARG A 1 339 ? -5.817 -4.674 -7.139 1.00 77.00 339 ARG A C 1
ATOM 2548 O O . ARG A 1 339 ? -5.356 -5.734 -7.548 1.00 77.00 339 ARG A O 1
ATOM 2555 N N . ILE A 1 340 ? -7.012 -4.573 -6.604 1.00 75.12 340 ILE A N 1
ATOM 2556 C CA . ILE A 1 340 ? -7.927 -5.678 -6.704 1.00 75.12 340 ILE A CA 1
ATOM 2557 C C . ILE A 1 340 ? -8.682 -5.424 -8.033 1.00 75.12 340 ILE A C 1
ATOM 2559 O O . ILE A 1 340 ? -9.228 -4.342 -8.244 1.00 75.12 340 ILE A O 1
ATOM 2563 N N . GLN A 1 341 ? -8.695 -6.411 -8.933 1.00 71.75 341 GLN A N 1
ATOM 2564 C CA . GLN A 1 341 ? -9.442 -6.434 -10.192 1.00 71.75 341 GLN A CA 1
ATOM 2565 C C . GLN A 1 341 ? -10.176 -7.777 -10.336 1.00 71.75 341 GLN A C 1
ATOM 2567 O O . GLN A 1 341 ? -9.562 -8.832 -10.169 1.00 71.75 341 GLN A O 1
ATOM 2572 N N . ASP A 1 342 ? -11.484 -7.742 -10.615 1.00 71.44 342 ASP A N 1
ATOM 2573 C CA . ASP A 1 342 ? -12.321 -8.937 -10.840 1.00 71.44 342 ASP A CA 1
ATOM 2574 C C . ASP A 1 342 ? -12.165 -10.012 -9.743 1.00 71.44 342 ASP A C 1
ATOM 2576 O O . ASP A 1 342 ? -12.004 -11.199 -10.007 1.00 71.44 342 ASP A O 1
ATOM 2580 N N . GLY A 1 343 ? -12.132 -9.587 -8.476 1.00 72.06 343 GLY A N 1
ATOM 2581 C CA . GLY A 1 343 ? -11.946 -10.476 -7.327 1.00 72.06 343 GLY A CA 1
ATOM 2582 C C . GLY A 1 343 ? -10.522 -10.971 -7.081 1.00 72.06 343 GLY A C 1
ATOM 2583 O O . GLY A 1 343 ? -10.301 -11.693 -6.109 1.00 72.06 343 GLY A O 1
ATOM 2584 N N . SER A 1 344 ? -9.558 -10.581 -7.917 1.00 77.62 344 SER A N 1
ATOM 2585 C CA . SER A 1 344 ? -8.153 -10.996 -7.853 1.00 77.62 344 SER A CA 1
ATOM 2586 C C . SER A 1 344 ? -7.225 -9.820 -7.549 1.00 77.62 344 SER A C 1
ATOM 2588 O O . SER A 1 344 ? -7.481 -8.694 -7.959 1.00 77.62 344 SER A O 1
ATOM 2590 N N . ARG A 1 345 ? -6.107 -10.060 -6.858 1.00 81.38 345 ARG A N 1
ATOM 2591 C CA . ARG A 1 345 ? -5.118 -9.010 -6.563 1.00 81.38 345 ARG A CA 1
ATOM 2592 C C . ARG A 1 345 ? -3.987 -8.993 -7.590 1.00 81.38 345 ARG A C 1
ATOM 2594 O O . ARG A 1 345 ? -3.309 -10.012 -7.777 1.00 81.38 345 ARG A O 1
ATOM 2601 N N . GLN A 1 346 ? -3.761 -7.845 -8.225 1.00 78.25 346 GLN A N 1
ATOM 2602 C CA . GLN A 1 346 ? -2.780 -7.635 -9.286 1.00 78.25 346 GLN A CA 1
ATOM 2603 C C . GLN A 1 346 ? -2.100 -6.247 -9.215 1.00 78.25 346 GLN A C 1
ATOM 2605 O O . GLN A 1 346 ? -2.781 -5.225 -9.220 1.00 78.25 346 GLN A O 1
ATOM 2610 N N . PRO A 1 347 ? -0.752 -6.188 -9.201 1.00 81.12 347 PRO A N 1
ATOM 2611 C CA . PRO A 1 347 ? 0.132 -7.242 -8.687 1.00 81.12 347 PRO A CA 1
ATOM 2612 C C . PRO A 1 347 ? -0.192 -7.570 -7.218 1.00 81.12 347 PRO A C 1
ATOM 2614 O O . PRO A 1 347 ? -0.758 -6.751 -6.505 1.00 81.12 347 PRO A O 1
ATOM 2617 N N . ALA A 1 348 ? 0.173 -8.762 -6.759 1.00 87.31 348 ALA A N 1
ATOM 2618 C CA . ALA A 1 348 ? 0.208 -9.106 -5.345 1.00 87.31 348 ALA A CA 1
ATOM 2619 C C . ALA A 1 348 ? 1.516 -8.584 -4.731 1.00 87.31 348 ALA A C 1
ATOM 2621 O O . ALA A 1 348 ? 2.601 -8.998 -5.139 1.00 87.31 348 ALA A O 1
ATOM 2622 N N . LEU A 1 349 ? 1.413 -7.654 -3.781 1.00 88.62 349 LEU A N 1
ATOM 2623 C CA . LEU A 1 349 ? 2.550 -6.996 -3.135 1.00 88.62 349 LEU A CA 1
ATOM 2624 C C . LEU A 1 349 ? 2.479 -7.203 -1.617 1.00 88.62 349 LEU A C 1
ATOM 2626 O O . LEU A 1 349 ? 1.936 -6.348 -0.925 1.00 88.62 349 LEU A O 1
ATOM 2630 N N . PRO A 1 350 ? 3.016 -8.305 -1.071 1.00 89.56 350 PRO A N 1
ATOM 2631 C CA . PRO A 1 350 ? 2.874 -8.630 0.350 1.00 89.56 350 PRO A CA 1
ATOM 2632 C C . PRO A 1 350 ? 3.705 -7.745 1.292 1.00 89.56 350 PRO A C 1
ATOM 2634 O O . PRO A 1 350 ? 3.392 -7.637 2.470 1.00 89.56 350 PRO A O 1
ATOM 2637 N N . ASN A 1 351 ? 4.722 -7.046 0.777 1.00 86.31 351 ASN A N 1
ATOM 2638 C CA . ASN A 1 351 ? 5.613 -6.171 1.557 1.00 86.31 351 ASN A CA 1
ATOM 2639 C C . ASN A 1 351 ? 4.943 -4.873 2.058 1.00 86.31 351 ASN A C 1
ATOM 2641 O O . ASN A 1 351 ? 5.631 -3.968 2.529 1.00 86.31 351 ASN A O 1
ATOM 2645 N N . TRP A 1 352 ? 3.630 -4.729 1.870 1.00 88.00 352 TRP A N 1
ATOM 2646 C CA . TRP A 1 352 ? 2.869 -3.553 2.282 1.00 88.00 352 TRP A CA 1
ATOM 2647 C C . TRP A 1 352 ? 2.682 -3.486 3.803 1.00 88.00 352 TRP A C 1
ATOM 2649 O O . TRP A 1 352 ? 2.676 -2.387 4.353 1.00 88.00 352 TRP A O 1
ATOM 2659 N N . LEU A 1 353 ? 2.540 -4.647 4.451 1.00 89.19 353 LEU A N 1
ATOM 2660 C CA . LEU A 1 353 ? 2.320 -4.778 5.885 1.00 89.19 353 LEU A CA 1
ATOM 2661 C C . LEU A 1 353 ? 3.669 -4.818 6.605 1.00 89.19 353 LEU A C 1
ATOM 2663 O O . LEU A 1 353 ? 4.514 -5.656 6.289 1.00 89.19 353 LEU A O 1
ATOM 2667 N N . THR A 1 354 ? 3.877 -3.923 7.570 1.00 86.94 354 THR A N 1
ATOM 2668 C CA . THR A 1 354 ? 5.152 -3.804 8.298 1.00 86.94 354 THR A CA 1
ATOM 2669 C C . THR A 1 354 ? 4.981 -4.064 9.792 1.00 86.94 354 THR A C 1
ATOM 2671 O O . THR A 1 354 ? 3.908 -3.842 10.353 1.00 86.94 354 THR A O 1
ATOM 2674 N N . ASP A 1 355 ? 6.061 -4.483 10.459 1.00 86.94 355 ASP A N 1
ATOM 2675 C CA . ASP A 1 355 ? 6.103 -4.610 11.923 1.00 86.94 355 ASP A CA 1
ATOM 2676 C C . ASP A 1 355 ? 5.679 -3.301 12.614 1.00 86.94 355 ASP A C 1
ATOM 2678 O O . ASP A 1 355 ? 4.791 -3.310 13.464 1.00 86.94 355 ASP A O 1
ATOM 2682 N N . GLY A 1 356 ? 6.222 -2.159 12.176 1.00 85.50 356 GLY A N 1
ATOM 2683 C CA . GLY A 1 356 ? 5.864 -0.852 12.728 1.00 85.50 356 GLY A CA 1
ATOM 2684 C C . GLY A 1 356 ? 4.377 -0.514 12.568 1.00 85.50 356 GLY A C 1
ATOM 2685 O O . GLY A 1 356 ? 3.768 0.029 13.490 1.00 85.50 356 GLY A O 1
ATOM 2686 N N . GLN A 1 357 ? 3.764 -0.880 11.437 1.00 88.12 357 GLN A N 1
ATOM 2687 C CA . GLN A 1 357 ? 2.327 -0.703 11.220 1.00 88.12 357 GLN A CA 1
ATOM 2688 C C . GLN A 1 357 ? 1.497 -1.567 12.183 1.00 88.12 357 GLN A C 1
ATOM 2690 O O . GLN A 1 357 ? 0.516 -1.080 12.746 1.00 88.12 357 GLN A O 1
ATOM 2695 N N . LEU A 1 358 ? 1.900 -2.818 12.423 1.00 91.38 358 LEU A N 1
ATOM 2696 C CA . LEU A 1 358 ? 1.205 -3.721 13.346 1.00 91.38 358 LEU A CA 1
ATOM 2697 C C . LEU A 1 358 ? 1.377 -3.327 14.819 1.00 91.38 358 LEU A C 1
ATOM 2699 O O . LEU A 1 358 ? 0.402 -3.390 15.568 1.00 91.38 358 LEU A O 1
ATOM 2703 N N . ARG A 1 359 ? 2.559 -2.843 15.232 1.00 89.38 359 ARG A N 1
ATOM 2704 C CA . ARG A 1 359 ? 2.754 -2.241 16.569 1.00 89.38 359 ARG A CA 1
ATOM 2705 C C . ARG A 1 359 ? 1.858 -1.023 16.750 1.00 89.38 359 ARG A C 1
ATOM 2707 O O . ARG A 1 359 ? 1.163 -0.912 17.757 1.00 89.38 359 ARG A O 1
ATOM 2714 N N . GLY A 1 360 ? 1.818 -0.146 15.744 1.00 87.75 360 GLY A N 1
ATOM 2715 C CA . GLY A 1 360 ? 0.927 1.010 15.742 1.00 87.75 360 GLY A CA 1
ATOM 2716 C C . GLY A 1 360 ? -0.539 0.602 15.900 1.00 87.75 360 GLY A C 1
ATOM 2717 O O . GLY A 1 360 ? -1.245 1.142 16.747 1.00 87.75 360 GLY A O 1
ATOM 2718 N N . MET A 1 361 ? -0.985 -0.407 15.151 1.00 92.06 361 MET A N 1
ATOM 2719 C CA . MET A 1 361 ? -2.340 -0.956 15.254 1.00 92.06 361 MET A CA 1
ATOM 2720 C C . MET A 1 361 ? -2.651 -1.506 16.643 1.00 92.06 361 MET A C 1
ATOM 2722 O O . MET A 1 361 ? -3.675 -1.140 17.221 1.00 92.06 361 MET A O 1
ATOM 2726 N N . ALA A 1 362 ? -1.774 -2.336 17.203 1.00 91.62 362 ALA A N 1
ATOM 2727 C CA . ALA A 1 362 ? -1.972 -2.899 18.532 1.00 91.62 362 ALA A CA 1
ATOM 2728 C C . ALA A 1 362 ? -2.019 -1.817 19.622 1.00 91.62 362 ALA A C 1
ATOM 2730 O O . ALA A 1 362 ? -2.857 -1.885 20.524 1.00 91.62 362 ALA A O 1
ATOM 2731 N N . GLN A 1 363 ? -1.183 -0.779 19.510 1.00 89.06 363 GLN A N 1
ATOM 2732 C CA . GLN A 1 363 ? -1.208 0.360 20.425 1.00 89.06 363 GLN A CA 1
ATOM 2733 C C . GLN A 1 363 ? -2.539 1.120 20.348 1.00 89.06 363 GLN A C 1
ATOM 2735 O O . GLN A 1 363 ? -3.128 1.424 21.387 1.00 89.06 363 GLN A O 1
ATOM 2740 N N . VAL A 1 364 ? -3.042 1.393 19.137 1.00 89.69 364 VAL A N 1
ATOM 2741 C CA . VAL A 1 364 ? -4.351 2.041 18.947 1.00 89.69 364 VAL A CA 1
ATOM 2742 C C . VAL A 1 364 ? -5.456 1.200 19.550 1.00 89.69 364 VAL A C 1
ATOM 2744 O O . VAL A 1 364 ? -6.246 1.725 20.325 1.00 89.69 364 VAL A O 1
ATOM 2747 N N . ILE A 1 365 ? -5.498 -0.095 19.240 1.00 92.62 365 ILE A N 1
ATOM 2748 C CA . ILE A 1 365 ? -6.520 -1.011 19.753 1.00 92.62 365 ILE A CA 1
ATOM 2749 C C . ILE A 1 365 ? -6.505 -1.029 21.281 1.00 92.62 365 ILE A C 1
ATOM 2751 O O . ILE A 1 365 ? -7.548 -0.864 21.908 1.00 92.62 365 ILE A O 1
ATOM 2755 N N . SER A 1 366 ? -5.326 -1.142 21.895 1.00 90.06 366 SER A N 1
ATOM 2756 C CA . SER A 1 366 ? -5.176 -1.106 23.352 1.00 90.06 366 SER A CA 1
ATOM 2757 C C . SER A 1 366 ? -5.699 0.209 23.951 1.00 90.06 366 SER A C 1
ATOM 2759 O O . SER A 1 366 ? -6.473 0.194 24.915 1.00 90.06 366 SER A O 1
ATOM 2761 N N . ASN A 1 367 ? -5.338 1.353 23.361 1.00 87.12 367 ASN A N 1
ATOM 2762 C CA . ASN A 1 367 ? -5.783 2.676 23.811 1.00 87.12 367 ASN A CA 1
ATOM 2763 C C . ASN A 1 367 ? -7.300 2.851 23.649 1.00 87.12 367 ASN A C 1
ATOM 2765 O O . ASN A 1 367 ? -7.982 3.279 24.579 1.00 87.12 367 ASN A O 1
ATOM 2769 N N . VAL A 1 368 ? -7.837 2.458 22.495 1.00 89.56 368 VAL A N 1
ATOM 2770 C CA . VAL A 1 368 ? -9.264 2.516 22.177 1.00 89.56 368 VAL A CA 1
ATOM 2771 C C . VAL A 1 368 ? -10.069 1.631 23.123 1.00 89.56 368 VAL A C 1
ATOM 2773 O O . VAL A 1 368 ? -11.018 2.115 23.730 1.00 89.56 368 VAL A O 1
ATOM 2776 N N . CYS A 1 369 ? -9.664 0.379 23.337 1.00 90.31 369 CYS A N 1
ATOM 2777 C CA . CYS A 1 369 ? -10.336 -0.517 24.277 1.00 90.31 369 CYS A CA 1
ATOM 2778 C C . CYS A 1 369 ? -10.317 0.025 25.712 1.00 90.31 369 CYS A C 1
ATOM 2780 O O . CYS A 1 369 ? -11.291 -0.140 26.446 1.00 90.31 369 CYS A O 1
ATOM 2782 N N . THR A 1 370 ? -9.242 0.722 26.106 1.00 89.12 370 THR A N 1
ATOM 2783 C CA . THR A 1 370 ? -9.194 1.447 27.387 1.00 89.12 370 THR A CA 1
ATOM 2784 C C . THR A 1 370 ? -10.310 2.485 27.455 1.00 89.12 370 THR A C 1
ATOM 2786 O O . THR A 1 370 ? -11.132 2.440 28.368 1.00 89.12 370 THR A O 1
ATOM 2789 N N . ALA A 1 371 ? -10.366 3.382 26.469 1.00 85.75 371 ALA A N 1
ATOM 2790 C CA . ALA A 1 371 ? -11.338 4.469 26.424 1.00 85.75 371 ALA A CA 1
ATOM 2791 C C . ALA A 1 371 ? -12.783 3.948 26.330 1.00 85.75 371 ALA A C 1
ATOM 2793 O O . ALA A 1 371 ? -13.659 4.410 27.058 1.00 85.75 371 ALA A O 1
ATOM 2794 N N . MET A 1 372 ? -13.031 2.935 25.495 1.00 86.81 372 MET A N 1
ATOM 2795 C CA . MET A 1 372 ? -14.341 2.292 25.367 1.00 86.81 372 MET A CA 1
ATOM 2796 C C . MET A 1 372 ? -14.792 1.668 26.685 1.00 86.81 372 MET A C 1
ATOM 2798 O O . MET A 1 372 ? -15.931 1.883 27.079 1.00 86.81 372 MET A O 1
ATOM 2802 N N . SER A 1 373 ? -13.912 0.964 27.404 1.00 88.50 373 SER A N 1
ATOM 2803 C CA . SER A 1 373 ? -14.274 0.353 28.693 1.00 88.50 373 SER A CA 1
ATOM 2804 C C . SER A 1 373 ? -14.603 1.374 29.790 1.00 88.50 373 SER A C 1
ATOM 2806 O O . SER A 1 373 ? -15.394 1.088 30.685 1.00 88.50 373 SER A O 1
ATOM 2808 N N . GLN A 1 374 ? -14.029 2.579 29.714 1.00 86.25 374 GLN A N 1
ATOM 2809 C CA . GLN A 1 374 ? -14.320 3.673 30.645 1.00 86.25 374 GLN A CA 1
ATOM 2810 C C . GLN A 1 374 ? -15.648 4.367 30.313 1.00 86.25 374 GLN A C 1
ATOM 2812 O O . GLN A 1 374 ? -16.386 4.747 31.219 1.00 86.25 374 GLN A O 1
ATOM 2817 N N . ASN A 1 375 ? -15.958 4.510 29.022 1.00 80.81 375 ASN A N 1
ATOM 2818 C CA . ASN A 1 375 ? -17.111 5.278 28.546 1.00 80.81 375 ASN A CA 1
ATOM 2819 C C . ASN A 1 375 ? -18.365 4.423 28.299 1.00 80.81 375 ASN A C 1
ATOM 2821 O O . ASN A 1 375 ? -19.477 4.948 28.283 1.00 80.81 375 ASN A O 1
ATOM 2825 N N . ASN A 1 376 ? -18.207 3.113 28.106 1.00 81.44 376 ASN A N 1
ATOM 2826 C CA . ASN A 1 376 ? -19.279 2.167 27.828 1.00 81.44 376 ASN A CA 1
ATOM 2827 C C . ASN A 1 376 ? -19.190 0.977 28.806 1.00 81.44 376 ASN A C 1
ATOM 2829 O O . ASN A 1 376 ? -18.418 0.047 28.567 1.00 81.44 376 ASN A O 1
ATOM 2833 N N . PRO A 1 377 ? -20.023 0.941 29.869 1.00 83.81 377 PRO A N 1
ATOM 2834 C CA . PRO A 1 377 ? -20.013 -0.131 30.873 1.00 83.81 377 PRO A CA 1
ATOM 2835 C C . PRO A 1 377 ? -20.268 -1.535 30.312 1.00 83.81 377 PRO A C 1
ATOM 2837 O O . PRO A 1 377 ? -20.041 -2.532 30.996 1.00 83.81 377 PRO A O 1
ATOM 2840 N N . SER A 1 378 ? -20.783 -1.630 29.083 1.00 85.38 378 SER A N 1
ATOM 2841 C CA . SER A 1 378 ? -21.032 -2.905 28.420 1.00 85.38 378 SER A CA 1
ATOM 2842 C C . SER A 1 378 ? -19.785 -3.498 27.752 1.00 85.38 378 SER A C 1
ATOM 2844 O O . SER A 1 378 ? -19.839 -4.657 27.342 1.00 85.38 378 SER A O 1
ATOM 2846 N N . VAL A 1 379 ? -18.684 -2.750 27.633 1.00 86.81 379 VAL A N 1
ATOM 2847 C CA . VAL A 1 379 ? -17.438 -3.195 26.995 1.00 86.81 379 VAL A CA 1
ATOM 2848 C C . VAL A 1 379 ? -16.392 -3.459 28.070 1.00 86.81 379 VAL A C 1
ATOM 2850 O O . VAL A 1 379 ? -15.975 -2.554 28.790 1.00 86.81 379 VAL A O 1
ATOM 2853 N N . ARG A 1 380 ? -15.924 -4.705 28.165 1.00 90.56 380 ARG A N 1
ATOM 2854 C CA . ARG A 1 380 ? -14.758 -5.047 28.987 1.00 90.56 380 ARG A CA 1
ATOM 2855 C C . ARG A 1 380 ? -13.496 -4.957 28.150 1.00 90.56 380 ARG A C 1
ATOM 2857 O O . ARG A 1 380 ? -13.496 -5.344 26.982 1.00 90.56 380 ARG A O 1
ATOM 2864 N N . ARG A 1 381 ? -12.409 -4.473 28.749 1.00 89.50 381 ARG A N 1
ATOM 2865 C CA . ARG A 1 381 ? -11.135 -4.279 28.046 1.00 89.50 381 ARG A CA 1
ATOM 2866 C C . ARG A 1 381 ? -10.613 -5.594 27.457 1.00 89.50 381 ARG A C 1
ATOM 2868 O O . ARG A 1 381 ? -10.183 -5.618 26.309 1.00 89.50 381 ARG A O 1
ATOM 2875 N N . GLU A 1 382 ? -10.663 -6.672 28.230 1.00 88.12 382 GLU A N 1
ATOM 2876 C CA . GLU A 1 382 ? -10.141 -7.989 27.851 1.00 88.12 382 GLU A CA 1
ATOM 2877 C C . GLU A 1 382 ? -10.930 -8.584 26.679 1.00 88.12 382 GLU A C 1
ATOM 2879 O O . GLU A 1 382 ? -10.348 -9.130 25.744 1.00 88.12 382 GLU A O 1
ATOM 2884 N N . GLU A 1 383 ? -12.255 -8.418 26.696 1.00 89.75 383 GLU A N 1
ATOM 2885 C CA . GLU A 1 383 ? -13.134 -8.829 25.598 1.00 89.75 383 GLU A CA 1
ATOM 2886 C C . GLU A 1 383 ? -12.887 -7.975 24.347 1.00 89.75 383 GLU A C 1
ATOM 2888 O O . GLU A 1 383 ? -12.844 -8.511 23.242 1.00 89.75 383 GLU A O 1
ATOM 2893 N N . CYS A 1 384 ? -12.645 -6.673 24.519 1.00 90.38 384 CYS A N 1
ATOM 2894 C CA . CYS A 1 384 ? -12.381 -5.741 23.424 1.00 90.38 384 CYS A CA 1
ATOM 2895 C C . CYS A 1 384 ? -11.089 -6.049 22.655 1.00 90.38 384 CYS A C 1
ATOM 2897 O O . CYS A 1 384 ? -11.063 -5.953 21.431 1.00 90.38 384 CYS A O 1
ATOM 2899 N N . ILE A 1 385 ? -10.023 -6.464 23.348 1.00 89.81 385 ILE A N 1
ATOM 2900 C CA . ILE A 1 385 ? -8.733 -6.789 22.711 1.00 89.81 385 ILE A CA 1
ATOM 2901 C C . ILE A 1 385 ? -8.771 -8.163 22.013 1.00 89.81 385 ILE A C 1
ATOM 2903 O O . ILE A 1 385 ? -7.941 -8.448 21.148 1.00 89.81 385 ILE A O 1
ATOM 2907 N N . SER A 1 386 ? -9.736 -9.023 22.350 1.00 89.25 386 SER A N 1
ATOM 2908 C CA . SER A 1 386 ? -9.844 -10.360 21.759 1.00 89.25 386 SER A CA 1
ATOM 2909 C C . SER A 1 386 ? -10.187 -10.313 20.262 1.00 89.25 386 SER A C 1
ATOM 2911 O O . SER A 1 386 ? -11.036 -9.535 19.831 1.00 89.25 386 SER A O 1
ATOM 2913 N N . MET A 1 387 ? -9.547 -11.157 19.446 1.00 89.00 387 MET A N 1
ATOM 2914 C CA . MET A 1 387 ? -9.885 -11.282 18.022 1.00 89.00 387 MET A CA 1
ATOM 2915 C C . MET A 1 387 ? -11.160 -12.102 17.825 1.00 89.00 387 MET A C 1
ATOM 2917 O O . MET A 1 387 ? -11.310 -13.172 18.409 1.00 89.00 387 MET A O 1
ATOM 2921 N N . GLY A 1 388 ? -12.057 -11.635 16.953 1.00 74.88 388 GLY A N 1
ATOM 2922 C CA . GLY A 1 388 ? -13.234 -12.396 16.512 1.00 74.88 388 GLY A CA 1
ATOM 2923 C C . GLY A 1 388 ? -14.374 -12.498 17.533 1.00 74.88 388 GLY A C 1
ATOM 2924 O O . GLY A 1 388 ? -15.401 -13.106 17.237 1.00 74.88 388 GLY A O 1
ATOM 2925 N N . GLY A 1 389 ? -14.230 -11.889 18.714 1.00 80.88 389 GLY A N 1
ATOM 2926 C CA . GLY A 1 389 ? -15.300 -11.798 19.705 1.00 80.88 389 GLY A CA 1
ATOM 2927 C C . GLY A 1 389 ? -16.423 -10.833 19.282 1.00 80.88 389 GLY A C 1
ATOM 2928 O O . GLY A 1 389 ? -16.182 -9.906 18.504 1.00 80.88 389 GLY A O 1
ATOM 2929 N N . PRO A 1 390 ? -17.649 -10.968 19.831 1.00 82.19 390 PRO A N 1
ATOM 2930 C CA . PRO A 1 390 ? -18.766 -10.072 19.518 1.00 82.19 390 PRO A CA 1
ATOM 2931 C C . PRO A 1 390 ? -18.457 -8.603 19.820 1.00 82.19 390 PRO A C 1
ATOM 2933 O O . PRO A 1 390 ? -18.882 -7.737 19.072 1.00 82.19 390 PRO A O 1
ATOM 2936 N N . LYS A 1 391 ? -17.687 -8.334 20.877 1.00 87.25 391 LYS A N 1
ATOM 2937 C CA . LYS A 1 391 ? -17.250 -6.990 21.291 1.00 87.25 391 LYS A CA 1
ATOM 2938 C C . LYS A 1 391 ? -15.756 -6.747 21.065 1.00 87.25 391 LYS A C 1
ATOM 2940 O O . LYS A 1 391 ? -15.196 -5.797 21.595 1.00 87.25 391 LYS A O 1
ATOM 2945 N N . GLY A 1 392 ? -15.109 -7.664 20.347 1.00 90.75 392 GLY A N 1
ATOM 2946 C CA . GLY A 1 392 ? -13.666 -7.693 20.156 1.00 90.75 392 GLY A CA 1
ATOM 2947 C C . GLY A 1 392 ? -13.202 -6.949 18.908 1.00 90.75 392 GLY A C 1
ATOM 2948 O O . GLY A 1 392 ? -13.932 -6.166 18.298 1.00 90.75 392 GLY A O 1
ATOM 2949 N N . VAL A 1 393 ? -11.980 -7.253 18.487 1.00 94.19 393 VAL A N 1
ATOM 2950 C CA . VAL A 1 393 ? -11.412 -6.773 17.229 1.00 94.19 393 VAL A CA 1
ATOM 2951 C C . VAL A 1 393 ? -11.874 -7.668 16.082 1.00 94.19 393 VAL A C 1
ATOM 2953 O O . VAL A 1 393 ? -11.627 -8.879 16.071 1.00 94.19 393 VAL A O 1
ATOM 2956 N N . ARG A 1 394 ? -12.516 -7.067 15.081 1.00 93.94 394 ARG A N 1
ATOM 2957 C CA . ARG A 1 394 ? -12.967 -7.734 13.859 1.00 93.94 394 ARG A CA 1
ATOM 2958 C C . ARG A 1 394 ? -12.095 -7.299 12.691 1.00 93.94 394 ARG A C 1
ATOM 2960 O O . ARG A 1 394 ? -12.037 -6.122 12.356 1.00 93.94 394 ARG A O 1
ATOM 2967 N N . PHE A 1 395 ? -11.428 -8.260 12.066 1.00 92.81 395 PHE A N 1
ATOM 2968 C CA . PHE A 1 395 ? -10.590 -8.024 10.897 1.00 92.81 395 PHE A CA 1
ATOM 2969 C C . PHE A 1 395 ? -11.350 -8.417 9.641 1.00 92.81 395 PHE A C 1
ATOM 2971 O O . PHE A 1 395 ? -11.726 -9.584 9.479 1.00 92.81 395 PHE A O 1
ATOM 2978 N N . ARG A 1 396 ? -11.543 -7.464 8.732 1.00 89.81 396 ARG A N 1
ATOM 2979 C CA . ARG A 1 396 ? -12.107 -7.772 7.423 1.00 89.81 396 ARG A CA 1
ATOM 2980 C C . ARG A 1 396 ? -11.045 -8.463 6.576 1.00 89.81 396 ARG A C 1
ATOM 2982 O O . ARG A 1 396 ? -9.966 -7.922 6.362 1.00 89.81 396 ARG A O 1
ATOM 2989 N N . HIS A 1 397 ? -11.327 -9.673 6.121 1.00 87.19 397 HIS A N 1
ATOM 2990 C CA . HIS A 1 397 ? -10.397 -10.477 5.336 1.00 87.19 397 HIS A CA 1
ATOM 2991 C C . HIS A 1 397 ? -11.165 -11.382 4.380 1.00 87.19 397 HIS A C 1
ATOM 2993 O O . HIS A 1 397 ? -12.301 -11.768 4.659 1.00 87.19 397 HIS A O 1
ATOM 2999 N N . GLN A 1 398 ? -10.523 -11.750 3.273 1.00 82.44 398 GLN A N 1
ATOM 3000 C CA . GLN A 1 398 ? -11.077 -12.686 2.300 1.00 82.44 398 GLN A CA 1
ATOM 3001 C C . GLN A 1 398 ? -11.262 -14.075 2.933 1.00 82.44 398 GLN A C 1
ATOM 3003 O O . GLN A 1 398 ? -10.285 -14.710 3.330 1.00 82.44 398 GLN A O 1
ATOM 3008 N N . VAL A 1 399 ? -12.508 -14.549 3.000 1.00 74.38 399 VAL A N 1
ATOM 3009 C CA . VAL A 1 399 ? -12.866 -15.869 3.546 1.00 74.38 399 VAL A CA 1
ATOM 3010 C C . VAL A 1 399 ? -13.030 -16.863 2.391 1.00 74.38 399 VAL A C 1
ATOM 3012 O O . VAL A 1 399 ? -13.720 -16.567 1.416 1.00 74.38 399 VAL A O 1
ATOM 3015 N N . ASP A 1 400 ? -12.414 -18.041 2.490 1.00 70.75 400 ASP A N 1
ATOM 3016 C CA . ASP A 1 400 ? -12.547 -19.136 1.515 1.00 70.75 400 ASP A CA 1
ATOM 3017 C C . ASP A 1 400 ? -12.230 -18.732 0.054 1.00 70.75 400 ASP A C 1
ATOM 3019 O O . ASP A 1 400 ? -11.312 -17.951 -0.216 1.00 70.75 400 ASP A O 1
ATOM 3023 N N . SER A 1 401 ? -12.941 -19.303 -0.921 1.00 68.88 401 SER A N 1
ATOM 3024 C CA . SER A 1 401 ? -12.794 -19.035 -2.356 1.00 68.88 401 SER A CA 1
ATOM 3025 C C . SER A 1 401 ? -13.532 -17.771 -2.826 1.00 68.88 401 SER A C 1
ATOM 3027 O O . SER A 1 401 ? -13.737 -17.602 -4.031 1.00 68.88 401 SER A O 1
ATOM 3029 N N . ARG A 1 402 ? -13.974 -16.888 -1.913 1.00 78.69 402 ARG A N 1
ATOM 3030 C CA . ARG A 1 402 ? -14.709 -15.671 -2.292 1.00 78.69 402 ARG A CA 1
ATOM 3031 C C . ARG A 1 402 ? -13.778 -14.649 -2.954 1.00 78.69 402 ARG A C 1
ATOM 3033 O O . ARG A 1 402 ? -12.626 -14.553 -2.549 1.00 78.69 402 ARG A O 1
ATOM 3040 N N . PRO A 1 403 ? -14.245 -13.840 -3.916 1.00 78.19 403 PRO A N 1
ATOM 3041 C CA . PRO A 1 403 ? -13.507 -12.684 -4.427 1.00 78.19 403 PRO A CA 1
ATOM 3042 C C . PRO A 1 403 ? -13.007 -11.746 -3.318 1.00 78.19 403 PRO A C 1
ATOM 3044 O O . PRO A 1 403 ? -13.712 -11.523 -2.331 1.00 78.19 403 PRO A O 1
ATOM 3047 N N . TYR A 1 404 ? -11.821 -11.161 -3.491 1.00 79.25 404 TYR A N 1
ATOM 3048 C CA . TYR A 1 404 ? -11.407 -10.020 -2.670 1.00 79.25 404 TYR A CA 1
ATOM 3049 C C . TYR A 1 404 ? -12.375 -8.843 -2.869 1.00 79.25 404 TYR A C 1
ATOM 3051 O O . TYR A 1 404 ? -12.779 -8.559 -4.000 1.00 79.25 404 TYR A O 1
ATOM 3059 N N . VAL A 1 405 ? -12.699 -8.138 -1.784 1.00 79.62 405 VAL A N 1
ATOM 3060 C CA . VAL A 1 405 ? -13.561 -6.943 -1.784 1.00 79.62 405 VAL A CA 1
ATOM 3061 C C . VAL A 1 405 ? -12.896 -5.768 -1.059 1.00 79.62 405 VAL A C 1
ATOM 3063 O O . VAL A 1 405 ? -11.866 -5.917 -0.401 1.00 79.62 405 VAL A O 1
ATOM 3066 N N . TRP A 1 406 ? -13.471 -4.568 -1.185 1.00 78.38 406 TRP A N 1
ATOM 3067 C CA . TRP A 1 406 ? -12.952 -3.375 -0.514 1.00 78.38 406 TRP A CA 1
ATOM 3068 C C . TRP A 1 406 ? -12.929 -3.531 1.014 1.00 78.38 406 TRP A C 1
ATOM 3070 O O . TRP A 1 406 ? -13.886 -3.982 1.646 1.00 78.38 406 TRP A O 1
ATOM 3080 N N . GLY A 1 407 ? -11.814 -3.116 1.613 1.00 85.56 407 GLY A N 1
ATOM 3081 C CA . GLY A 1 407 ? -11.576 -3.243 3.045 1.00 85.56 407 GLY A CA 1
ATOM 3082 C C . GLY A 1 407 ? -10.967 -4.583 3.464 1.00 85.56 407 GLY A C 1
ATOM 3083 O O . GLY A 1 407 ? -10.488 -4.659 4.593 1.00 85.56 407 GLY A O 1
ATOM 3084 N N . ASP A 1 408 ? -10.942 -5.608 2.598 1.00 88.56 408 ASP A N 1
ATOM 3085 C CA . ASP A 1 408 ? -10.259 -6.870 2.905 1.00 88.56 408 ASP A CA 1
ATOM 3086 C C . ASP A 1 408 ? -8.767 -6.630 3.133 1.00 88.56 408 ASP A C 1
ATOM 3088 O O . ASP A 1 408 ? -8.061 -6.102 2.273 1.00 88.56 408 ASP A O 1
ATOM 3092 N N . ILE A 1 409 ? -8.266 -7.095 4.272 1.00 90.75 409 ILE A N 1
ATOM 3093 C CA . ILE A 1 409 ? -6.843 -7.105 4.579 1.00 90.75 409 ILE A CA 1
ATOM 3094 C C . ILE A 1 409 ? -6.161 -8.139 3.687 1.00 90.75 409 ILE A C 1
ATOM 3096 O O . ILE A 1 409 ? -6.326 -9.352 3.844 1.00 90.75 409 ILE A O 1
ATOM 3100 N N . ALA A 1 410 ? -5.384 -7.643 2.728 1.00 85.88 410 ALA A N 1
ATOM 3101 C CA . ALA A 1 410 ? -4.565 -8.483 1.870 1.00 85.88 410 ALA A CA 1
ATOM 3102 C C . ALA A 1 410 ? -3.507 -9.228 2.698 1.00 85.88 410 ALA A C 1
ATOM 3104 O O . ALA A 1 410 ? -2.896 -8.648 3.589 1.00 85.88 410 ALA A O 1
ATOM 3105 N N . ASP A 1 411 ? -3.261 -10.501 2.380 1.00 81.69 411 ASP A N 1
ATOM 3106 C CA . ASP A 1 411 ? -2.287 -11.336 3.103 1.00 81.69 411 ASP A CA 1
ATOM 3107 C C . ASP A 1 411 ? -2.594 -11.484 4.607 1.00 81.69 411 ASP A C 1
ATOM 3109 O O . ASP A 1 411 ? -1.680 -11.686 5.407 1.00 81.69 411 ASP A O 1
ATOM 3113 N N . PHE A 1 412 ? -3.877 -11.380 4.991 1.00 88.12 412 PHE A N 1
ATOM 3114 C CA . PHE A 1 412 ? -4.316 -11.562 6.372 1.00 88.12 412 PHE A CA 1
ATOM 3115 C C . PHE A 1 412 ? -3.809 -12.891 6.939 1.00 88.12 412 PHE A C 1
ATOM 3117 O O . PHE A 1 412 ? -4.062 -13.963 6.386 1.00 88.12 412 PHE A O 1
ATOM 3124 N N . ASP A 1 413 ? -3.126 -12.804 8.076 1.00 90.88 413 ASP A N 1
ATOM 3125 C CA . ASP A 1 413 ? -2.632 -13.951 8.819 1.00 90.88 413 ASP A CA 1
ATOM 3126 C C . ASP A 1 413 ? -3.001 -13.785 10.288 1.00 90.88 413 ASP A C 1
ATOM 3128 O O . ASP A 1 413 ? -2.511 -12.887 10.978 1.00 90.88 413 ASP A O 1
ATOM 3132 N N . PHE A 1 414 ? -3.880 -14.666 10.760 1.00 90.00 414 PHE A N 1
ATOM 3133 C CA . PHE A 1 414 ? -4.378 -14.623 12.126 1.00 90.00 414 PHE A CA 1
ATOM 3134 C C . PHE A 1 414 ? -3.244 -14.702 13.156 1.00 90.00 414 PHE A C 1
ATOM 3136 O O . PHE A 1 414 ? -3.270 -13.975 14.143 1.00 90.00 414 PHE A O 1
ATOM 3143 N N . THR A 1 415 ? -2.228 -15.541 12.924 1.00 91.44 415 THR A N 1
ATOM 3144 C CA . THR A 1 415 ? -1.140 -15.753 13.893 1.00 91.44 415 THR A CA 1
ATOM 3145 C C . THR A 1 415 ? -0.274 -14.510 14.055 1.00 91.44 415 THR A C 1
ATOM 3147 O O . THR A 1 415 ? 0.099 -14.164 15.176 1.00 91.44 415 THR A O 1
ATOM 3150 N N . ILE A 1 416 ? -0.020 -13.800 12.953 1.00 93.00 416 ILE A N 1
ATOM 3151 C CA . ILE A 1 416 ? 0.707 -12.530 12.968 1.00 93.00 416 ILE A CA 1
ATOM 3152 C C . ILE A 1 416 ? -0.119 -11.471 13.698 1.00 93.00 416 ILE A C 1
ATOM 3154 O O . ILE A 1 416 ? 0.371 -10.879 14.656 1.00 93.00 416 ILE A O 1
ATOM 3158 N N . MET A 1 417 ? -1.382 -11.269 13.307 1.00 92.31 417 MET A N 1
ATOM 3159 C CA . MET A 1 417 ? -2.245 -10.247 13.916 1.00 92.31 417 MET A CA 1
ATOM 3160 C C . MET A 1 417 ? -2.431 -10.480 15.421 1.00 92.31 417 MET A C 1
ATOM 3162 O O . MET A 1 417 ? -2.268 -9.553 16.216 1.00 92.31 417 MET A O 1
ATOM 3166 N N . GLN A 1 418 ? -2.691 -11.727 15.823 1.00 90.75 418 GLN A N 1
ATOM 3167 C CA . GLN A 1 418 ? -2.861 -12.106 17.223 1.00 90.75 418 GLN A CA 1
ATOM 3168 C C . GLN A 1 418 ? -1.592 -11.839 18.039 1.00 90.75 418 GLN A C 1
ATOM 3170 O O . GLN A 1 418 ? -1.698 -11.336 19.156 1.00 90.75 418 GLN A O 1
ATOM 3175 N N . GLY A 1 419 ? -0.406 -12.114 17.481 1.00 91.06 419 GLY A N 1
ATOM 3176 C CA . GLY A 1 419 ? 0.874 -11.871 18.152 1.00 91.06 419 GLY A CA 1
ATOM 3177 C C . GLY A 1 419 ? 1.042 -10.418 18.610 1.00 91.06 419 GLY A C 1
ATOM 3178 O O . GLY A 1 419 ? 1.377 -10.174 19.771 1.00 91.06 419 GLY A O 1
ATOM 3179 N N . TYR A 1 420 ? 0.718 -9.447 17.749 1.00 92.38 420 TYR A N 1
ATOM 3180 C CA . TYR A 1 420 ? 0.797 -8.023 18.111 1.00 92.38 420 TYR A CA 1
ATOM 3181 C C . TYR A 1 420 ? -0.318 -7.581 19.056 1.00 92.38 420 TYR A C 1
ATOM 3183 O O . TYR A 1 420 ? -0.078 -6.740 19.915 1.00 92.38 420 TYR A O 1
ATOM 3191 N N . LEU A 1 421 ? -1.524 -8.147 18.958 1.00 89.44 421 LEU A N 1
ATOM 3192 C CA . LEU A 1 421 ? -2.586 -7.831 19.919 1.00 89.44 421 LEU A CA 1
ATOM 3193 C C . LEU A 1 421 ? -2.252 -8.317 21.332 1.00 89.44 421 LEU A C 1
ATOM 3195 O O . LEU A 1 421 ? -2.560 -7.628 22.303 1.00 89.44 421 LEU A O 1
ATOM 3199 N N . THR A 1 422 ? -1.592 -9.472 21.453 1.00 87.00 422 THR A N 1
ATOM 3200 C CA . THR A 1 422 ? -1.115 -9.981 22.749 1.00 87.00 422 THR A CA 1
ATOM 3201 C C . THR A 1 422 ? 0.116 -9.251 23.262 1.00 87.00 422 THR A C 1
ATOM 3203 O O . THR A 1 422 ? 0.311 -9.167 24.472 1.00 87.00 422 THR A O 1
ATOM 3206 N N . ASN A 1 423 ? 0.935 -8.706 22.361 1.00 84.81 423 ASN A N 1
ATOM 3207 C CA . ASN A 1 423 ? 2.135 -7.962 22.709 1.00 84.81 423 ASN A CA 1
ATOM 3208 C C . ASN A 1 423 ? 2.210 -6.647 21.912 1.00 84.81 423 ASN A C 1
ATOM 3210 O O . ASN A 1 423 ? 2.889 -6.585 20.885 1.00 84.81 423 ASN A O 1
ATOM 3214 N N . PRO A 1 424 ? 1.534 -5.574 22.378 1.00 77.50 424 PRO A N 1
ATOM 3215 C CA . PRO A 1 424 ? 1.523 -4.283 21.685 1.00 77.50 424 PRO A CA 1
ATOM 3216 C C . PRO A 1 424 ? 2.903 -3.629 21.582 1.00 77.50 424 PRO A C 1
ATOM 3218 O O . PRO A 1 424 ? 3.150 -2.845 20.669 1.00 77.50 424 PRO A O 1
ATOM 3221 N N . GLY A 1 425 ? 3.820 -3.989 22.491 1.00 76.94 425 GLY A N 1
ATOM 3222 C CA . GLY A 1 425 ? 5.228 -3.602 22.419 1.00 76.94 425 GLY A CA 1
ATOM 3223 C C . GLY A 1 425 ? 5.953 -4.210 21.219 1.00 76.94 425 GLY A C 1
ATOM 3224 O O . GLY A 1 425 ? 7.031 -3.732 20.883 1.00 76.94 425 GLY A O 1
ATOM 3225 N N . GLY A 1 426 ? 5.337 -5.193 20.556 1.00 80.75 426 GLY A N 1
ATOM 3226 C CA . GLY A 1 426 ? 5.786 -5.932 19.384 1.00 80.75 426 GLY A CA 1
ATOM 3227 C C . GLY A 1 426 ? 6.346 -7.308 19.722 1.00 80.75 426 GLY A C 1
ATOM 3228 O O . GLY A 1 426 ? 6.380 -7.726 20.877 1.00 80.75 426 GLY A O 1
ATOM 3229 N N . LEU A 1 427 ? 6.752 -8.046 18.694 1.00 86.75 427 LEU A N 1
ATOM 3230 C CA . LEU A 1 427 ? 7.233 -9.413 18.876 1.00 86.75 427 LEU A CA 1
ATOM 3231 C C . LEU A 1 427 ? 8.631 -9.434 19.511 1.00 86.75 427 LEU A C 1
ATOM 3233 O O . LEU A 1 427 ? 9.365 -8.446 19.477 1.00 86.75 427 LEU A O 1
ATOM 3237 N N . SER A 1 428 ? 8.985 -10.559 20.130 1.00 80.00 428 SER A N 1
ATOM 3238 C CA . SER A 1 428 ? 10.173 -10.663 20.983 1.00 80.00 428 SER A CA 1
ATOM 3239 C C . SER A 1 428 ? 11.505 -10.734 20.229 1.00 80.00 428 SER A C 1
ATOM 3241 O O . SER A 1 428 ? 12.546 -10.586 20.861 1.00 80.00 428 SER A O 1
ATOM 3243 N N . THR A 1 429 ? 11.509 -10.986 18.918 1.00 78.19 429 THR A N 1
ATOM 3244 C CA . THR A 1 429 ? 12.725 -11.003 18.093 1.00 78.19 429 THR A CA 1
ATOM 3245 C C . THR A 1 429 ? 12.494 -10.387 16.718 1.00 78.19 429 THR A C 1
ATOM 3247 O O . THR A 1 429 ? 11.461 -10.607 16.084 1.00 78.19 429 THR A O 1
ATOM 3250 N N . ASP A 1 430 ? 13.508 -9.668 16.236 1.00 80.25 430 ASP A N 1
ATOM 3251 C CA . ASP A 1 430 ? 13.605 -9.286 14.835 1.00 80.25 430 ASP A CA 1
ATOM 3252 C C . ASP A 1 430 ? 14.132 -10.456 14.006 1.00 80.25 430 ASP A C 1
ATOM 3254 O O . ASP A 1 430 ? 15.156 -11.076 14.310 1.00 80.25 430 ASP A O 1
ATOM 3258 N N . VAL A 1 431 ? 13.425 -10.738 12.920 1.00 83.75 431 VAL A N 1
ATOM 3259 C CA . VAL A 1 431 ? 13.794 -11.757 11.944 1.00 83.75 431 VAL A CA 1
ATOM 3260 C C . VAL A 1 431 ? 14.055 -11.056 10.620 1.00 83.75 431 VAL A C 1
ATOM 3262 O O . VAL A 1 431 ? 13.296 -10.178 10.216 1.00 83.75 431 VAL A O 1
ATOM 3265 N N . GLN A 1 432 ? 15.124 -11.428 9.920 1.00 87.06 432 GLN A N 1
ATOM 3266 C CA . GLN A 1 432 ? 15.484 -10.777 8.659 1.00 87.06 432 GLN A CA 1
ATOM 3267 C C . GLN A 1 432 ? 16.118 -11.741 7.658 1.00 87.06 432 GLN A C 1
ATOM 3269 O O . GLN A 1 432 ? 16.847 -12.661 8.026 1.00 87.06 432 GLN A O 1
ATOM 3274 N N . PHE A 1 433 ? 15.869 -11.499 6.372 1.00 85.31 433 PHE A N 1
ATOM 3275 C CA . PHE A 1 433 ? 16.635 -12.114 5.291 1.00 85.31 433 PHE A CA 1
ATOM 3276 C C . PHE A 1 433 ? 17.973 -11.383 5.143 1.00 85.31 433 PHE A C 1
ATOM 3278 O O . PHE A 1 433 ? 17.990 -10.176 4.893 1.00 85.31 433 PHE A O 1
ATOM 3285 N N . ASP A 1 434 ? 19.081 -12.113 5.260 1.00 81.12 434 ASP A N 1
ATOM 3286 C CA . ASP A 1 434 ? 20.424 -11.572 5.053 1.00 81.12 434 ASP A CA 1
ATOM 3287 C C . ASP A 1 434 ? 20.594 -11.171 3.576 1.00 81.12 434 ASP A C 1
ATOM 3289 O O . ASP A 1 434 ? 20.453 -11.985 2.661 1.00 81.12 434 ASP A O 1
ATOM 3293 N N . SER A 1 435 ? 20.839 -9.883 3.334 1.00 61.00 435 SER A N 1
ATOM 3294 C CA . SER A 1 435 ? 20.847 -9.257 2.009 1.00 61.00 435 SER A CA 1
ATOM 3295 C C . SER A 1 435 ? 22.224 -9.228 1.337 1.00 61.00 435 SER A C 1
ATOM 3297 O O . SER A 1 435 ? 22.364 -8.588 0.297 1.00 61.00 435 SER A O 1
ATOM 3299 N N . ASN A 1 436 ? 23.217 -9.946 1.874 1.00 53.47 436 ASN A N 1
ATOM 3300 C CA . ASN A 1 436 ? 24.619 -9.937 1.429 1.00 53.47 436 ASN A CA 1
ATOM 3301 C C . ASN A 1 436 ? 24.876 -10.272 -0.064 1.00 53.47 436 ASN A C 1
ATOM 3303 O O . ASN A 1 436 ? 25.995 -10.095 -0.544 1.00 53.47 436 ASN A O 1
ATOM 3307 N N . SER A 1 437 ? 23.882 -10.721 -0.837 1.00 45.81 437 SER A N 1
ATOM 3308 C CA . SER A 1 437 ? 23.998 -10.873 -2.293 1.00 45.81 437 SER A CA 1
ATOM 3309 C C . SER A 1 437 ? 23.616 -9.576 -3.022 1.00 45.81 437 SER A C 1
ATOM 3311 O O . SER A 1 437 ? 22.435 -9.215 -3.066 1.00 45.81 437 SER A O 1
ATOM 3313 N N . ASN A 1 438 ? 24.590 -8.917 -3.660 1.00 48.59 438 ASN A N 1
ATOM 3314 C CA . ASN A 1 438 ? 24.357 -7.816 -4.600 1.00 48.59 438 ASN A CA 1
ATOM 3315 C C . ASN A 1 438 ? 23.376 -8.256 -5.705 1.00 48.59 438 ASN A C 1
ATOM 3317 O O . ASN A 1 438 ? 23.757 -8.909 -6.672 1.00 48.59 438 ASN A O 1
ATOM 3321 N N . GLY A 1 439 ? 22.100 -7.902 -5.545 1.00 55.88 439 GLY A N 1
ATOM 3322 C CA . GLY A 1 439 ? 21.079 -7.968 -6.588 1.00 55.88 439 GLY A CA 1
ATOM 3323 C C . GLY A 1 439 ? 19.815 -8.753 -6.247 1.00 55.88 439 GLY A C 1
ATOM 3324 O O . GLY A 1 439 ? 18.788 -8.441 -6.836 1.00 55.88 439 GLY A O 1
ATOM 3325 N N . ARG A 1 440 ? 19.837 -9.736 -5.330 1.00 76.12 440 ARG A N 1
ATOM 3326 C CA . ARG A 1 440 ? 18.710 -10.686 -5.134 1.00 76.12 440 ARG A CA 1
ATOM 3327 C C . ARG A 1 440 ? 18.117 -11.185 -6.470 1.00 76.12 440 ARG A C 1
ATOM 3329 O O . ARG A 1 440 ? 16.905 -11.358 -6.587 1.00 76.12 440 ARG A O 1
ATOM 3336 N N . VAL A 1 441 ? 18.959 -11.344 -7.495 1.00 84.81 441 VAL A N 1
ATOM 3337 C CA . VAL A 1 441 ? 18.556 -11.782 -8.834 1.00 84.81 441 VAL A CA 1
ATOM 3338 C C . VAL A 1 441 ? 19.230 -13.109 -9.137 1.00 84.81 441 VAL A C 1
ATOM 3340 O O . VAL A 1 441 ? 20.454 -13.173 -9.087 1.00 84.81 441 VAL A O 1
ATOM 3343 N N . TYR A 1 442 ? 18.445 -14.116 -9.500 1.00 86.50 442 TYR A N 1
ATOM 3344 C CA . TYR A 1 442 ? 18.912 -15.478 -9.768 1.00 86.50 442 TYR A CA 1
ATOM 3345 C C . TYR A 1 442 ? 18.472 -15.940 -11.159 1.00 86.50 442 TYR A C 1
ATOM 3347 O O . TYR A 1 442 ? 17.506 -15.410 -11.718 1.00 86.50 442 TYR A O 1
ATOM 3355 N N . GLN A 1 443 ? 19.175 -16.909 -11.747 1.00 89.56 443 GLN A N 1
ATOM 3356 C CA . GLN A 1 443 ? 18.638 -17.638 -12.898 1.00 89.56 443 GLN A CA 1
ATOM 3357 C C . GLN A 1 443 ? 17.589 -18.645 -12.415 1.00 89.56 443 GLN A C 1
ATOM 3359 O O . GLN A 1 443 ? 17.748 -19.268 -11.368 1.00 89.56 443 GLN A O 1
ATOM 3364 N N . ALA A 1 444 ? 16.505 -18.816 -13.167 1.00 90.44 444 ALA A N 1
ATOM 3365 C CA . ALA A 1 444 ? 15.543 -19.875 -12.892 1.00 90.44 444 ALA A CA 1
ATOM 3366 C C . ALA A 1 444 ? 16.237 -21.251 -12.923 1.00 90.44 444 ALA A C 1
ATOM 3368 O O . ALA A 1 444 ? 17.050 -21.526 -13.808 1.00 90.44 444 ALA A O 1
ATOM 3369 N N . GLY A 1 445 ? 15.945 -22.097 -11.935 1.00 89.69 445 GLY A N 1
ATOM 3370 C CA . GLY A 1 445 ? 16.607 -23.390 -11.727 1.00 89.69 445 GLY A CA 1
ATOM 3371 C C . GLY A 1 445 ? 17.977 -23.326 -11.038 1.00 89.69 445 GLY A C 1
ATOM 3372 O O . GLY A 1 445 ? 18.563 -24.369 -10.752 1.00 89.69 445 GLY A O 1
ATOM 3373 N N . GLU A 1 446 ? 18.495 -22.133 -10.738 1.00 91.50 446 GLU A N 1
ATOM 3374 C CA . GLU A 1 446 ? 19.689 -21.965 -9.909 1.00 91.50 446 GLU A CA 1
ATOM 3375 C C . GLU A 1 446 ? 19.363 -22.203 -8.426 1.00 91.50 446 GLU A C 1
ATOM 3377 O O . GLU A 1 446 ? 18.274 -21.883 -7.947 1.00 91.50 446 GLU A O 1
ATOM 3382 N N . SER A 1 447 ? 20.329 -22.741 -7.678 1.00 89.44 447 SER A N 1
ATOM 3383 C CA . SER A 1 447 ? 20.245 -22.831 -6.219 1.00 89.44 447 SER A CA 1
ATOM 3384 C C . SER A 1 447 ? 20.336 -21.440 -5.596 1.00 89.44 447 SER A C 1
ATOM 3386 O O . SER A 1 447 ? 21.381 -20.797 -5.661 1.00 89.44 447 SER A O 1
ATOM 3388 N N . MET A 1 448 ? 19.271 -21.007 -4.926 1.00 88.44 448 MET A N 1
ATOM 3389 C CA . MET A 1 448 ? 19.176 -19.707 -4.268 1.00 88.44 448 MET A CA 1
ATOM 3390 C C . MET A 1 448 ? 19.434 -19.845 -2.764 1.00 88.44 448 MET A C 1
ATOM 3392 O O . MET A 1 448 ? 18.567 -20.350 -2.043 1.00 88.44 448 MET A O 1
ATOM 3396 N N . PRO A 1 449 ? 20.594 -19.394 -2.254 1.00 88.12 449 PRO A N 1
ATOM 3397 C CA . PRO A 1 449 ? 20.865 -19.408 -0.826 1.00 88.12 449 PRO A CA 1
ATOM 3398 C C . PRO A 1 449 ? 20.054 -18.314 -0.120 1.00 88.12 449 PRO A C 1
ATOM 3400 O O . PRO A 1 449 ? 20.426 -17.140 -0.098 1.00 88.12 449 PRO A O 1
ATOM 3403 N N . LEU A 1 450 ? 18.951 -18.702 0.512 1.00 88.56 450 LEU A N 1
ATOM 3404 C CA . LEU A 1 450 ? 18.183 -17.854 1.413 1.00 88.56 450 LEU A CA 1
ATOM 3405 C C . LEU A 1 450 ? 18.762 -17.988 2.817 1.00 88.56 450 LEU A C 1
ATOM 3407 O O . LEU A 1 450 ? 18.548 -18.982 3.517 1.00 88.56 450 LEU A O 1
ATOM 3411 N N . THR A 1 451 ? 19.533 -16.980 3.214 1.00 88.56 451 THR A N 1
ATOM 3412 C CA . THR A 1 451 ? 20.028 -16.856 4.582 1.00 88.56 451 THR A CA 1
ATOM 3413 C C . THR A 1 451 ? 19.056 -16.026 5.403 1.00 88.56 451 THR A C 1
ATOM 3415 O O . THR A 1 451 ? 18.673 -14.928 5.004 1.00 88.56 451 THR A O 1
ATOM 3418 N N . VAL A 1 452 ? 18.701 -16.537 6.574 1.00 88.69 452 VAL A N 1
ATOM 3419 C CA . VAL A 1 452 ? 17.822 -15.871 7.529 1.00 88.69 452 VAL A CA 1
ATOM 3420 C C . VAL A 1 452 ? 18.527 -15.716 8.868 1.00 88.69 452 VAL A C 1
ATOM 3422 O O . VAL A 1 452 ? 19.257 -16.610 9.302 1.00 88.69 452 VAL A O 1
ATOM 3425 N N . LEU A 1 453 ? 18.323 -14.565 9.497 1.00 90.25 453 LEU A N 1
ATOM 3426 C CA . LEU A 1 453 ? 18.850 -14.201 10.807 1.00 90.25 453 LEU A CA 1
ATOM 3427 C C . LEU A 1 453 ? 17.680 -14.089 11.786 1.00 90.25 453 LEU A C 1
ATOM 3429 O O . LEU A 1 453 ? 16.627 -13.558 11.427 1.00 90.25 453 LEU A O 1
ATOM 3433 N N . PHE A 1 454 ? 17.862 -14.616 12.992 1.00 90.12 454 PHE A N 1
ATOM 3434 C CA . PHE A 1 454 ? 16.838 -14.703 14.036 1.00 90.12 454 PHE A CA 1
ATOM 3435 C C . PHE A 1 454 ? 17.494 -14.792 15.421 1.00 90.12 454 PHE A C 1
ATOM 3437 O O . PHE A 1 454 ? 18.680 -15.110 15.533 1.00 90.12 454 PHE A O 1
ATOM 3444 N N . ASP A 1 455 ? 16.738 -14.543 16.492 1.00 86.81 455 ASP A N 1
ATOM 3445 C CA . ASP A 1 455 ? 17.254 -14.707 17.856 1.00 86.81 455 ASP A CA 1
ATOM 3446 C C . ASP A 1 455 ? 17.348 -16.185 18.273 1.00 86.81 455 ASP A C 1
ATOM 3448 O O . ASP A 1 455 ? 16.486 -17.008 17.952 1.00 86.81 455 ASP A O 1
ATOM 3452 N N . SER A 1 456 ? 18.367 -16.493 19.076 1.00 84.69 456 SER A N 1
ATOM 3453 C CA . SER A 1 456 ? 18.613 -17.779 19.742 1.00 84.69 456 SER A CA 1
ATOM 3454 C C . SER A 1 456 ? 17.436 -18.350 20.556 1.00 84.69 456 SER A C 1
ATOM 3456 O O . SER A 1 456 ? 17.400 -19.557 20.835 1.00 84.69 456 SER A O 1
ATOM 3458 N N . ALA A 1 457 ? 16.470 -17.514 20.941 1.00 84.62 457 ALA A N 1
ATOM 3459 C CA . ALA A 1 457 ? 15.226 -17.896 21.599 1.00 84.62 457 ALA A CA 1
ATOM 3460 C C . ALA A 1 457 ? 14.270 -18.669 20.672 1.00 84.62 457 ALA A C 1
ATOM 3462 O O . ALA A 1 457 ? 13.460 -19.461 21.159 1.00 84.62 457 ALA A O 1
ATOM 3463 N N . SER A 1 458 ? 14.405 -18.512 19.353 1.00 90.81 458 SER A N 1
ATOM 3464 C CA . SER A 1 458 ? 13.593 -19.221 18.359 1.00 90.81 458 SER A CA 1
ATOM 3465 C C . SER A 1 458 ? 13.800 -20.737 18.448 1.00 90.81 458 SER A C 1
ATOM 3467 O O . SER A 1 458 ? 14.892 -21.225 18.762 1.00 90.81 458 SER A O 1
ATOM 3469 N N . ARG A 1 459 ? 12.737 -21.498 18.184 1.00 93.19 459 ARG A N 1
ATOM 3470 C CA . ARG A 1 459 ? 12.736 -22.969 18.175 1.00 93.19 459 ARG A CA 1
ATOM 3471 C C . ARG A 1 459 ? 12.282 -23.553 16.857 1.00 93.19 459 ARG A C 1
ATOM 3473 O O . ARG A 1 459 ? 12.839 -24.555 16.423 1.00 93.19 459 ARG A O 1
ATOM 3480 N N . ILE A 1 460 ? 11.316 -22.913 16.212 1.00 94.75 460 ILE A N 1
ATOM 3481 C CA . ILE A 1 460 ? 10.787 -23.358 14.926 1.00 94.75 460 ILE A CA 1
ATOM 3482 C C . ILE A 1 460 ? 10.864 -22.193 13.955 1.00 94.75 460 ILE A C 1
ATOM 3484 O O . ILE A 1 460 ? 10.460 -21.081 14.288 1.00 94.75 460 ILE A O 1
ATOM 3488 N N . LEU A 1 461 ? 11.384 -22.457 12.765 1.00 94.38 461 LEU A N 1
ATOM 3489 C CA . LEU A 1 461 ? 11.348 -21.545 11.634 1.00 94.38 461 LEU A CA 1
ATOM 3490 C C . LEU A 1 461 ? 10.484 -22.153 10.544 1.00 94.38 461 LEU A C 1
ATOM 3492 O O . LEU A 1 461 ? 10.696 -23.302 10.158 1.00 94.38 461 LEU A O 1
ATOM 3496 N N . GLU A 1 462 ? 9.549 -21.373 10.029 1.00 95.50 462 GLU A N 1
ATOM 3497 C CA . GLU A 1 462 ? 8.713 -21.738 8.898 1.00 95.50 462 GLU A CA 1
ATOM 3498 C C . GLU A 1 462 ? 8.944 -20.740 7.766 1.00 95.50 462 GLU A C 1
ATOM 3500 O O . GLU A 1 462 ? 8.620 -19.557 7.878 1.00 95.50 462 GLU A O 1
ATOM 3505 N N . LEU A 1 463 ? 9.561 -21.228 6.693 1.00 94.62 463 LEU A N 1
ATOM 3506 C CA . LEU A 1 463 ? 9.755 -20.503 5.451 1.00 94.62 463 LEU A CA 1
ATOM 3507 C C . LEU A 1 463 ? 8.610 -20.852 4.506 1.00 94.62 463 LEU A C 1
ATOM 3509 O O . LEU A 1 463 ? 8.405 -22.018 4.169 1.00 94.62 463 LEU A O 1
ATOM 3513 N N . GLU A 1 464 ? 7.908 -19.832 4.046 1.00 95.12 464 GLU A N 1
ATOM 3514 C CA . GLU A 1 464 ? 6.786 -19.922 3.126 1.00 95.12 464 GLU A CA 1
ATOM 3515 C C . GLU A 1 464 ? 7.074 -19.107 1.873 1.00 95.12 464 GLU A C 1
ATOM 3517 O O . GLU A 1 464 ? 7.854 -18.153 1.888 1.00 95.12 464 GLU A O 1
ATOM 3522 N N . ARG A 1 465 ? 6.393 -19.450 0.789 1.00 94.31 465 ARG A N 1
ATOM 3523 C CA . ARG A 1 465 ? 6.458 -18.755 -0.488 1.00 94.31 465 ARG A CA 1
ATOM 3524 C C . ARG A 1 465 ? 5.067 -18.292 -0.888 1.00 94.31 465 ARG A C 1
ATOM 3526 O O . ARG A 1 465 ? 4.101 -19.033 -0.734 1.00 94.31 465 ARG A O 1
ATOM 3533 N N . LEU A 1 466 ? 4.960 -17.070 -1.403 1.00 94.00 466 LEU A N 1
ATOM 3534 C CA . LEU A 1 466 ? 3.693 -16.579 -1.936 1.00 94.00 466 LEU A CA 1
ATOM 3535 C C . LEU A 1 466 ? 3.442 -17.210 -3.306 1.00 94.00 466 LEU A C 1
ATOM 3537 O O . LEU A 1 466 ? 4.249 -17.048 -4.222 1.00 94.00 466 LEU A O 1
ATOM 3541 N N . ALA A 1 467 ? 2.297 -17.858 -3.458 1.00 91.88 467 ALA A N 1
ATOM 3542 C CA . ALA A 1 467 ? 1.860 -18.472 -4.700 1.00 91.88 467 ALA A CA 1
ATOM 3543 C C . ALA A 1 467 ? 0.440 -18.015 -5.062 1.00 91.88 467 ALA A C 1
ATOM 3545 O O . ALA A 1 467 ? -0.289 -17.457 -4.237 1.00 91.88 467 ALA A O 1
ATOM 3546 N N . ARG A 1 468 ? 0.056 -18.196 -6.329 1.00 89.19 468 ARG A N 1
ATOM 3547 C CA . ARG A 1 468 ? -1.265 -17.816 -6.845 1.00 89.19 468 ARG A CA 1
ATOM 3548 C C . ARG A 1 468 ? -2.096 -19.065 -7.109 1.00 89.19 468 ARG A C 1
ATOM 3550 O O . ARG A 1 468 ? -1.592 -20.016 -7.681 1.00 89.19 468 ARG A O 1
ATOM 3557 N N . CYS A 1 469 ? -3.364 -19.045 -6.735 1.00 86.50 469 CYS A N 1
ATOM 3558 C CA . CYS A 1 469 ? -4.333 -20.090 -7.046 1.00 86.50 469 CYS A CA 1
ATOM 3559 C C . CYS A 1 469 ? -4.965 -19.885 -8.430 1.00 86.50 469 CYS A C 1
ATOM 3561 O O . CYS A 1 469 ? -4.990 -18.747 -8.914 1.00 86.50 469 CYS A O 1
ATOM 3563 N N . PRO A 1 470 ? -5.565 -20.927 -9.038 1.00 84.62 470 PRO A N 1
ATOM 3564 C CA . PRO A 1 470 ? -6.299 -20.792 -10.301 1.00 84.62 470 PRO A CA 1
ATOM 3565 C C . PRO A 1 470 ? -7.419 -19.743 -10.238 1.00 84.62 470 PRO A C 1
ATOM 3567 O O . PRO A 1 470 ? -7.677 -19.038 -11.207 1.00 84.62 470 PRO A O 1
ATOM 3570 N N . SER A 1 471 ? -8.028 -19.570 -9.059 1.00 78.44 471 SER A N 1
ATOM 3571 C CA . SER A 1 471 ? -9.036 -18.539 -8.773 1.00 78.44 471 SER A CA 1
ATOM 3572 C C . SER A 1 471 ? -8.503 -17.099 -8.780 1.00 78.44 471 SER A C 1
ATOM 3574 O O . SER A 1 471 ? -9.274 -16.154 -8.643 1.00 78.44 471 SER A O 1
ATOM 3576 N N . GLY A 1 472 ? -7.186 -16.899 -8.873 1.00 79.19 472 GLY A N 1
ATOM 3577 C CA . GLY A 1 472 ? -6.545 -15.589 -8.779 1.00 79.19 472 GLY A CA 1
ATOM 3578 C C . GLY A 1 472 ? -6.267 -15.116 -7.347 1.00 79.19 472 GLY A C 1
ATOM 3579 O O . GLY A 1 472 ? -5.570 -14.108 -7.183 1.00 79.19 472 GLY A O 1
ATOM 3580 N N . ARG A 1 473 ? -6.732 -15.843 -6.318 1.00 83.56 473 ARG A N 1
ATOM 3581 C CA . ARG A 1 473 ? -6.325 -15.650 -4.913 1.00 83.56 473 ARG A CA 1
ATOM 3582 C C . ARG A 1 473 ? -4.829 -15.927 -4.750 1.00 83.56 473 ARG A C 1
ATOM 3584 O O . ARG A 1 473 ? -4.265 -16.715 -5.504 1.00 83.56 473 ARG A O 1
ATOM 3591 N N . VAL A 1 474 ? -4.185 -15.298 -3.770 1.00 87.69 474 VAL A N 1
ATOM 3592 C CA . VAL A 1 474 ? -2.820 -15.669 -3.377 1.00 87.69 474 VAL A CA 1
ATOM 3593 C C . VAL A 1 474 ? -2.790 -16.280 -1.985 1.00 87.69 474 VAL A C 1
ATOM 3595 O O . VAL A 1 474 ? -3.623 -15.957 -1.136 1.00 87.69 474 VAL A O 1
ATOM 3598 N N . VAL A 1 475 ? -1.844 -17.188 -1.779 1.00 89.94 475 VAL A N 1
ATOM 3599 C CA . VAL A 1 475 ? -1.686 -17.980 -0.559 1.00 89.94 475 VAL A CA 1
ATOM 3600 C C . VAL A 1 475 ? -0.206 -18.127 -0.223 1.00 89.94 475 VAL A C 1
ATOM 3602 O O . VAL A 1 475 ? 0.644 -18.083 -1.113 1.00 89.94 475 VAL A O 1
ATOM 3605 N N . TRP A 1 476 ? 0.098 -18.284 1.062 1.00 92.56 476 TRP A N 1
ATOM 3606 C CA . TRP A 1 476 ? 1.439 -18.615 1.534 1.00 92.56 476 TRP A CA 1
ATOM 3607 C C . TRP A 1 476 ? 1.563 -20.133 1.644 1.00 92.56 476 TRP A C 1
ATOM 3609 O O . TRP A 1 476 ? 0.847 -20.754 2.426 1.00 92.56 476 TRP A O 1
ATOM 3619 N N . GLU A 1 477 ? 2.450 -20.724 0.849 1.00 92.19 477 GLU A N 1
ATOM 3620 C CA . GLU A 1 477 ? 2.727 -22.158 0.871 1.00 92.19 477 GLU A CA 1
ATOM 3621 C C . GLU A 1 477 ? 4.011 -22.439 1.657 1.00 92.19 477 GLU A C 1
ATOM 3623 O O . GLU A 1 477 ? 5.054 -21.861 1.334 1.00 92.19 477 GLU A O 1
ATOM 3628 N N . PRO A 1 478 ? 3.983 -23.328 2.664 1.00 92.56 478 PRO A N 1
ATOM 3629 C CA . PRO A 1 478 ? 5.180 -23.760 3.368 1.00 92.56 478 PRO A CA 1
ATOM 3630 C C . PRO A 1 478 ? 6.174 -24.414 2.408 1.00 92.56 478 PRO A C 1
ATOM 3632 O O . PRO A 1 478 ? 5.879 -25.418 1.764 1.00 92.56 478 PRO A O 1
ATOM 3635 N N . VAL A 1 479 ? 7.376 -23.851 2.350 1.00 91.25 479 VAL A N 1
ATOM 3636 C CA . VAL A 1 479 ? 8.519 -24.398 1.610 1.00 91.25 479 VAL A CA 1
ATOM 3637 C C . VAL A 1 479 ? 9.352 -25.276 2.532 1.00 91.25 479 VAL A C 1
ATOM 3639 O O . VAL A 1 479 ? 9.792 -26.361 2.157 1.00 91.25 479 VAL A O 1
ATOM 3642 N N . ARG A 1 480 ? 9.570 -24.812 3.767 1.00 91.88 480 ARG A N 1
ATOM 3643 C CA . ARG A 1 480 ? 10.426 -25.501 4.729 1.00 91.88 480 ARG A CA 1
ATOM 3644 C C . ARG A 1 480 ? 10.024 -25.186 6.159 1.00 91.88 480 ARG A C 1
ATOM 3646 O O . ARG A 1 480 ? 9.800 -24.033 6.506 1.00 91.88 480 ARG A O 1
ATOM 3653 N N . ILE A 1 481 ? 10.045 -26.210 7.005 1.00 93.94 481 ILE A N 1
ATOM 3654 C CA . ILE A 1 481 ? 9.947 -26.072 8.458 1.00 93.94 481 ILE A CA 1
ATOM 3655 C C . ILE A 1 481 ? 11.234 -26.631 9.062 1.00 93.94 481 ILE A C 1
ATOM 3657 O O . ILE A 1 481 ? 11.621 -27.762 8.767 1.00 93.94 481 ILE A O 1
ATOM 3661 N N . ALA A 1 482 ? 11.914 -25.839 9.884 1.00 93.44 482 ALA A N 1
ATOM 3662 C CA . ALA A 1 482 ? 13.170 -26.208 10.521 1.00 93.44 482 ALA A CA 1
ATOM 3663 C C . ALA A 1 482 ? 13.078 -26.038 12.038 1.00 93.44 482 ALA A C 1
ATOM 3665 O O . ALA A 1 482 ? 12.610 -25.017 12.537 1.00 93.44 482 ALA A O 1
ATOM 3666 N N . GLN A 1 483 ? 13.572 -27.033 12.770 1.00 93.44 483 GLN A N 1
ATOM 3667 C CA . GLN A 1 483 ? 13.800 -26.925 14.207 1.00 93.44 483 GLN A CA 1
ATOM 3668 C C . GLN A 1 483 ? 15.193 -26.333 14.429 1.00 93.44 483 GLN A C 1
ATOM 3670 O O . GLN A 1 483 ? 16.186 -26.876 13.941 1.00 93.44 483 GLN A O 1
ATOM 3675 N N . VAL A 1 484 ? 15.271 -25.227 15.160 1.00 90.44 484 VAL A N 1
ATOM 3676 C CA . VAL A 1 484 ? 16.512 -24.504 15.445 1.00 90.44 484 VAL A CA 1
ATOM 3677 C C . VAL A 1 484 ? 16.724 -24.429 16.953 1.00 90.44 484 VAL A C 1
ATOM 3679 O O . VAL A 1 484 ? 15.811 -24.133 17.716 1.00 90.44 484 VAL A O 1
ATOM 3682 N N . ARG A 1 485 ? 17.933 -24.733 17.432 1.00 87.25 485 ARG A N 1
ATOM 3683 C CA . ARG A 1 485 ? 18.261 -24.648 18.863 1.00 87.25 485 ARG A CA 1
ATOM 3684 C C . ARG A 1 485 ? 19.641 -24.042 19.041 1.00 87.25 485 ARG A C 1
ATOM 3686 O O . ARG A 1 485 ? 20.619 -24.609 18.569 1.00 87.25 485 ARG A O 1
ATOM 3693 N N . GLY A 1 486 ? 19.705 -22.898 19.725 1.00 83.56 486 GLY A N 1
ATOM 3694 C CA . GLY A 1 486 ? 20.963 -22.186 19.980 1.00 83.56 486 GLY A CA 1
ATOM 3695 C C . GLY A 1 486 ? 21.640 -21.634 18.720 1.00 83.56 486 GLY A C 1
ATOM 3696 O O . GLY A 1 486 ? 22.825 -21.325 18.755 1.00 83.56 486 GLY A O 1
ATOM 3697 N N . GLN A 1 487 ? 20.907 -21.536 17.610 1.00 88.00 487 GLN A N 1
ATOM 3698 C CA . GLN A 1 487 ? 21.366 -20.921 16.367 1.00 88.00 487 GLN A CA 1
ATOM 3699 C C . GLN A 1 487 ? 20.765 -19.522 16.247 1.00 88.00 487 GLN A C 1
ATOM 3701 O O . GLN A 1 487 ? 19.709 -19.258 16.812 1.00 88.00 487 GLN A O 1
ATOM 3706 N N . THR A 1 488 ? 21.424 -18.651 15.493 1.00 89.81 488 THR A N 1
ATOM 3707 C CA . THR A 1 488 ? 20.926 -17.304 15.150 1.00 89.81 488 THR A CA 1
ATOM 3708 C C . THR A 1 488 ? 20.878 -17.065 13.642 1.00 89.81 488 THR A C 1
ATOM 3710 O O . THR A 1 488 ? 20.541 -15.981 13.168 1.00 89.81 488 THR A O 1
ATOM 3713 N N . ARG A 1 489 ? 21.261 -18.084 12.868 1.00 91.00 489 ARG A N 1
ATOM 3714 C CA . ARG A 1 489 ? 21.352 -18.048 11.416 1.00 91.00 489 ARG A CA 1
ATOM 3715 C C . ARG A 1 489 ? 21.024 -19.416 10.845 1.00 91.00 489 ARG A C 1
ATOM 3717 O O . ARG A 1 489 ? 21.514 -20.426 11.342 1.00 91.00 489 ARG A O 1
ATOM 3724 N N . LEU A 1 490 ? 20.259 -19.422 9.762 1.00 90.19 490 LEU A N 1
ATOM 3725 C CA . LEU A 1 490 ? 19.985 -20.602 8.954 1.00 90.19 490 LEU A CA 1
ATOM 3726 C C . LEU A 1 490 ? 20.127 -20.207 7.485 1.00 90.19 490 LEU A C 1
ATOM 3728 O O . LEU A 1 490 ? 19.585 -19.191 7.061 1.00 90.19 490 LEU A O 1
ATOM 3732 N N . THR A 1 491 ? 20.857 -21.003 6.710 1.00 90.56 491 THR A N 1
ATOM 3733 C CA . THR A 1 491 ? 20.923 -20.848 5.255 1.00 90.56 491 THR A CA 1
ATOM 3734 C C . THR A 1 491 ? 20.235 -22.040 4.617 1.00 90.56 491 THR A C 1
ATOM 3736 O O . THR A 1 491 ? 20.552 -23.189 4.918 1.00 90.56 491 THR A O 1
ATOM 3739 N N . THR A 1 492 ? 19.274 -21.752 3.751 1.00 88.12 492 THR A N 1
ATOM 3740 C CA . THR A 1 492 ? 18.496 -22.737 2.996 1.00 88.12 492 THR A CA 1
ATOM 3741 C C . THR A 1 492 ? 18.759 -22.517 1.515 1.00 88.12 492 THR A C 1
ATOM 3743 O O . THR A 1 492 ? 18.967 -21.382 1.102 1.00 88.12 492 THR A O 1
ATOM 3746 N N . ASN A 1 493 ? 18.813 -23.589 0.732 1.00 89.19 493 ASN A N 1
ATOM 3747 C CA . ASN A 1 493 ? 19.015 -23.508 -0.710 1.00 89.19 493 ASN A CA 1
ATOM 3748 C C . ASN A 1 493 ? 17.710 -23.902 -1.384 1.00 89.19 493 ASN A C 1
ATOM 3750 O O . ASN A 1 493 ? 17.296 -25.056 -1.275 1.00 89.19 493 ASN A O 1
ATOM 3754 N N . GLU A 1 494 ? 17.079 -22.945 -2.050 1.00 90.94 494 GLU A N 1
ATOM 3755 C CA . GLU A 1 494 ? 15.797 -23.140 -2.720 1.00 90.94 494 GLU A CA 1
ATOM 3756 C C . GLU A 1 494 ? 15.986 -23.051 -4.236 1.00 90.94 494 GLU A C 1
ATOM 3758 O O . GLU A 1 494 ? 16.767 -22.236 -4.723 1.00 90.94 494 GLU A O 1
ATOM 3763 N N . VAL A 1 495 ? 15.288 -23.898 -4.991 1.00 91.94 495 VAL A N 1
ATOM 3764 C CA . VAL A 1 495 ? 15.360 -23.939 -6.459 1.00 91.94 495 VAL A CA 1
ATOM 3765 C C . VAL A 1 495 ? 13.967 -23.662 -7.005 1.00 91.94 495 VAL A C 1
ATOM 3767 O O . VAL A 1 495 ? 13.017 -24.362 -6.662 1.00 91.94 495 VAL A O 1
ATOM 3770 N N . ILE A 1 496 ? 13.831 -22.622 -7.830 1.00 91.31 496 ILE A N 1
ATOM 3771 C CA . ILE A 1 496 ? 12.547 -22.194 -8.399 1.00 91.31 496 ILE A CA 1
ATOM 3772 C C . ILE A 1 496 ? 12.711 -21.952 -9.895 1.00 91.31 496 ILE A C 1
ATOM 3774 O O . ILE A 1 496 ? 13.693 -21.347 -10.326 1.00 91.31 496 ILE A O 1
ATOM 3778 N N . HIS A 1 497 ? 11.727 -22.402 -10.669 1.00 91.94 497 HIS A N 1
ATOM 3779 C CA . HIS A 1 497 ? 11.715 -22.292 -12.128 1.00 91.94 497 HIS A CA 1
ATOM 3780 C C . HIS A 1 497 ? 10.674 -21.297 -12.658 1.00 91.94 497 HIS A C 1
ATOM 3782 O O . HIS A 1 497 ? 10.861 -20.726 -13.729 1.00 91.94 497 HIS A O 1
ATOM 3788 N N . ASP A 1 498 ? 9.597 -21.061 -11.909 1.00 91.38 498 ASP A N 1
ATOM 3789 C CA . ASP A 1 498 ? 8.412 -20.362 -12.406 1.00 91.38 498 ASP A CA 1
ATOM 3790 C C . ASP A 1 498 ? 8.469 -18.824 -12.325 1.00 91.38 498 ASP A C 1
ATOM 3792 O O . ASP A 1 498 ? 9.373 -18.212 -11.749 1.00 91.38 498 ASP A O 1
ATOM 3796 N N . SER A 1 499 ? 7.449 -18.189 -12.907 1.00 87.06 499 SER A N 1
ATOM 3797 C CA . SER A 1 499 ? 7.293 -16.734 -13.011 1.00 87.06 499 SER A CA 1
ATOM 3798 C C . SER A 1 499 ? 6.758 -16.027 -11.750 1.00 87.06 499 SER A C 1
ATOM 3800 O O . SER A 1 499 ? 6.666 -14.794 -11.737 1.00 87.06 499 SER A O 1
ATOM 3802 N N . GLY A 1 500 ? 6.419 -16.765 -10.693 1.00 90.00 500 GLY A N 1
ATOM 3803 C CA . GLY A 1 500 ? 5.948 -16.244 -9.410 1.00 90.00 500 GLY A CA 1
ATOM 3804 C C . GLY A 1 500 ? 4.505 -15.725 -9.424 1.00 90.00 500 GLY A C 1
ATOM 3805 O O . GLY A 1 500 ? 3.837 -15.703 -10.462 1.00 90.00 500 GLY A O 1
ATOM 3806 N N . PRO A 1 501 ? 3.986 -15.237 -8.280 1.00 89.31 501 PRO A N 1
ATOM 3807 C CA . PRO A 1 501 ? 2.586 -14.825 -8.150 1.00 89.31 501 PRO A CA 1
ATOM 3808 C C . PRO A 1 501 ? 2.225 -13.618 -9.028 1.00 89.31 501 PRO A C 1
ATOM 3810 O O . PRO A 1 501 ? 1.046 -13.379 -9.289 1.00 89.31 501 PRO A O 1
ATOM 3813 N N . ASN A 1 502 ? 3.210 -12.848 -9.493 1.00 86.12 502 ASN A N 1
ATOM 3814 C CA . ASN A 1 502 ? 3.016 -11.684 -10.361 1.00 86.12 502 ASN A CA 1
ATOM 3815 C C . ASN A 1 502 ? 3.300 -11.956 -11.842 1.00 86.12 502 ASN A C 1
ATOM 3817 O O . ASN A 1 502 ? 3.140 -11.034 -12.647 1.00 86.12 502 ASN A O 1
ATOM 3821 N N . ARG A 1 503 ? 3.677 -13.194 -12.196 1.00 85.25 503 ARG A N 1
ATOM 3822 C CA . ARG A 1 503 ? 4.006 -13.632 -13.562 1.00 85.25 503 ARG A CA 1
ATOM 3823 C C . ARG A 1 503 ? 5.088 -12.786 -14.236 1.00 85.25 503 ARG A C 1
ATOM 3825 O O . ARG A 1 503 ? 5.019 -12.485 -15.423 1.00 85.25 503 ARG A O 1
ATOM 3832 N N . ASN A 1 504 ? 6.063 -12.339 -13.455 1.00 82.69 504 ASN A N 1
ATOM 3833 C CA . ASN A 1 504 ? 7.145 -11.461 -13.905 1.00 82.69 504 ASN A CA 1
ATOM 3834 C C . ASN A 1 504 ? 8.524 -11.884 -13.362 1.00 82.69 504 ASN A C 1
ATOM 3836 O O . ASN A 1 504 ? 9.490 -11.140 -13.511 1.00 82.69 504 ASN A O 1
ATOM 3840 N N . GLY A 1 505 ? 8.621 -13.066 -12.748 1.00 86.19 505 GLY A N 1
ATOM 3841 C CA . GLY A 1 505 ? 9.825 -13.594 -12.106 1.00 86.19 505 GLY A CA 1
ATOM 3842 C C . GLY A 1 505 ? 10.024 -13.116 -10.671 1.00 86.19 505 GLY A C 1
ATOM 3843 O O . GLY A 1 505 ? 10.978 -13.541 -10.024 1.00 86.19 505 GLY A O 1
ATOM 3844 N N . GLU A 1 506 ? 9.170 -12.234 -10.153 1.00 88.81 506 GLU A N 1
ATOM 3845 C CA . GLU A 1 506 ? 9.244 -11.803 -8.761 1.00 88.81 506 GLU A CA 1
ATOM 3846 C C . GLU A 1 506 ? 8.731 -12.907 -7.833 1.00 88.81 506 GLU A C 1
ATOM 3848 O O . GLU A 1 506 ? 7.596 -13.366 -7.958 1.00 88.81 506 GLU A O 1
ATOM 3853 N N . GLN A 1 507 ? 9.573 -13.310 -6.884 1.00 91.38 507 GLN A N 1
ATOM 3854 C CA . GLN A 1 507 ? 9.276 -14.334 -5.890 1.00 91.38 507 GLN A CA 1
ATOM 3855 C C . GLN A 1 507 ? 9.282 -13.710 -4.500 1.00 91.38 507 GLN A C 1
ATOM 3857 O O . GLN A 1 507 ? 10.197 -12.955 -4.165 1.00 91.38 507 GLN A O 1
ATOM 3862 N N . PHE A 1 508 ? 8.287 -14.047 -3.682 1.00 93.25 508 PHE A N 1
ATOM 3863 C CA . PHE A 1 508 ? 8.180 -13.568 -2.306 1.00 93.25 508 PHE A CA 1
ATOM 3864 C C . PHE A 1 508 ? 8.261 -14.727 -1.332 1.00 93.25 508 PHE A C 1
ATOM 3866 O O . PHE A 1 508 ? 7.616 -15.757 -1.528 1.00 93.25 508 PHE A O 1
ATOM 3873 N N . PHE A 1 509 ? 9.001 -14.508 -0.254 1.00 93.69 509 PHE A N 1
ATOM 3874 C CA . PHE A 1 509 ? 9.168 -15.456 0.829 1.00 93.69 509 PHE A CA 1
ATOM 3875 C C . PHE A 1 509 ? 8.797 -14.805 2.146 1.00 93.69 509 PHE A C 1
ATOM 3877 O O . PHE A 1 509 ? 9.224 -13.685 2.422 1.00 93.69 509 PHE A O 1
ATOM 3884 N N . ARG A 1 510 ? 8.049 -15.523 2.973 1.00 94.19 510 ARG A N 1
ATOM 3885 C CA . ARG A 1 510 ? 7.736 -15.127 4.341 1.00 94.19 510 ARG A CA 1
ATOM 3886 C C . ARG A 1 510 ? 8.426 -16.087 5.286 1.00 94.19 510 ARG A C 1
ATOM 3888 O O . ARG A 1 510 ? 8.354 -17.294 5.104 1.00 94.19 510 ARG A O 1
ATOM 3895 N N . LEU A 1 511 ? 9.111 -15.547 6.281 1.00 93.56 511 LEU A N 1
ATOM 3896 C CA . LEU A 1 511 ? 9.666 -16.331 7.371 1.00 93.56 511 LEU A CA 1
ATOM 3897 C C . LEU A 1 511 ? 8.865 -16.040 8.633 1.00 93.56 511 LEU A C 1
ATOM 3899 O O . LEU A 1 511 ? 8.657 -14.875 8.967 1.00 93.56 511 LEU A O 1
ATOM 3903 N N . ARG A 1 512 ? 8.467 -17.094 9.343 1.00 94.56 512 ARG A N 1
ATOM 3904 C CA . ARG A 1 512 ? 7.872 -17.035 10.679 1.00 94.56 512 ARG A CA 1
ATOM 3905 C C . ARG A 1 512 ? 8.767 -17.781 11.661 1.00 94.56 512 ARG A C 1
ATOM 3907 O O . ARG A 1 512 ? 9.198 -18.899 11.383 1.00 94.56 512 ARG A O 1
ATOM 3914 N N . ALA A 1 513 ? 9.062 -17.154 12.791 1.00 94.25 513 ALA A N 1
ATOM 3915 C CA . ALA A 1 513 ? 9.830 -17.737 13.879 1.00 94.25 513 ALA A CA 1
ATOM 3916 C C . ALA A 1 513 ? 8.926 -17.933 15.096 1.00 94.25 513 ALA A C 1
ATOM 3918 O O . ALA A 1 513 ? 8.205 -17.017 15.495 1.00 94.25 513 ALA A O 1
ATOM 3919 N N . TYR A 1 514 ? 9.001 -19.114 15.702 1.00 94.25 514 TYR A N 1
ATOM 3920 C CA . TYR A 1 514 ? 8.215 -19.490 16.873 1.00 94.25 514 TYR A CA 1
ATOM 3921 C C . TYR A 1 514 ? 9.114 -19.834 18.058 1.00 94.25 514 TYR A C 1
ATOM 3923 O O . TYR A 1 514 ? 10.181 -20.437 17.891 1.00 94.25 514 TYR A O 1
ATOM 3931 N N . GLY A 1 515 ? 8.670 -19.447 19.253 1.00 91.56 515 GLY A N 1
ATOM 3932 C CA . GLY A 1 515 ? 9.315 -19.753 20.526 1.00 91.56 515 GLY A CA 1
ATOM 3933 C C . GLY A 1 515 ? 9.106 -21.204 20.967 1.00 91.56 515 GLY A C 1
ATOM 3934 O O . GLY A 1 515 ? 8.498 -22.018 20.272 1.00 91.56 515 GLY A O 1
ATOM 3935 N N . SER A 1 516 ? 9.616 -21.549 22.151 1.00 88.88 516 SER A N 1
ATOM 3936 C CA . SER A 1 516 ? 9.434 -22.887 22.742 1.00 88.88 516 SER A CA 1
ATOM 3937 C C . SER A 1 516 ? 8.004 -23.198 23.174 1.00 88.88 516 SER A C 1
ATOM 3939 O O . SER A 1 516 ? 7.652 -24.363 23.304 1.00 88.88 516 SER A O 1
ATOM 3941 N N . ASP A 1 517 ? 7.207 -22.166 23.414 1.00 88.75 517 ASP A N 1
ATOM 3942 C CA . ASP A 1 517 ? 5.782 -22.231 23.740 1.00 88.75 517 ASP A CA 1
ATOM 3943 C C . ASP A 1 517 ? 4.887 -22.324 22.490 1.00 88.75 517 ASP A C 1
ATOM 3945 O O . ASP A 1 517 ? 3.672 -22.459 22.610 1.00 88.75 517 ASP A O 1
ATOM 3949 N N . GLY A 1 518 ? 5.477 -22.275 21.291 1.00 87.81 518 GLY A N 1
ATOM 3950 C CA . GLY A 1 518 ? 4.751 -22.288 20.023 1.00 87.81 518 GLY A CA 1
ATOM 3951 C C . GLY A 1 518 ? 4.150 -20.937 19.630 1.00 87.81 518 GLY A C 1
ATOM 3952 O O . GLY A 1 518 ? 3.486 -20.858 18.598 1.00 87.81 518 GLY A O 1
ATOM 3953 N N . HIS A 1 519 ? 4.386 -19.867 20.395 1.00 90.62 519 HIS A N 1
ATOM 3954 C CA . HIS A 1 519 ? 3.939 -18.528 20.022 1.00 90.62 519 HIS A CA 1
ATOM 3955 C C . HIS A 1 519 ? 4.855 -17.906 18.967 1.00 90.62 519 HIS A C 1
ATOM 3957 O O . HIS A 1 519 ? 6.057 -18.181 18.915 1.00 90.62 519 HIS A O 1
ATOM 3963 N N . LEU A 1 520 ? 4.274 -17.068 18.102 1.00 92.50 520 LEU A N 1
ATOM 3964 C CA . LEU A 1 520 ? 5.026 -16.312 17.106 1.00 92.50 520 LEU A CA 1
ATOM 3965 C C . LEU A 1 520 ? 5.916 -15.292 17.825 1.00 92.50 520 LEU A C 1
ATOM 3967 O O . LEU A 1 520 ? 5.418 -14.426 18.541 1.00 92.50 520 LEU A O 1
ATOM 3971 N N . VAL A 1 521 ? 7.225 -15.387 17.610 1.00 91.75 521 VAL A N 1
ATOM 3972 C CA . VAL A 1 521 ? 8.225 -14.506 18.231 1.00 91.75 521 VAL A CA 1
ATOM 3973 C C . VAL A 1 521 ? 8.838 -13.518 17.244 1.00 91.75 521 VAL A C 1
ATOM 3975 O O . VAL A 1 521 ? 9.411 -12.527 17.681 1.00 91.75 521 VAL A O 1
ATOM 3978 N N . GLY A 1 522 ? 8.684 -13.745 15.937 1.00 92.25 522 GLY A N 1
ATOM 3979 C CA . GLY A 1 522 ? 9.109 -12.817 14.891 1.00 92.25 522 GLY A CA 1
ATOM 3980 C C . GLY A 1 522 ? 8.685 -13.282 13.497 1.00 92.25 522 GLY A C 1
ATOM 3981 O O . GLY A 1 522 ? 8.413 -14.463 13.281 1.00 92.25 522 GLY A O 1
ATOM 3982 N N . TRP A 1 523 ? 8.615 -12.360 12.539 1.00 93.56 523 TRP A N 1
ATOM 3983 C CA . TRP A 1 523 ? 8.342 -12.673 11.135 1.00 93.56 523 TRP A CA 1
ATOM 3984 C C . TRP A 1 523 ? 8.917 -11.597 10.213 1.00 93.56 523 TRP A C 1
ATOM 3986 O O . TRP A 1 523 ? 9.199 -10.480 10.640 1.00 93.56 523 TRP A O 1
ATOM 3996 N N . THR A 1 524 ? 9.093 -11.933 8.938 1.00 91.12 524 THR A N 1
ATOM 3997 C CA . THR A 1 524 ? 9.555 -10.988 7.915 1.00 91.12 524 THR A CA 1
ATOM 3998 C C . THR A 1 524 ? 9.196 -11.471 6.517 1.00 91.12 524 THR A C 1
ATOM 4000 O O . THR A 1 524 ? 8.936 -12.660 6.315 1.00 91.12 524 THR A O 1
ATOM 4003 N N . ILE A 1 525 ? 9.205 -10.563 5.542 1.00 91.06 525 ILE A N 1
ATOM 4004 C CA . ILE A 1 525 ? 8.998 -10.887 4.129 1.00 91.06 525 ILE A CA 1
ATOM 4005 C C . ILE A 1 525 ? 10.194 -10.395 3.319 1.00 91.06 525 ILE A C 1
ATOM 4007 O O . ILE A 1 525 ? 10.643 -9.255 3.434 1.00 91.06 525 ILE A O 1
ATOM 4011 N N . GLY A 1 526 ? 10.721 -11.288 2.491 1.00 88.31 526 GLY A N 1
ATOM 4012 C CA . GLY A 1 526 ? 11.763 -11.022 1.518 1.00 88.31 526 GLY A CA 1
ATOM 4013 C C . GLY A 1 526 ? 11.248 -11.262 0.107 1.00 88.31 526 GLY A C 1
ATOM 4014 O O . GLY A 1 526 ? 10.270 -11.974 -0.112 1.00 88.31 526 GLY A O 1
ATOM 4015 N N . ASN A 1 527 ? 11.927 -10.677 -0.871 1.00 89.00 527 ASN A N 1
ATOM 4016 C CA . ASN A 1 527 ? 11.671 -10.953 -2.275 1.00 89.00 527 ASN A CA 1
ATOM 4017 C C . ASN A 1 527 ? 12.977 -11.120 -3.048 1.00 89.00 527 ASN A C 1
ATOM 4019 O O . ASN A 1 527 ? 13.989 -10.508 -2.699 1.00 89.00 527 ASN A O 1
ATOM 4023 N N . VAL A 1 528 ? 12.923 -11.923 -4.104 1.00 88.44 528 VAL A N 1
ATOM 4024 C CA . VAL A 1 528 ? 13.996 -12.123 -5.086 1.00 88.44 528 VAL A CA 1
ATOM 4025 C C . VAL A 1 528 ? 13.412 -12.028 -6.495 1.00 88.44 528 VAL A C 1
ATOM 4027 O O . VAL A 1 528 ? 12.199 -12.128 -6.681 1.00 88.44 528 VAL A O 1
ATOM 4030 N N . LEU A 1 529 ? 14.268 -11.829 -7.493 1.00 87.81 529 LEU A N 1
ATOM 4031 C CA . LEU A 1 529 ? 13.883 -11.762 -8.898 1.00 87.81 529 LEU A CA 1
ATOM 4032 C C . LEU A 1 529 ? 14.526 -12.908 -9.682 1.00 87.81 529 LEU A C 1
ATOM 4034 O O . LEU A 1 529 ? 15.738 -13.097 -9.623 1.00 87.81 529 LEU A O 1
ATOM 4038 N N . LEU A 1 530 ? 13.739 -13.625 -10.472 1.00 87.25 530 LEU A N 1
ATOM 4039 C CA . LEU A 1 530 ? 14.233 -14.650 -11.384 1.00 87.25 530 LEU A CA 1
ATOM 4040 C C . LEU A 1 530 ? 14.417 -14.101 -12.799 1.00 87.25 530 LEU A C 1
ATOM 4042 O O . LEU A 1 530 ? 13.644 -13.272 -13.282 1.00 87.25 530 LEU A O 1
ATOM 4046 N N . ARG A 1 531 ? 15.445 -14.595 -13.488 1.00 87.06 531 ARG A N 1
ATOM 4047 C CA . ARG A 1 531 ? 15.639 -14.451 -14.937 1.00 87.06 531 ARG A CA 1
ATOM 4048 C C . ARG A 1 531 ? 15.365 -15.782 -15.623 1.00 87.06 531 ARG A C 1
ATOM 4050 O O . ARG A 1 531 ? 15.587 -16.829 -15.029 1.00 87.06 531 ARG A O 1
ATOM 4057 N N . SER A 1 532 ? 14.950 -15.725 -16.887 1.00 86.88 532 SER A N 1
ATOM 4058 C CA . SER A 1 532 ? 14.775 -16.920 -17.731 1.00 86.88 532 SER A CA 1
ATOM 4059 C C . SER A 1 532 ? 13.790 -17.950 -17.149 1.00 86.88 532 SER A C 1
ATOM 4061 O O . SER A 1 532 ? 13.979 -19.147 -17.331 1.00 86.88 532 SER A O 1
ATOM 4063 N N . TYR A 1 533 ? 12.768 -17.482 -16.429 1.00 88.88 533 TYR A N 1
ATOM 4064 C CA . TYR A 1 533 ? 11.748 -18.321 -15.798 1.00 88.88 533 TYR A CA 1
ATOM 4065 C C . TYR A 1 533 ? 10.765 -18.923 -16.806 1.00 88.88 533 TYR A C 1
ATOM 4067 O O . TYR A 1 533 ? 10.558 -18.396 -17.904 1.00 88.88 533 TYR A O 1
ATOM 4075 N N . GLU A 1 534 ? 10.122 -20.008 -16.390 1.00 87.00 534 GLU A N 1
ATOM 4076 C CA . GLU A 1 534 ? 9.017 -20.638 -17.104 1.00 87.00 534 GLU A CA 1
ATOM 4077 C C . GLU A 1 534 ? 7.814 -19.691 -17.137 1.00 87.00 534 GLU A C 1
ATOM 4079 O O . GLU A 1 534 ? 7.411 -19.117 -16.121 1.00 87.00 534 GLU A O 1
ATOM 4084 N N . LYS A 1 535 ? 7.267 -19.483 -18.338 1.00 79.00 535 LYS A N 1
ATOM 4085 C CA . LYS A 1 535 ? 6.144 -18.563 -18.567 1.00 79.00 535 LYS A CA 1
ATOM 4086 C C . LYS A 1 535 ? 4.781 -19.208 -18.335 1.00 79.00 535 LYS A C 1
ATOM 4088 O O . LYS A 1 535 ? 3.791 -18.482 -18.311 1.00 79.00 535 LYS A O 1
ATOM 4093 N N . ASP A 1 536 ? 4.744 -20.529 -18.196 1.00 77.56 536 ASP A N 1
ATOM 4094 C CA . ASP A 1 536 ? 3.512 -21.268 -17.964 1.00 77.56 536 ASP A CA 1
ATOM 4095 C C . ASP A 1 536 ? 2.943 -20.955 -16.577 1.00 77.56 536 ASP A C 1
ATOM 4097 O O . ASP A 1 536 ? 3.659 -20.588 -15.636 1.00 77.56 536 ASP A O 1
ATOM 4101 N N . ASP A 1 537 ? 1.623 -21.078 -16.467 1.00 70.81 537 ASP A N 1
ATOM 4102 C CA . ASP A 1 537 ? 0.911 -20.820 -15.225 1.00 70.81 537 ASP A CA 1
ATOM 4103 C C . ASP A 1 537 ? 1.218 -21.930 -14.212 1.00 70.81 537 ASP A C 1
ATOM 4105 O O . ASP A 1 537 ? 0.649 -23.019 -14.252 1.00 70.81 537 ASP A O 1
ATOM 4109 N N . MET A 1 538 ? 2.114 -21.627 -13.275 1.00 79.62 538 MET A N 1
ATOM 4110 C CA . MET A 1 538 ? 2.318 -22.419 -12.068 1.00 79.62 538 MET A CA 1
ATOM 4111 C C . MET A 1 538 ? 1.424 -21.883 -10.954 1.00 79.62 538 MET A C 1
ATOM 4113 O O . MET A 1 538 ? 1.573 -20.739 -10.511 1.00 79.62 538 MET A O 1
ATOM 4117 N N . PHE A 1 539 ? 0.489 -22.718 -10.508 1.00 85.19 539 PHE A N 1
ATOM 4118 C CA . PHE A 1 539 ? -0.402 -22.402 -9.400 1.00 85.19 539 PHE A CA 1
ATOM 4119 C C . PHE A 1 539 ? 0.066 -23.049 -8.097 1.00 85.19 539 PHE A C 1
ATOM 4121 O O . PHE A 1 539 ? 0.786 -24.046 -8.100 1.00 85.19 539 PHE A O 1
ATOM 4128 N N . ALA A 1 540 ? -0.375 -22.465 -6.986 1.00 85.62 540 ALA A N 1
ATOM 4129 C CA . ALA A 1 540 ? -0.274 -23.077 -5.672 1.00 85.62 540 ALA A CA 1
ATOM 4130 C C . ALA A 1 540 ? -0.955 -24.451 -5.660 1.00 85.62 540 ALA A C 1
ATOM 4132 O O . ALA A 1 540 ? -1.907 -24.691 -6.407 1.00 85.62 540 ALA A O 1
ATOM 4133 N N . SER A 1 541 ? -0.490 -25.339 -4.788 1.00 84.06 541 SER A N 1
ATOM 4134 C CA . SER A 1 541 ? -1.083 -26.664 -4.634 1.00 84.06 541 SER A CA 1
ATOM 4135 C C . SER A 1 541 ? -2.532 -26.587 -4.138 1.00 84.06 541 SER A C 1
ATOM 4137 O O . SER A 1 541 ? -2.894 -25.738 -3.314 1.00 84.06 541 SER A O 1
ATOM 4139 N N . ASP A 1 542 ? -3.366 -27.525 -4.603 1.00 84.06 542 ASP A N 1
ATOM 4140 C CA . ASP A 1 542 ? -4.814 -27.553 -4.328 1.00 84.06 542 ASP A CA 1
ATOM 4141 C C . ASP A 1 542 ? -5.144 -27.501 -2.831 1.00 84.06 542 ASP A C 1
ATOM 4143 O O . ASP A 1 542 ? -6.123 -26.870 -2.421 1.00 84.06 542 ASP A O 1
ATOM 4147 N N . ARG A 1 543 ? -4.266 -28.088 -2.003 1.00 85.00 543 ARG A N 1
ATOM 4148 C CA . ARG A 1 543 ? -4.353 -28.080 -0.537 1.00 85.00 543 ARG A CA 1
ATOM 4149 C C . ARG A 1 543 ? -4.507 -26.670 0.035 1.00 85.00 543 ARG A C 1
ATOM 4151 O O . ARG A 1 543 ? -5.261 -26.492 0.988 1.00 85.00 543 ARG A O 1
ATOM 4158 N N . TYR A 1 544 ? -3.780 -25.689 -0.497 1.00 84.25 544 TYR A N 1
ATOM 4159 C CA . TYR A 1 544 ? -3.789 -24.318 0.025 1.00 84.25 544 TYR A CA 1
ATOM 4160 C C . TYR A 1 544 ? -4.789 -23.420 -0.703 1.00 84.25 544 TYR A C 1
ATOM 4162 O O . TYR A 1 544 ? -5.197 -22.398 -0.155 1.00 84.25 544 TYR A O 1
ATOM 4170 N N . CYS A 1 545 ? -5.244 -23.814 -1.893 1.00 83.00 545 CYS A N 1
ATOM 4171 C CA . CYS A 1 545 ? -6.236 -23.061 -2.658 1.00 83.00 545 CYS A CA 1
ATOM 4172 C C . CYS A 1 545 ? -7.684 -23.253 -2.197 1.00 83.00 545 CYS A C 1
ATOM 4174 O O . CYS A 1 545 ? -8.578 -22.591 -2.723 1.00 83.00 545 CYS A O 1
ATOM 4176 N N . GLY A 1 546 ? -7.923 -24.111 -1.200 1.00 67.94 546 GLY A N 1
ATOM 4177 C CA . GLY A 1 546 ? -9.263 -24.346 -0.665 1.00 67.94 546 GLY A CA 1
ATOM 4178 C C . GLY A 1 546 ? -10.152 -25.173 -1.595 1.00 67.94 546 GLY A C 1
ATOM 4179 O O . GLY A 1 546 ? -11.369 -25.168 -1.427 1.00 67.94 546 GLY A O 1
ATOM 4180 N N . HIS A 1 547 ? -9.569 -25.904 -2.551 1.00 48.62 547 HIS A N 1
ATOM 4181 C CA . HIS A 1 547 ? -10.267 -26.971 -3.262 1.00 48.62 547 HIS A CA 1
ATOM 4182 C C . HIS A 1 547 ? -10.289 -28.214 -2.365 1.00 48.62 547 HIS A C 1
ATOM 4184 O O . HIS A 1 547 ? -9.500 -29.141 -2.527 1.00 48.62 547 HIS A O 1
ATOM 4190 N N . ALA A 1 548 ? -11.178 -28.218 -1.371 1.00 34.09 548 ALA A N 1
ATOM 4191 C CA . ALA A 1 548 ? -11.679 -29.487 -0.864 1.00 34.09 548 ALA A CA 1
ATOM 4192 C C . ALA A 1 548 ? -12.525 -30.093 -1.993 1.00 34.09 548 ALA A C 1
ATOM 4194 O O . ALA A 1 548 ? -13.505 -29.478 -2.416 1.00 34.09 548 ALA A O 1
ATOM 4195 N N . GLY A 1 549 ? -12.067 -31.220 -2.542 1.00 32.19 549 GLY A N 1
ATOM 4196 C CA . GLY A 1 549 ? -12.859 -32.035 -3.463 1.00 32.19 549 GLY A CA 1
ATOM 4197 C C . GLY A 1 549 ? -14.130 -32.570 -2.820 1.00 32.19 549 GLY A C 1
ATOM 4198 O O . GLY A 1 549 ? -14.163 -32.680 -1.571 1.00 32.19 549 GLY A O 1
#

Sequence (549 aa):
MARLVNISRMLTAMTAFAMAACGMSGNGKGPAGQGGSSIESAFYRAAAATGMSARMMMAVGYLESRLSATNALVNYGKPAGLIGTPPALGRGTIMTQSAFGVPLVSLGLDASKPESLELEAQIDAYAHWLEQQFKEAGVSLSPNPNAAEDKFYWISNLAKVHRRGIDQRRNVQILFARELVQLLNRGFIWQDRRSGAKLELAKEGERLTIEKFPVNGQQWFRLVTPNSGADLGVTPLPLVPVAMTGGTNKPDHIEVIHCPLNLSACLELQTRANDSEVKLAGHYIIPPILPNDAGNDPVLNGIFQVADYSQNLTITDEQGSLKLVDDAIVIVLTGNSGRIQDGSRQPALPNWLTDGQLRGMAQVISNVCTAMSQNNPSVRREECISMGGPKGVRFRHQVDSRPYVWGDIADFDFTIMQGYLTNPGGLSTDVQFDSNSNGRVYQAGESMPLTVLFDSASRILELERLARCPSGRVVWEPVRIAQVRGQTRLTTNEVIHDSGPNRNGEQFFRLRAYGSDGHLVGWTIGNVLLRSYEKDDMFASDRYCGHAG

Secondary structure (DSSP, 8-state):
----------------------------------PPPHHHHHHHHHHHHH---HHHHHHHHHHHHSS-SS-SSPPP--PPPTTTS-------S-S-B-TTSSBGGGGT--TTSGGGGSHHHHHHHHHHHHHHHHHHTT----SS--SHHHHHHHHHHHHHHHT-SSGGGHHHHHHHHHHHHHHHHH-EEEE-TTT--EEEEPPPSS---GGGS-HHHHHHTS---------SSEEE---S-----SS-----EEEEEEE-S-HHHHHHHHTS-TT-S--B--SEEE-----GGGS---SSSSEEE-S-TTS-EEEE-TTS-EEEESSEEEEEEE----EEETTEEES--GGG--HHHHHHHHHHHHHHHHHHHHH-TT--HHHHHSBT-TTSEEE----TTPPP-TB--TT--HHHHHHHHH-TT--SS--EE---STT-EEETTSEEEEEEE--TT--EEEEEEEEE-TTS-EEEEEEEEEE-SS-SEEEEEEE--B-TTTTSSEEEEEEEEE-TTS-EEEEEEEEEEEES-B-S-PPPPHHHHT---

pLDDT: mean 77.77, std 19.64, range [24.94, 96.94]